Protein AF-A0A3D2W8W1-F1 (afdb_monomer_lite)

Secondary structure (DSSP, 8-state):
-PEEEEEEEE-TTTSSEEEEETTS-EEEEEEEETTTTEEEEEETTS-EEEEEEE-TTTSSEEEEETTS-EEEEEEEETTTTEEEEEETTS-EEEEEEEETTTTEEEEEESSSSS-SS-------PPPPPPP----------HHHHHHHTTS----HHHHHHHHHHHHHHHHHTTPPP-EEEEEEEEEEEEEEESGGG-EEEEEEEEEEEEEEEEEEEEEEEEEE---TTSS--EEEEEEEEEETTS-EEEEEEEEEE-TTS-EEEEEEEEEEE-GGGTHHHHHHHHHHTT----HHHHHHTTT-TTTSPPHHHHHHHHHHHHHHHHHHHHTTTT---HHHHHHHHHHHHHHHHHHHHHHHHHH-TTS-HHHHHHHHHHHHHHHHHHHTT--HHHHHHTTSS--HHHHHHHHHHHHHHHHHHHTT-SS-TT-HHHHHHHHHHHHHHHHHHHHHH---

Structure (mmCIF, N/CA/C/O backbone):
data_AF-A0A3D2W8W1-F1
#
_entry.id   AF-A0A3D2W8W1-F1
#
loop_
_atom_site.group_PDB
_atom_site.id
_atom_site.type_symbol
_atom_site.label_atom_id
_atom_site.label_alt_id
_atom_site.label_comp_id
_atom_site.label_asym_id
_atom_site.label_entity_id
_atom_site.label_seq_id
_atom_site.pdbx_PDB_ins_code
_atom_site.Cartn_x
_atom_site.Cartn_y
_atom_site.Cartn_z
_atom_site.occupancy
_atom_site.B_iso_or_equiv
_atom_site.auth_seq_id
_atom_site.auth_comp_id
_atom_site.auth_asym_id
_atom_site.auth_atom_id
_atom_site.pdbx_PDB_model_num
ATOM 1 N N . MET A 1 1 ? -14.575 -9.372 9.179 1.00 48.56 1 MET A N 1
ATOM 2 C CA . MET A 1 1 ? -13.227 -9.970 9.280 1.00 48.56 1 MET A CA 1
ATOM 3 C C . MET A 1 1 ? -13.031 -10.758 8.002 1.00 48.56 1 MET A C 1
ATOM 5 O O . MET A 1 1 ? -13.764 -11.718 7.806 1.00 48.56 1 MET A O 1
ATOM 9 N N . HIS A 1 2 ? -12.161 -10.299 7.105 1.00 66.88 2 HIS A N 1
ATOM 10 C CA . HIS A 1 2 ? -11.908 -10.991 5.842 1.00 66.88 2 HIS A CA 1
ATOM 11 C C . HIS A 1 2 ? -11.066 -12.233 6.135 1.00 66.88 2 HIS A C 1
ATOM 13 O O . HIS A 1 2 ? -9.956 -12.117 6.658 1.00 66.88 2 HIS A O 1
ATOM 19 N N . MET A 1 3 ? -11.606 -13.421 5.879 1.00 79.88 3 MET A N 1
ATOM 20 C CA . MET A 1 3 ? -10.871 -14.669 6.093 1.00 79.88 3 MET A CA 1
ATOM 21 C C . MET A 1 3 ? -10.070 -14.990 4.836 1.00 79.88 3 MET A C 1
ATOM 23 O O . MET A 1 3 ? -10.618 -14.944 3.735 1.00 79.88 3 MET A O 1
ATOM 27 N N . LYS A 1 4 ? -8.774 -15.291 4.997 1.00 85.06 4 LYS A N 1
ATOM 28 C CA . LYS A 1 4 ? -7.948 -15.799 3.899 1.00 85.06 4 LYS A CA 1
ATOM 29 C C . LYS A 1 4 ? -8.461 -17.183 3.532 1.00 85.06 4 LYS A C 1
ATOM 31 O O . LYS A 1 4 ? -8.467 -18.071 4.369 1.00 85.06 4 LYS A O 1
ATOM 36 N N . GLN A 1 5 ? -8.861 -17.352 2.286 1.00 87.44 5 GLN A N 1
ATOM 37 C CA . GLN A 1 5 ? -9.480 -18.581 1.797 1.00 87.44 5 GLN A CA 1
ATOM 38 C C . GLN A 1 5 ? -8.512 -19.452 0.994 1.00 87.44 5 GLN A C 1
ATOM 40 O O . GLN A 1 5 ? -8.755 -20.640 0.791 1.00 87.44 5 GLN A O 1
ATOM 45 N N . GLY A 1 6 ? -7.430 -18.858 0.491 1.00 91.44 6 GLY A N 1
ATOM 46 C CA . GLY A 1 6 ? -6.483 -19.572 -0.346 1.00 91.44 6 GLY A CA 1
ATOM 47 C C . GLY A 1 6 ? -5.378 -18.695 -0.908 1.00 91.44 6 GLY A C 1
ATOM 48 O O . GLY A 1 6 ? -5.295 -17.489 -0.650 1.00 91.44 6 GLY A O 1
ATOM 49 N N . THR A 1 7 ? -4.527 -19.340 -1.690 1.00 91.19 7 THR A N 1
ATOM 50 C CA . THR A 1 7 ? -3.344 -18.770 -2.333 1.00 91.19 7 THR A CA 1
ATOM 51 C C . THR A 1 7 ? -3.227 -19.265 -3.756 1.00 91.19 7 THR A C 1
ATOM 53 O O . THR A 1 7 ? -3.627 -20.379 -4.074 1.00 91.19 7 THR A O 1
ATOM 56 N N . SER A 1 8 ? -2.609 -18.470 -4.618 1.00 92.81 8 SER A N 1
ATOM 57 C CA . SER A 1 8 ? -2.207 -18.941 -5.939 1.00 92.81 8 SER A CA 1
ATOM 58 C C . SER A 1 8 ? -0.772 -18.581 -6.266 1.00 92.81 8 SER A C 1
ATOM 60 O O . SER A 1 8 ? -0.272 -17.532 -5.852 1.00 92.81 8 SER A O 1
ATOM 62 N N . TYR A 1 9 ? -0.122 -19.461 -7.019 1.00 92.00 9 TYR A N 1
ATOM 63 C CA . TYR A 1 9 ? 1.268 -19.323 -7.427 1.00 92.00 9 TYR A CA 1
ATOM 64 C C . TYR A 1 9 ? 1.402 -19.600 -8.913 1.00 92.00 9 TYR A C 1
ATOM 66 O O . TYR A 1 9 ? 0.832 -20.556 -9.439 1.00 92.00 9 TYR A O 1
ATOM 74 N N . LYS A 1 10 ? 2.203 -18.783 -9.596 1.00 90.50 10 LYS A N 1
ATOM 75 C CA . LYS A 1 10 ? 2.570 -19.068 -10.979 1.00 90.50 10 LYS A CA 1
ATOM 76 C C . LYS A 1 10 ? 3.461 -20.306 -11.006 1.00 90.50 10 LYS A C 1
ATOM 78 O O . LYS A 1 10 ? 4.507 -20.327 -10.360 1.00 90.50 10 LYS A O 1
ATOM 83 N N . ASN A 1 11 ? 3.060 -21.316 -11.764 1.00 87.00 11 ASN A N 1
ATOM 84 C CA . ASN A 1 11 ? 3.802 -22.550 -11.928 1.00 87.00 11 ASN A CA 1
ATOM 85 C C . ASN A 1 11 ? 4.842 -22.377 -13.054 1.00 87.00 11 ASN A C 1
ATOM 87 O O . ASN A 1 11 ? 4.471 -22.258 -14.225 1.00 87.00 11 ASN A O 1
ATOM 91 N N . PRO A 1 12 ? 6.151 -22.362 -12.745 1.00 79.19 12 PRO A N 1
ATOM 92 C CA . PRO A 1 12 ? 7.189 -22.135 -13.749 1.00 79.19 12 PRO A CA 1
ATOM 93 C C . PRO A 1 12 ? 7.366 -23.311 -14.718 1.00 79.19 12 PRO A C 1
ATOM 95 O O . PRO A 1 12 ? 7.922 -23.119 -15.796 1.00 79.19 12 PRO A O 1
ATOM 98 N N . LEU A 1 13 ? 6.905 -24.516 -14.361 1.00 80.56 13 LEU A N 1
ATOM 99 C CA . LEU A 1 13 ? 7.044 -25.711 -15.196 1.00 80.56 13 LEU A CA 1
ATOM 100 C C . LEU A 1 13 ? 5.975 -25.770 -16.285 1.00 80.56 13 LEU A C 1
ATOM 102 O O . LEU A 1 13 ? 6.259 -26.167 -17.412 1.00 80.56 13 LEU A O 1
ATOM 106 N N . THR A 1 14 ? 4.746 -25.380 -15.949 1.00 83.88 14 THR A N 1
ATOM 107 C CA . THR A 1 14 ? 3.598 -25.465 -16.864 1.00 83.88 14 THR A CA 1
ATOM 108 C C . THR A 1 14 ? 3.222 -24.112 -17.468 1.00 83.88 14 THR A C 1
ATOM 110 O O . THR A 1 14 ? 2.479 -24.059 -18.445 1.00 83.88 14 THR A O 1
ATOM 113 N N . GLY A 1 15 ? 3.727 -23.010 -16.901 1.00 82.38 15 GLY A N 1
ATOM 114 C CA . GLY A 1 15 ? 3.375 -21.643 -17.284 1.00 82.38 15 GLY A CA 1
ATOM 115 C C . GLY A 1 15 ? 1.982 -21.198 -16.823 1.00 82.38 15 GLY A C 1
ATOM 116 O O . GLY A 1 15 ? 1.622 -20.046 -17.062 1.00 82.38 15 GLY A O 1
ATOM 117 N N . GLY A 1 16 ? 1.220 -22.086 -16.174 1.00 90.62 16 GLY A N 1
ATOM 118 C CA . GLY A 1 16 ? -0.084 -21.794 -15.583 1.00 90.62 16 GLY A CA 1
ATOM 119 C C . GLY A 1 16 ? 0.016 -21.210 -14.175 1.00 90.62 16 GLY A C 1
ATOM 120 O O . GLY A 1 16 ? 1.103 -20.911 -13.678 1.00 90.62 16 GLY A O 1
ATOM 121 N N . THR A 1 17 ? -1.130 -21.070 -13.523 1.00 94.38 17 THR A N 1
ATOM 122 C CA . THR A 1 17 ? -1.243 -20.650 -12.122 1.00 94.38 17 THR A CA 1
ATOM 123 C C . THR A 1 17 ? -1.963 -21.733 -11.331 1.00 94.38 17 THR A C 1
ATOM 125 O O . THR A 1 17 ? -3.085 -22.098 -11.686 1.00 94.38 17 THR A O 1
ATOM 128 N N . ASP A 1 18 ? -1.323 -22.215 -10.269 1.00 94.56 18 ASP A N 1
ATOM 129 C CA . ASP A 1 18 ? -1.846 -23.225 -9.351 1.00 94.56 18 ASP A CA 1
ATOM 130 C C . ASP A 1 18 ? -2.564 -22.540 -8.187 1.00 94.56 18 ASP A C 1
ATOM 132 O O . ASP A 1 18 ? -2.053 -21.563 -7.634 1.00 94.56 18 ASP A O 1
ATOM 136 N N . HIS A 1 19 ? -3.725 -23.065 -7.798 1.00 92.31 19 HIS A N 1
ATOM 137 C CA . HIS A 1 19 ? -4.577 -22.527 -6.738 1.00 92.31 19 HIS A CA 1
ATOM 138 C C . HIS A 1 19 ? -4.648 -23.502 -5.568 1.00 92.31 19 HIS A C 1
ATOM 140 O O . HIS A 1 19 ? -4.883 -24.694 -5.758 1.00 92.31 19 HIS A O 1
ATOM 146 N N . TYR A 1 20 ? -4.473 -22.990 -4.358 1.00 92.12 20 TYR A N 1
ATOM 147 C CA . TYR A 1 20 ? -4.436 -23.743 -3.112 1.00 92.12 20 TYR A CA 1
ATOM 148 C C . TYR A 1 20 ? -5.495 -23.200 -2.151 1.00 92.12 20 TYR A C 1
ATOM 150 O O . TYR A 1 20 ? -5.718 -21.990 -2.094 1.00 92.12 20 TYR A O 1
ATOM 158 N N . ASP A 1 21 ? -6.156 -24.084 -1.405 1.00 91.62 21 ASP A N 1
ATOM 159 C CA . ASP A 1 21 ? -7.039 -23.679 -0.305 1.00 91.62 21 ASP A CA 1
ATOM 160 C C . ASP A 1 21 ? -6.243 -23.194 0.922 1.00 91.62 21 ASP A C 1
ATOM 162 O O . ASP A 1 21 ? -5.011 -23.226 0.952 1.00 91.62 21 ASP A O 1
ATOM 166 N N . GLU A 1 22 ? -6.951 -22.735 1.954 1.00 87.00 22 GLU A N 1
ATOM 167 C CA . GLU A 1 22 ? -6.372 -22.288 3.228 1.00 87.00 22 GLU A CA 1
ATOM 168 C C . GLU A 1 22 ? -5.493 -23.344 3.922 1.00 87.00 22 GLU A C 1
ATOM 170 O O . GLU A 1 22 ? -4.573 -22.990 4.659 1.00 87.00 22 GLU A O 1
ATOM 175 N N . SER A 1 23 ? -5.738 -24.634 3.658 1.00 88.50 23 SER A N 1
ATOM 176 C CA . SER A 1 23 ? -4.951 -25.752 4.189 1.00 88.50 23 SER A CA 1
ATOM 177 C C . SER A 1 23 ? -3.714 -26.074 3.340 1.00 88.50 23 SER A C 1
ATOM 179 O O . SER A 1 23 ? -2.928 -26.952 3.695 1.00 88.50 23 SER A O 1
ATOM 181 N N . GLY A 1 24 ? -3.520 -25.357 2.228 1.00 87.06 24 GLY A N 1
ATOM 182 C CA . GLY A 1 24 ? -2.414 -25.556 1.297 1.00 87.06 24 GLY A CA 1
ATOM 183 C C . GLY A 1 24 ? -2.622 -26.725 0.333 1.00 87.06 24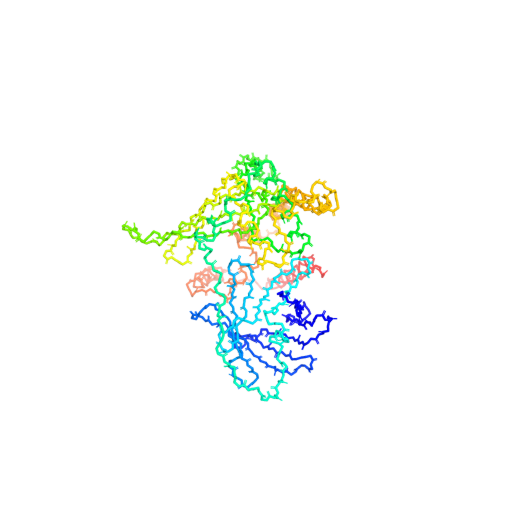 GLY A C 1
ATOM 184 O O . GLY A 1 24 ? -1.658 -27.187 -0.278 1.00 87.06 24 GLY A O 1
ATOM 185 N N . ARG A 1 25 ? -3.850 -27.229 0.173 1.00 91.00 25 ARG A N 1
ATOM 186 C CA . ARG A 1 25 ? -4.155 -28.296 -0.785 1.00 91.00 25 ARG A CA 1
ATOM 187 C C . ARG A 1 25 ? -4.501 -27.698 -2.145 1.00 91.00 25 ARG A C 1
ATOM 189 O O . ARG A 1 25 ? -5.288 -26.761 -2.229 1.00 91.00 25 ARG A O 1
ATOM 196 N N . LEU A 1 26 ? -3.939 -28.268 -3.213 1.00 91.06 26 LEU A N 1
ATOM 197 C CA . LEU A 1 26 ? -4.233 -27.862 -4.589 1.00 91.06 26 LEU A CA 1
ATOM 198 C C . LEU A 1 26 ? -5.727 -28.064 -4.892 1.00 91.06 26 LEU A C 1
ATOM 200 O O . LEU A 1 26 ? -6.238 -29.185 -4.832 1.00 91.06 26 LEU A O 1
ATOM 204 N N . THR A 1 27 ? -6.418 -26.984 -5.238 1.00 92.88 27 THR A N 1
ATOM 205 C CA . THR A 1 27 ? -7.843 -26.980 -5.594 1.00 92.88 27 THR A CA 1
ATOM 206 C C . THR A 1 27 ? -8.071 -26.886 -7.095 1.00 92.88 27 THR A C 1
ATOM 208 O O . THR A 1 27 ? -9.113 -27.330 -7.578 1.00 92.88 27 THR A O 1
ATOM 211 N N . GLY A 1 28 ? -7.097 -26.368 -7.841 1.00 94.19 28 GLY A N 1
ATOM 212 C CA . GLY A 1 28 ? -7.196 -26.248 -9.285 1.00 94.19 28 GLY A CA 1
ATOM 213 C C . GLY A 1 28 ? -6.001 -25.556 -9.919 1.00 94.19 28 GLY A C 1
ATOM 214 O O . GLY A 1 28 ? -5.071 -25.122 -9.242 1.00 94.19 28 GLY A O 1
ATOM 215 N N . THR A 1 29 ? -6.046 -25.445 -11.240 1.00 93.94 29 THR A N 1
ATOM 216 C CA . THR A 1 29 ? -5.024 -24.776 -12.051 1.00 93.94 29 THR A CA 1
ATOM 217 C C . THR A 1 29 ? -5.681 -23.909 -13.114 1.00 93.94 29 THR A C 1
ATOM 219 O O . THR A 1 29 ? -6.848 -24.092 -13.458 1.00 93.94 29 THR A O 1
ATOM 222 N N . SER A 1 30 ? -4.951 -22.928 -13.629 1.00 95.25 30 SER A N 1
ATOM 223 C CA . SER A 1 30 ? -5.454 -22.040 -14.674 1.00 95.25 30 SER A CA 1
ATOM 224 C C . SER A 1 30 ? -4.396 -21.742 -15.723 1.00 95.25 30 SER A C 1
ATOM 226 O O . SER A 1 30 ? -3.213 -21.606 -15.405 1.00 95.25 30 SER A O 1
ATOM 228 N N . TYR A 1 31 ? -4.829 -21.650 -16.978 1.00 93.81 31 TYR A N 1
ATOM 229 C CA . TYR A 1 31 ? -3.950 -21.505 -18.134 1.00 93.81 31 TYR A CA 1
ATOM 230 C C . TYR A 1 31 ? -4.479 -20.448 -19.092 1.00 93.81 31 TYR A C 1
ATOM 232 O O . TYR A 1 31 ? -5.668 -20.421 -19.406 1.00 93.81 31 TYR A O 1
ATOM 240 N N . GLU A 1 32 ? -3.588 -19.606 -19.610 1.00 91.38 32 GLU A N 1
ATOM 241 C CA . GLU A 1 32 ? -3.934 -18.709 -20.711 1.00 91.38 32 GLU A CA 1
ATOM 242 C C . GLU A 1 32 ? -4.304 -19.519 -21.958 1.00 91.38 32 GLU A C 1
ATOM 244 O O . GLU A 1 32 ? -3.503 -20.281 -22.508 1.00 91.38 32 GLU A O 1
ATOM 249 N N . ASN A 1 33 ? -5.528 -19.324 -22.436 1.00 86.56 33 ASN A N 1
ATOM 250 C CA . ASN A 1 33 ? -6.004 -19.881 -23.684 1.00 86.56 33 ASN A CA 1
ATOM 251 C C . ASN A 1 33 ? -5.619 -18.942 -24.833 1.00 86.56 33 ASN A C 1
ATOM 253 O O . ASN A 1 33 ? -6.290 -17.947 -25.111 1.00 86.56 33 ASN A O 1
ATOM 257 N N . LYS A 1 34 ? -4.533 -19.285 -25.530 1.00 82.62 34 LYS A N 1
ATOM 258 C CA . LYS A 1 34 ? -3.995 -18.488 -26.645 1.00 82.62 34 LYS A CA 1
ATOM 259 C C . LYS A 1 34 ? -4.932 -18.387 -27.851 1.00 82.62 34 LYS A C 1
ATOM 261 O O . LYS A 1 34 ? -4.761 -17.477 -28.652 1.00 82.62 34 LYS A O 1
ATOM 266 N N . LEU A 1 35 ? -5.892 -19.303 -27.996 1.00 77.25 35 LEU A N 1
ATOM 267 C CA . LEU A 1 35 ? -6.839 -19.289 -29.113 1.00 77.25 35 LEU A CA 1
ATOM 268 C C . LEU A 1 35 ? -7.965 -18.283 -28.881 1.00 77.25 35 LEU A C 1
ATOM 270 O O . LEU A 1 35 ? -8.403 -17.629 -29.821 1.00 77.25 35 LEU A O 1
ATOM 274 N N . THR A 1 36 ? -8.423 -18.148 -27.636 1.00 80.88 36 THR A N 1
ATOM 275 C CA . THR A 1 36 ? -9.551 -17.271 -27.291 1.00 80.88 36 THR A CA 1
ATOM 276 C C . THR A 1 36 ? -9.130 -15.990 -26.571 1.00 80.88 36 THR A C 1
ATOM 278 O O . THR A 1 36 ? -9.984 -15.159 -26.278 1.00 80.88 36 THR A O 1
ATOM 281 N N . GLY A 1 37 ? -7.843 -15.836 -26.234 1.00 81.00 37 GLY A N 1
ATOM 282 C CA . GLY A 1 37 ? -7.325 -14.703 -25.456 1.00 81.00 37 GLY A CA 1
ATOM 283 C C . GLY A 1 37 ? -7.851 -14.645 -24.014 1.00 81.00 37 GLY A C 1
ATOM 284 O O . GLY A 1 37 ? -7.806 -13.587 -23.389 1.00 81.00 37 GLY A O 1
ATOM 285 N N . GLY A 1 38 ? -8.388 -15.760 -23.509 1.00 90.25 38 GLY A N 1
ATOM 286 C CA . GLY A 1 38 ? -8.954 -15.888 -22.164 1.00 90.25 38 GLY A CA 1
ATOM 287 C C . GLY A 1 38 ? -8.070 -16.724 -21.241 1.00 90.25 38 GLY A C 1
ATOM 288 O O . GLY A 1 38 ? -6.968 -17.117 -21.611 1.00 90.25 38 GLY A O 1
ATOM 289 N N . VAL A 1 39 ? -8.567 -17.031 -20.046 1.00 94.69 39 VAL A N 1
ATOM 290 C CA . VAL A 1 39 ? -7.923 -17.953 -19.097 1.00 94.69 39 VAL A CA 1
ATOM 291 C C . VAL A 1 39 ? -8.884 -19.092 -18.791 1.00 94.69 39 VAL A C 1
ATOM 293 O O . VAL A 1 39 ? -9.993 -18.842 -18.330 1.00 94.69 39 VAL A O 1
ATOM 296 N N . ASP A 1 40 ? -8.464 -20.327 -19.036 1.00 95.00 40 ASP A N 1
ATOM 297 C CA . ASP A 1 40 ? -9.226 -21.530 -18.711 1.00 95.00 40 ASP A CA 1
ATOM 298 C C . ASP A 1 40 ? -8.886 -21.999 -17.293 1.00 95.00 40 ASP A C 1
ATOM 300 O O . ASP A 1 40 ? -7.711 -22.051 -16.929 1.00 95.00 40 ASP A O 1
ATOM 304 N N . HIS A 1 41 ? -9.905 -22.373 -16.517 1.00 93.69 41 HIS A N 1
ATOM 305 C CA . HIS A 1 41 ? -9.762 -22.892 -15.154 1.00 93.69 41 HIS A CA 1
ATOM 306 C C . HIS A 1 41 ? -10.083 -24.378 -15.113 1.00 93.69 41 HIS A C 1
ATOM 308 O O . HIS A 1 41 ? -11.049 -24.823 -15.735 1.00 93.69 41 HIS A O 1
ATOM 314 N N . TYR A 1 42 ? -9.289 -25.123 -14.353 1.00 94.44 42 TYR A N 1
ATOM 315 C CA . TYR A 1 42 ? -9.402 -26.562 -14.174 1.00 94.44 42 TYR A CA 1
ATOM 316 C C . TYR A 1 42 ? -9.441 -26.897 -12.683 1.00 94.44 42 TYR A C 1
ATOM 318 O O . TYR A 1 42 ? -8.756 -26.254 -11.886 1.00 94.44 42 TYR A O 1
ATOM 326 N N . ASP A 1 43 ? -10.234 -27.893 -12.298 1.00 93.44 43 ASP A N 1
ATOM 327 C CA . ASP A 1 43 ? -10.207 -28.438 -10.938 1.00 93.44 43 ASP A CA 1
ATOM 328 C C . ASP A 1 43 ? -8.925 -29.253 -10.675 1.00 93.44 43 ASP A C 1
ATOM 330 O O . ASP A 1 43 ? -8.082 -29.453 -11.554 1.00 93.44 43 ASP A O 1
ATOM 334 N N . SER A 1 44 ? -8.761 -29.739 -9.444 1.00 89.75 44 SER A N 1
ATOM 335 C CA . SER A 1 44 ? -7.626 -30.582 -9.052 1.00 89.75 44 SER A CA 1
ATOM 336 C C . SER A 1 44 ? -7.586 -31.954 -9.741 1.00 89.75 44 SER A C 1
ATOM 338 O O . SER A 1 44 ? -6.564 -32.634 -9.670 1.00 89.75 44 SER A O 1
ATOM 340 N N . GLN A 1 45 ? -8.667 -32.364 -10.413 1.00 90.94 45 GLN A N 1
ATOM 341 C CA . GLN A 1 45 ? -8.732 -33.575 -11.237 1.00 90.94 45 GLN A CA 1
ATOM 342 C C . GLN A 1 45 ? -8.420 -33.292 -12.717 1.00 90.94 45 GLN A C 1
ATOM 344 O O . GLN A 1 45 ? -8.320 -34.229 -13.507 1.00 90.94 45 GLN A O 1
ATOM 349 N N . GLY A 1 46 ? -8.234 -32.023 -13.095 1.00 89.56 46 GLY A N 1
ATOM 350 C CA . GLY A 1 46 ? -7.952 -31.598 -14.461 1.00 89.56 46 GLY A CA 1
ATOM 351 C C . GLY A 1 46 ? -9.193 -31.400 -15.335 1.00 89.56 46 GLY A C 1
ATOM 352 O O . GLY A 1 46 ? -9.052 -31.261 -16.549 1.00 89.56 46 GLY A O 1
ATOM 353 N N . ASN A 1 47 ? -10.403 -31.361 -14.771 1.00 92.06 47 ASN A N 1
ATOM 354 C CA . ASN A 1 47 ? -11.607 -31.036 -15.536 1.00 92.06 47 ASN A CA 1
ATOM 355 C C . ASN A 1 47 ? -11.762 -29.523 -15.659 1.00 92.06 47 ASN A C 1
ATOM 357 O O . ASN A 1 47 ? -11.614 -28.798 -14.676 1.00 92.06 47 ASN A O 1
ATOM 361 N N . LYS A 1 48 ? -12.115 -29.037 -16.852 1.00 92.88 48 LYS A N 1
ATOM 362 C CA . LYS A 1 48 ? -12.373 -27.611 -17.079 1.00 92.88 48 LYS A CA 1
ATOM 363 C C . LYS A 1 48 ? -13.630 -27.174 -16.325 1.00 92.88 48 LYS A C 1
ATOM 365 O O . LYS A 1 48 ? -14.719 -27.678 -16.586 1.00 92.88 48 LYS A O 1
ATOM 370 N N . THR A 1 49 ? -13.486 -26.206 -15.431 1.00 93.31 49 THR A N 1
ATOM 371 C CA . THR A 1 49 ? -14.567 -25.704 -14.574 1.00 93.31 49 THR A CA 1
ATOM 372 C C . THR A 1 49 ? -15.096 -24.339 -14.994 1.00 93.31 49 THR A C 1
ATOM 374 O O . THR A 1 49 ? -16.223 -23.981 -14.640 1.00 93.31 49 THR A O 1
ATOM 377 N N . GLY A 1 50 ? -14.328 -23.592 -15.786 1.00 94.12 50 GLY A N 1
ATOM 378 C CA . GLY A 1 50 ? -14.740 -22.281 -16.263 1.00 94.12 50 GLY A CA 1
ATOM 379 C C . GLY A 1 50 ? -13.705 -21.582 -17.129 1.00 94.12 50 GLY A C 1
ATOM 380 O O . GLY A 1 50 ? -12.648 -22.130 -17.449 1.00 94.12 50 GLY A O 1
ATOM 381 N N . THR A 1 51 ? -14.031 -20.349 -17.505 1.00 93.25 51 THR A N 1
ATOM 382 C CA . THR A 1 51 ? -13.192 -19.469 -18.324 1.00 93.25 51 THR A CA 1
ATOM 383 C C . THR A 1 51 ? -13.332 -18.017 -17.900 1.00 93.25 51 THR A C 1
ATOM 385 O O . THR A 1 51 ? -14.432 -17.569 -17.584 1.00 93.25 51 THR A O 1
ATOM 388 N N . SER A 1 52 ? -12.245 -17.258 -17.971 1.00 94.38 52 SER A N 1
ATOM 389 C CA . SER A 1 52 ? -12.239 -15.812 -17.767 1.00 94.38 52 SER A CA 1
ATOM 390 C C . SER A 1 52 ? -11.891 -15.066 -19.047 1.00 94.38 52 SER A C 1
ATOM 392 O O . SER A 1 52 ? -10.966 -15.464 -19.758 1.00 94.38 52 SER A O 1
ATOM 394 N N . TYR A 1 53 ? -12.549 -13.934 -19.283 1.00 92.75 53 TYR A N 1
ATOM 395 C CA . TYR A 1 53 ? -12.253 -13.041 -20.404 1.00 92.75 53 TYR A CA 1
ATOM 396 C C . TYR A 1 53 ? -12.106 -11.605 -19.931 1.00 92.75 53 TYR A C 1
ATOM 398 O O . TYR A 1 53 ? -12.875 -11.136 -19.094 1.00 92.75 53 TYR A O 1
ATOM 406 N N . ARG A 1 54 ? -11.138 -10.881 -20.495 1.00 89.94 54 ARG A N 1
ATOM 407 C CA . ARG A 1 54 ? -11.021 -9.447 -20.241 1.00 89.94 54 ARG A CA 1
ATOM 408 C C . ARG A 1 54 ? -12.207 -8.724 -20.873 1.00 89.94 54 ARG A C 1
ATOM 410 O O . ARG A 1 54 ? -12.460 -8.861 -22.067 1.00 89.94 54 ARG A O 1
ATOM 417 N N . ASN A 1 55 ? -12.918 -7.939 -20.077 1.00 84.56 55 ASN A N 1
ATOM 418 C CA . ASN A 1 55 ? -14.008 -7.112 -20.556 1.00 84.56 55 ASN A CA 1
ATOM 419 C C . ASN A 1 55 ? -13.450 -5.749 -20.986 1.00 84.56 55 ASN A C 1
ATOM 421 O O . ASN A 1 55 ? -13.087 -4.914 -20.161 1.00 84.56 55 ASN A O 1
ATOM 425 N N . HIS A 1 56 ? -13.382 -5.522 -22.296 1.00 77.81 56 HIS A N 1
ATOM 426 C CA . HIS A 1 56 ? -12.835 -4.286 -22.859 1.00 77.81 56 HIS A CA 1
ATOM 427 C C . HIS A 1 56 ? -13.706 -3.047 -22.617 1.00 77.81 56 HIS A C 1
ATOM 429 O O . HIS A 1 56 ? -13.189 -1.939 -22.700 1.00 77.81 56 HIS A O 1
ATOM 435 N N . MET A 1 57 ? -14.996 -3.213 -22.307 1.00 73.06 57 MET A N 1
ATOM 436 C CA . MET A 1 57 ? -15.897 -2.086 -22.041 1.00 73.06 57 MET A CA 1
ATOM 437 C C . MET A 1 57 ? -15.774 -1.575 -20.607 1.00 73.06 57 MET A C 1
ATOM 439 O O . MET A 1 57 ? -15.876 -0.377 -20.377 1.00 73.06 57 MET A O 1
ATOM 443 N N . THR A 1 58 ? -15.558 -2.474 -19.644 1.00 77.25 58 THR A N 1
ATOM 444 C CA . THR A 1 58 ? -15.509 -2.119 -18.213 1.00 77.25 58 THR A CA 1
ATOM 445 C C . THR A 1 58 ? -14.100 -2.165 -17.623 1.00 77.25 58 THR A C 1
ATOM 447 O O . THR A 1 58 ? -13.913 -1.843 -16.456 1.00 77.25 58 THR A O 1
ATOM 450 N N . GLY A 1 59 ? -13.098 -2.598 -18.396 1.00 79.62 59 GLY A N 1
ATOM 451 C CA . GLY A 1 59 ? -11.705 -2.723 -17.954 1.00 79.62 59 GLY A CA 1
ATOM 452 C C . GLY A 1 59 ? -11.431 -3.899 -17.005 1.00 79.62 59 GLY A C 1
ATOM 453 O O . GLY A 1 59 ? -10.265 -4.180 -16.721 1.00 79.62 59 GLY A O 1
ATOM 454 N N . GLY A 1 60 ? -12.476 -4.601 -16.552 1.00 89.56 60 GLY A N 1
ATOM 455 C CA . GLY A 1 60 ? -12.398 -5.763 -15.667 1.00 89.56 60 GLY A CA 1
ATOM 456 C C . GLY A 1 60 ? -12.228 -7.098 -16.392 1.00 89.56 60 GLY A C 1
ATOM 457 O O . GLY A 1 60 ? -11.903 -7.170 -17.579 1.00 89.56 60 GLY A O 1
ATOM 458 N N . VAL A 1 61 ? -12.464 -8.181 -15.660 1.00 93.62 61 VAL A N 1
ATOM 459 C CA . VAL A 1 61 ? -12.444 -9.561 -16.160 1.00 93.62 61 VAL A CA 1
ATOM 460 C C . VAL A 1 61 ? -13.767 -10.224 -15.806 1.00 93.62 61 VAL A C 1
ATOM 462 O O . VAL A 1 61 ? -14.164 -10.210 -14.650 1.00 93.62 61 VAL A O 1
ATOM 465 N N . ASP A 1 62 ? -14.442 -10.814 -16.785 1.00 93.88 62 ASP A N 1
ATOM 466 C CA . ASP A 1 62 ? -15.671 -11.577 -16.581 1.00 93.88 62 ASP A CA 1
ATOM 467 C C . ASP A 1 62 ? -15.355 -13.066 -16.422 1.00 93.88 62 ASP A C 1
ATOM 469 O O . ASP A 1 62 ? -14.536 -13.612 -17.163 1.00 93.88 62 ASP A O 1
ATOM 473 N N . HIS A 1 63 ? -16.031 -13.724 -15.479 1.00 93.12 63 HIS A N 1
ATOM 474 C CA . HIS A 1 63 ? -15.851 -15.139 -15.156 1.00 93.12 63 HIS A CA 1
ATOM 475 C C . HIS A 1 63 ? -17.082 -15.947 -15.559 1.00 93.12 63 HIS A C 1
ATOM 477 O O . HIS A 1 63 ? -18.206 -15.623 -15.167 1.00 93.12 63 HIS A O 1
ATOM 483 N N . TYR A 1 64 ? -16.864 -17.029 -16.299 1.00 93.50 64 TYR A N 1
ATOM 484 C CA . TYR A 1 64 ? -17.897 -17.924 -16.807 1.00 93.50 64 TYR A CA 1
ATOM 485 C C . TYR A 1 64 ? -17.667 -19.343 -16.288 1.00 93.50 64 TYR A C 1
ATOM 487 O O . TYR A 1 64 ? -16.529 -19.803 -16.215 1.00 93.50 64 TYR A O 1
ATOM 495 N N . GLY A 1 65 ? -18.745 -20.040 -15.930 1.00 92.00 65 GLY A N 1
ATOM 496 C CA . GLY A 1 65 ? -18.692 -21.460 -15.578 1.00 92.00 65 GLY A CA 1
ATOM 497 C C . GLY A 1 65 ? -18.501 -22.354 -16.805 1.00 92.00 65 GLY A C 1
ATOM 498 O O . GLY A 1 65 ? -18.569 -21.893 -17.943 1.00 92.00 65 GLY A O 1
ATOM 499 N N . ALA A 1 66 ? -18.306 -23.655 -16.581 1.00 89.44 66 ALA A N 1
ATOM 500 C CA . ALA A 1 66 ? -18.212 -24.655 -17.651 1.00 89.44 66 ALA A CA 1
ATOM 501 C C . ALA A 1 66 ? -19.469 -24.718 -18.545 1.00 89.44 66 ALA A C 1
ATOM 503 O O . ALA A 1 66 ? -19.381 -25.103 -19.706 1.00 89.44 66 ALA A O 1
ATOM 504 N N . ASP A 1 67 ? -20.624 -24.304 -18.015 1.00 90.06 67 ASP A N 1
ATOM 505 C CA . ASP A 1 67 ? -21.894 -24.163 -18.737 1.00 90.06 67 ASP A CA 1
ATOM 506 C C . ASP A 1 67 ? -21.970 -22.895 -19.616 1.00 90.06 67 ASP A C 1
ATOM 508 O O . ASP A 1 67 ? -22.973 -22.673 -20.292 1.00 90.06 67 ASP A O 1
ATOM 512 N N . GLY A 1 68 ? -20.936 -22.046 -19.601 1.00 88.81 68 GLY A N 1
ATOM 513 C CA . GLY A 1 68 ? -20.888 -20.780 -20.334 1.00 88.81 68 GLY A CA 1
ATOM 514 C C . GLY A 1 68 ? -21.687 -19.645 -19.688 1.00 88.81 68 GLY A C 1
ATOM 515 O O . GLY A 1 68 ? -21.783 -18.563 -20.264 1.00 88.81 68 GLY A O 1
ATOM 516 N N . THR A 1 69 ? -22.257 -19.843 -18.497 1.00 91.56 69 THR A N 1
ATOM 517 C CA . THR A 1 69 ? -22.993 -18.788 -17.786 1.00 91.56 69 THR A CA 1
ATOM 518 C C . THR A 1 69 ? -22.041 -17.899 -16.990 1.00 91.56 69 THR A C 1
ATOM 520 O O . THR A 1 69 ? -21.112 -18.387 -16.341 1.00 91.56 69 THR A O 1
ATOM 523 N N . LYS A 1 70 ? -22.271 -16.579 -17.015 1.00 91.00 70 LYS A N 1
ATOM 524 C CA . LYS A 1 70 ? -21.479 -15.616 -16.237 1.00 91.00 70 LYS A CA 1
ATOM 525 C C . LYS A 1 70 ? -21.735 -15.832 -14.745 1.00 91.00 70 LYS A C 1
ATOM 527 O O . LYS A 1 70 ? -22.861 -15.673 -14.280 1.00 91.00 70 LYS A O 1
ATOM 532 N N . LYS A 1 71 ? -20.690 -16.177 -13.995 1.00 92.25 71 LYS A N 1
ATOM 533 C CA . LYS A 1 71 ? -20.741 -16.373 -12.537 1.00 92.25 71 LYS A CA 1
ATOM 534 C C . LYS A 1 71 ? -20.316 -15.129 -11.761 1.00 92.25 71 LYS A C 1
ATOM 536 O O . LYS A 1 71 ? -20.672 -14.998 -10.596 1.00 92.25 71 LYS A O 1
ATOM 541 N N . GLY A 1 72 ? -19.589 -14.215 -12.400 1.00 93.31 72 GLY A N 1
ATOM 542 C CA . GLY A 1 72 ? -19.134 -12.990 -11.758 1.00 93.31 72 GLY A CA 1
ATOM 543 C C . GLY A 1 72 ? -18.174 -12.178 -12.614 1.00 93.31 72 GLY A C 1
ATOM 544 O O . GLY A 1 72 ? -18.015 -12.427 -13.813 1.00 93.31 72 GLY A O 1
ATOM 545 N N . SER A 1 73 ? -17.532 -11.208 -11.979 1.00 92.12 73 SER A N 1
ATOM 546 C CA . SER A 1 73 ? -16.520 -10.344 -12.583 1.00 92.12 73 SER A CA 1
ATOM 547 C C . SER A 1 73 ? -15.514 -9.872 -11.542 1.00 92.12 73 SER A C 1
ATOM 549 O O . SER A 1 73 ? -15.846 -9.781 -10.363 1.00 92.12 73 SER A O 1
ATOM 551 N N . SER A 1 74 ? -14.306 -9.527 -11.967 1.00 93.06 74 SER A N 1
ATOM 552 C CA . SER A 1 74 ? -13.275 -8.959 -11.106 1.00 93.06 74 SER A CA 1
ATOM 553 C C . SER A 1 74 ? -12.721 -7.656 -11.661 1.00 93.06 74 SER A C 1
ATOM 555 O O . SER A 1 74 ? -12.553 -7.524 -12.878 1.00 93.06 74 SER A O 1
ATOM 557 N N . TYR A 1 75 ? -12.386 -6.730 -10.770 1.00 92.25 75 TYR A N 1
ATOM 558 C CA . TYR A 1 75 ? -11.864 -5.410 -11.113 1.00 92.25 75 TYR A CA 1
ATOM 559 C C . TYR A 1 75 ? -10.629 -5.098 -10.283 1.00 92.25 75 TYR A C 1
ATOM 561 O O . TYR A 1 75 ? -10.590 -5.380 -9.086 1.00 92.25 75 TYR A O 1
ATOM 569 N N . HIS A 1 76 ? -9.622 -4.500 -10.914 1.00 89.50 76 HIS A N 1
ATOM 570 C CA . HIS A 1 76 ? -8.473 -4.003 -10.173 1.00 89.50 76 HIS A CA 1
ATOM 571 C C . HIS A 1 76 ? -8.922 -2.854 -9.267 1.00 89.50 76 HIS A C 1
ATOM 573 O O . HIS A 1 76 ? -9.537 -1.893 -9.729 1.00 89.50 76 HIS A O 1
ATOM 579 N N . ASN A 1 77 ? -8.639 -2.973 -7.975 1.00 82.81 77 ASN A N 1
ATOM 580 C CA . ASN A 1 77 ? -8.953 -1.949 -6.999 1.00 82.81 77 ASN A CA 1
ATOM 581 C C . ASN A 1 77 ? -7.736 -1.032 -6.851 1.00 82.81 77 ASN A C 1
ATOM 583 O O . ASN A 1 77 ? -6.755 -1.374 -6.192 1.00 82.81 77 ASN A O 1
ATOM 587 N N . HIS A 1 78 ? -7.823 0.147 -7.462 1.00 74.25 78 HIS A N 1
ATOM 588 C CA . HIS A 1 78 ? -6.749 1.139 -7.459 1.00 74.25 78 HIS A CA 1
ATOM 589 C C . HIS A 1 78 ? -6.465 1.741 -6.077 1.00 74.25 78 HIS A C 1
ATOM 591 O O . HIS A 1 78 ? -5.356 2.215 -5.853 1.00 74.25 78 HIS A O 1
ATOM 597 N N . MET A 1 79 ? -7.424 1.694 -5.146 1.00 70.06 79 MET A N 1
ATOM 598 C CA . MET A 1 79 ? -7.241 2.220 -3.790 1.00 70.06 79 MET A CA 1
ATOM 599 C C . MET A 1 79 ? -6.425 1.271 -2.914 1.00 70.06 79 MET A C 1
ATOM 601 O O . MET A 1 79 ? -5.605 1.717 -2.125 1.00 70.06 79 MET A O 1
ATOM 605 N N . THR A 1 80 ? -6.632 -0.040 -3.059 1.00 74.12 80 THR A N 1
ATOM 606 C CA . THR A 1 80 ? -5.965 -1.051 -2.217 1.00 74.12 80 THR A CA 1
ATOM 607 C C . THR A 1 80 ? -4.836 -1.794 -2.937 1.00 74.12 80 THR A C 1
ATOM 609 O O . THR A 1 80 ? -4.180 -2.651 -2.348 1.00 74.12 80 THR A O 1
ATOM 612 N N . GLY A 1 81 ? -4.627 -1.522 -4.231 1.00 77.12 81 GLY A N 1
ATOM 613 C CA . GLY A 1 81 ? -3.671 -2.237 -5.085 1.00 77.12 81 GLY A CA 1
ATOM 614 C C . GLY A 1 81 ? -4.035 -3.707 -5.348 1.00 77.12 81 GLY A C 1
ATOM 615 O O . GLY A 1 81 ? -3.238 -4.441 -5.933 1.00 77.12 81 GLY A O 1
ATOM 616 N N . GLY A 1 82 ? -5.220 -4.148 -4.911 1.00 88.50 82 GLY A N 1
ATOM 617 C CA . GLY A 1 82 ? -5.719 -5.516 -5.037 1.00 88.50 82 GLY A CA 1
ATOM 618 C C . GLY A 1 82 ? -6.643 -5.729 -6.236 1.00 88.50 82 GLY A C 1
ATOM 619 O O . GLY A 1 82 ? -6.748 -4.907 -7.144 1.00 88.50 82 GLY A O 1
ATOM 620 N N . THR A 1 83 ? -7.332 -6.864 -6.253 1.00 92.31 83 THR A N 1
ATOM 621 C CA . THR A 1 83 ? -8.410 -7.169 -7.204 1.00 92.31 83 THR A CA 1
ATOM 622 C C . THR A 1 83 ? -9.663 -7.529 -6.425 1.00 92.31 83 THR A C 1
ATOM 624 O O . THR A 1 83 ? -9.620 -8.439 -5.609 1.00 92.31 83 THR A O 1
ATOM 627 N N . ASP A 1 84 ? -10.771 -6.841 -6.678 1.00 92.94 84 ASP A N 1
ATOM 628 C CA . ASP A 1 84 ? -12.065 -7.130 -6.059 1.00 92.94 84 ASP A CA 1
ATOM 629 C C . ASP A 1 84 ? -12.887 -8.070 -6.943 1.00 92.94 84 ASP A C 1
ATOM 631 O O . ASP A 1 84 ? -12.924 -7.902 -8.164 1.00 92.94 84 ASP A O 1
ATOM 635 N N . TYR A 1 85 ? -13.576 -9.032 -6.326 1.00 91.25 85 TYR A N 1
ATOM 636 C CA . TYR A 1 85 ? -14.441 -10.004 -6.996 1.00 91.25 85 TYR A CA 1
ATOM 637 C C . TYR A 1 85 ? -15.904 -9.720 -6.703 1.00 91.25 85 TYR A C 1
ATOM 639 O O . TYR A 1 85 ? -16.287 -9.501 -5.556 1.00 91.25 85 TYR A O 1
ATOM 647 N N . TYR A 1 86 ? -16.729 -9.811 -7.736 1.00 92.06 86 TYR A N 1
ATOM 648 C CA . TYR A 1 86 ? -18.163 -9.581 -7.690 1.00 92.06 86 TYR A CA 1
ATOM 649 C C . TYR A 1 86 ? -18.897 -10.809 -8.221 1.00 92.06 86 TYR A C 1
ATOM 651 O O . TYR A 1 86 ? -18.481 -11.406 -9.218 1.00 92.06 86 TYR A O 1
ATOM 659 N N . GLY A 1 87 ? -19.987 -11.188 -7.559 1.00 90.94 87 GLY A N 1
ATOM 660 C CA . GLY A 1 87 ? -20.872 -12.256 -8.012 1.00 90.94 87 GLY A CA 1
ATOM 661 C C . GLY A 1 87 ? -21.695 -11.848 -9.235 1.00 90.94 87 GLY A C 1
ATOM 662 O O . GLY A 1 87 ? -21.676 -10.701 -9.682 1.00 90.94 87 GLY A O 1
ATOM 663 N N . SER A 1 88 ? -22.465 -12.789 -9.782 1.00 88.12 88 SER A N 1
ATOM 664 C CA . SER A 1 88 ? -23.420 -12.517 -10.867 1.00 88.12 88 SER A CA 1
ATOM 665 C C . SER A 1 88 ? -24.543 -11.554 -10.460 1.00 88.12 88 SER A C 1
ATOM 667 O O . SER A 1 88 ? -25.190 -10.968 -11.320 1.00 88.12 88 SER A O 1
ATOM 669 N N . ASP A 1 89 ? -24.776 -11.407 -9.154 1.00 87.06 89 ASP A N 1
ATOM 670 C CA . ASP A 1 89 ? -25.677 -10.431 -8.535 1.00 87.06 89 ASP A CA 1
ATOM 671 C C . ASP A 1 89 ? -25.082 -9.009 -8.475 1.00 87.06 89 ASP A C 1
ATOM 673 O O . ASP A 1 89 ? -25.773 -8.072 -8.077 1.00 87.06 89 ASP A O 1
ATOM 677 N N . GLY A 1 90 ? -23.812 -8.838 -8.862 1.00 85.25 90 GLY A N 1
ATOM 678 C CA . GLY A 1 90 ? -23.085 -7.573 -8.791 1.00 85.25 90 GLY A CA 1
ATOM 679 C C . GLY A 1 90 ? -22.599 -7.210 -7.387 1.00 85.25 90 GLY A C 1
ATOM 680 O O . GLY A 1 90 ? -22.040 -6.131 -7.207 1.00 85.25 90 GLY A O 1
ATOM 681 N N . GLN A 1 91 ? -22.780 -8.079 -6.389 1.00 88.25 91 GLN A N 1
ATOM 682 C CA . GLN A 1 91 ? -22.286 -7.832 -5.036 1.00 88.25 91 GLN A CA 1
ATOM 683 C C . GLN A 1 91 ? -20.836 -8.280 -4.898 1.00 88.25 91 GLN A C 1
ATOM 685 O O . GLN A 1 91 ? -20.457 -9.336 -5.410 1.00 88.25 91 GLN A O 1
ATOM 690 N N . LYS A 1 92 ? -20.030 -7.499 -4.172 1.00 89.12 92 LYS A N 1
ATOM 691 C CA . LYS A 1 92 ? -18.655 -7.876 -3.838 1.00 89.12 92 LYS A CA 1
ATOM 692 C C . LYS A 1 92 ? -18.669 -9.138 -2.970 1.00 89.12 92 LYS A C 1
ATOM 694 O O . LYS A 1 92 ? -19.403 -9.203 -1.991 1.00 89.12 92 LYS A O 1
ATOM 699 N N . LYS A 1 93 ? -17.881 -10.141 -3.354 1.00 89.69 93 LYS A N 1
ATOM 700 C CA . LYS A 1 93 ? -17.737 -11.427 -2.646 1.00 89.69 93 LYS A CA 1
ATOM 701 C C . LYS A 1 93 ? -16.375 -11.580 -1.975 1.00 89.69 93 LYS A C 1
ATOM 703 O O . LYS A 1 93 ? -16.207 -12.429 -1.102 1.00 89.69 93 LYS A O 1
ATOM 708 N N . GLY A 1 94 ? -15.399 -10.771 -2.371 1.00 91.25 94 GLY A N 1
ATOM 709 C CA . GLY A 1 94 ? -14.064 -10.829 -1.801 1.00 91.25 94 GLY A CA 1
ATOM 710 C C . GLY A 1 94 ? -13.056 -9.964 -2.535 1.00 91.25 94 GLY A C 1
ATOM 711 O O . GLY A 1 94 ? -13.397 -9.217 -3.459 1.00 91.25 94 GLY A O 1
ATOM 712 N N . SER A 1 95 ? -11.798 -10.118 -2.148 1.00 91.12 95 SER A N 1
ATOM 713 C CA . SER A 1 95 ? -10.658 -9.441 -2.755 1.00 91.12 95 SER A CA 1
ATOM 714 C C . SER A 1 95 ? -9.418 -10.334 -2.781 1.00 91.12 95 SER A C 1
ATOM 716 O O . SER A 1 95 ? -9.322 -11.334 -2.070 1.00 91.12 95 SER A O 1
ATOM 718 N N . ALA A 1 96 ? -8.465 -9.997 -3.641 1.00 91.19 96 ALA A N 1
ATOM 719 C CA . ALA A 1 96 ? -7.172 -10.650 -3.725 1.00 91.19 96 ALA A CA 1
ATOM 720 C C . ALA A 1 96 ? -6.039 -9.638 -3.724 1.00 91.19 96 ALA A C 1
ATOM 722 O O . ALA A 1 96 ? -6.134 -8.574 -4.341 1.00 91.19 96 ALA A O 1
ATOM 723 N N . TYR A 1 97 ? -4.938 -10.023 -3.089 1.00 91.06 97 TYR A N 1
ATOM 724 C CA . TYR A 1 97 ? -3.754 -9.190 -2.949 1.00 91.06 97 TYR A CA 1
ATOM 725 C C . TYR A 1 97 ? -2.507 -9.976 -3.308 1.00 91.06 97 TYR A C 1
ATOM 727 O O . TYR A 1 97 ? -2.346 -11.138 -2.932 1.00 91.06 97 TYR A O 1
ATOM 735 N N . HIS A 1 98 ? -1.597 -9.325 -4.025 1.00 88.00 98 HIS A N 1
ATOM 736 C CA . HIS A 1 98 ? -0.286 -9.900 -4.258 1.00 88.00 98 HIS A CA 1
ATOM 737 C C . HIS A 1 98 ? 0.493 -9.951 -2.940 1.00 88.00 98 HIS A C 1
ATOM 739 O O . HIS A 1 98 ? 0.696 -8.933 -2.279 1.00 88.00 98 HIS A O 1
ATOM 745 N N . ASN A 1 99 ? 0.950 -11.141 -2.567 1.00 82.81 99 ASN A N 1
ATOM 746 C CA . ASN A 1 99 ? 1.761 -11.353 -1.385 1.00 82.81 99 ASN A CA 1
ATOM 747 C C . ASN A 1 99 ? 3.241 -11.265 -1.774 1.00 82.81 99 ASN A C 1
ATOM 749 O O . ASN A 1 99 ? 3.823 -12.223 -2.283 1.00 82.81 99 ASN A O 1
ATOM 753 N N . SER A 1 100 ? 3.863 -10.119 -1.501 1.00 76.12 100 SER A N 1
ATOM 754 C CA . SER A 1 100 ? 5.267 -9.855 -1.840 1.00 76.12 100 SER A CA 1
ATOM 755 C C . SER A 1 100 ? 6.271 -10.746 -1.098 1.00 76.12 100 SER A C 1
ATOM 757 O O . SER A 1 100 ? 7.399 -10.900 -1.562 1.00 76.12 100 SER A O 1
ATOM 759 N N . ILE A 1 101 ? 5.878 -11.358 0.026 1.00 71.44 101 ILE A N 1
ATOM 760 C CA . ILE A 1 101 ? 6.736 -12.259 0.810 1.00 71.44 101 ILE A CA 1
ATOM 761 C C . ILE A 1 101 ? 6.812 -13.634 0.146 1.00 71.44 101 ILE A C 1
ATOM 763 O O . ILE A 1 101 ? 7.890 -14.216 0.051 1.00 71.44 101 ILE A O 1
ATOM 767 N N . THR A 1 102 ? 5.674 -14.164 -0.308 1.00 77.31 102 THR A N 1
ATOM 768 C CA . THR A 1 102 ? 5.609 -15.509 -0.907 1.00 77.31 102 THR A CA 1
ATOM 769 C C . THR A 1 102 ? 5.651 -15.494 -2.436 1.00 77.31 102 THR A C 1
ATOM 771 O O . THR A 1 102 ? 5.792 -16.547 -3.051 1.00 77.31 102 THR A O 1
ATOM 774 N N . GLY A 1 103 ? 5.521 -14.319 -3.061 1.00 78.75 103 GLY A N 1
ATOM 775 C CA . GLY A 1 103 ? 5.396 -14.159 -4.512 1.00 78.75 103 GLY A CA 1
ATOM 776 C C . GLY A 1 103 ? 4.060 -14.658 -5.080 1.00 78.75 103 GLY A C 1
ATOM 777 O O . GLY A 1 103 ? 3.896 -14.693 -6.300 1.00 78.75 103 GLY A O 1
ATOM 778 N N . GLY A 1 104 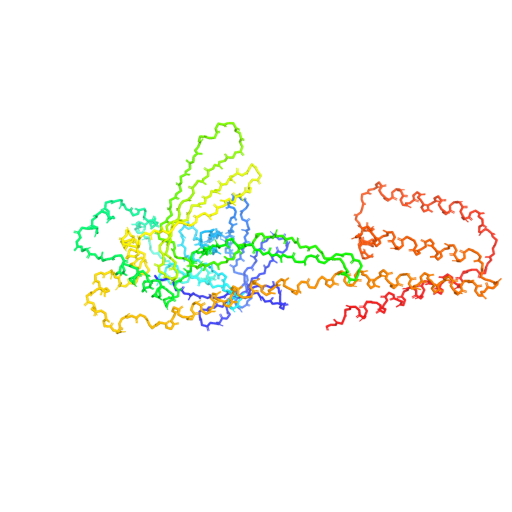? 3.123 -15.060 -4.216 1.00 87.12 104 GLY A N 1
ATOM 779 C CA . GLY A 1 104 ? 1.797 -15.552 -4.585 1.00 87.12 104 GLY A CA 1
ATOM 780 C C . GLY A 1 104 ? 0.727 -14.464 -4.595 1.00 87.12 104 GLY A C 1
ATOM 781 O O . GLY A 1 104 ? 1.000 -13.282 -4.392 1.00 87.12 104 GLY A O 1
ATOM 782 N N . THR A 1 105 ? -0.515 -14.869 -4.825 1.00 90.88 105 THR A N 1
ATOM 783 C CA . THR A 1 105 ? -1.702 -14.019 -4.651 1.00 90.88 105 THR A CA 1
ATOM 784 C C . THR A 1 105 ? -2.604 -14.645 -3.597 1.00 90.88 105 THR A C 1
ATOM 786 O O . THR A 1 105 ? -2.989 -15.803 -3.749 1.00 90.88 105 THR A O 1
ATOM 789 N N . ASP A 1 106 ? -2.910 -13.892 -2.544 1.00 91.56 106 ASP A N 1
ATOM 790 C CA . ASP A 1 106 ? -3.762 -14.300 -1.426 1.00 91.56 106 ASP A CA 1
ATOM 791 C C . ASP A 1 106 ? -5.207 -13.867 -1.694 1.00 91.56 106 ASP A C 1
ATOM 793 O O . ASP A 1 106 ? -5.434 -12.720 -2.075 1.00 91.56 106 ASP A O 1
ATOM 797 N N . TYR A 1 107 ? -6.173 -14.762 -1.470 1.00 90.56 107 TYR A N 1
ATOM 798 C CA . TYR A 1 107 ? -7.603 -14.502 -1.676 1.00 90.56 107 TYR A CA 1
ATOM 799 C C . TYR A 1 107 ? -8.340 -14.417 -0.344 1.00 90.56 107 TYR A C 1
ATOM 801 O O . TYR A 1 107 ? -8.133 -15.248 0.543 1.00 90.56 107 TYR A O 1
ATOM 809 N N . TYR A 1 108 ? -9.249 -13.456 -0.241 1.00 90.19 108 TYR A N 1
ATOM 810 C CA . TYR A 1 108 ? -10.027 -13.156 0.950 1.00 90.19 108 TYR A CA 1
ATOM 811 C C . TYR A 1 108 ? -11.516 -13.094 0.606 1.00 90.19 108 TYR A C 1
ATOM 813 O O . TYR A 1 108 ? -11.880 -12.504 -0.411 1.00 90.19 108 TYR A O 1
ATOM 821 N N . SER A 1 109 ? -12.377 -13.694 1.435 1.00 85.19 109 SER A N 1
ATOM 822 C CA . SER A 1 109 ? -13.836 -13.559 1.293 1.00 85.19 109 SER A CA 1
ATOM 823 C C . SER A 1 109 ? -14.385 -12.437 2.171 1.00 85.19 109 SER A C 1
ATOM 825 O O . SER A 1 109 ? -13.916 -12.224 3.294 1.00 85.19 109 SER A O 1
ATOM 827 N N . ASP A 1 110 ? -15.416 -11.761 1.666 1.00 74.50 110 ASP A N 1
ATOM 828 C CA . ASP A 1 110 ? -16.191 -10.769 2.424 1.00 74.50 110 ASP A CA 1
ATOM 829 C C . ASP A 1 110 ? -17.352 -11.433 3.183 1.00 74.50 110 ASP A C 1
ATOM 831 O O . ASP A 1 110 ? -17.788 -10.932 4.220 1.00 74.50 110 ASP A O 1
ATOM 835 N N . ASP A 1 111 ? -17.788 -12.612 2.727 1.00 62.50 111 ASP A N 1
ATOM 836 C CA . ASP A 1 111 ? -18.819 -13.409 3.384 1.00 62.50 111 ASP A CA 1
ATOM 837 C C . ASP A 1 111 ? -18.227 -14.285 4.506 1.00 62.50 111 ASP A C 1
ATOM 839 O O . ASP A 1 111 ? -17.242 -15.008 4.323 1.00 62.50 111 ASP A O 1
ATOM 843 N N . SER A 1 112 ? -18.872 -14.250 5.680 1.00 41.56 112 SER A N 1
ATOM 844 C CA . SER A 1 112 ? -18.618 -15.135 6.833 1.00 41.56 112 SER A CA 1
ATOM 845 C C . SER A 1 112 ? -19.151 -16.563 6.635 1.00 41.56 112 SER A C 1
ATOM 847 O O . SER A 1 112 ? -19.002 -17.408 7.517 1.00 41.56 112 SER A O 1
ATOM 849 N N . TYR A 1 113 ? -19.734 -16.840 5.467 1.00 35.03 113 TYR A N 1
ATOM 850 C CA . TYR A 1 113 ? -20.170 -18.153 5.012 1.00 35.03 113 TYR A CA 1
ATOM 851 C C . TYR A 1 113 ? -19.487 -18.477 3.681 1.00 35.03 113 TYR A C 1
ATOM 853 O O . TYR A 1 113 ? -19.899 -17.980 2.645 1.00 35.03 113 TYR A O 1
ATOM 861 N N . GLY A 1 114 ? -18.465 -19.333 3.735 1.00 34.22 114 GLY A N 1
ATOM 862 C CA . GLY A 1 114 ? -18.068 -20.247 2.660 1.00 34.22 114 GLY A CA 1
ATOM 863 C C . GLY A 1 114 ? -17.772 -19.674 1.266 1.00 34.22 114 GLY A C 1
ATOM 864 O O . GLY A 1 114 ? -18.676 -19.483 0.463 1.00 34.22 114 GLY A O 1
ATOM 865 N N . ALA A 1 115 ? -16.474 -19.671 0.953 1.00 33.16 115 ALA A N 1
ATOM 866 C CA . ALA A 1 115 ? -15.864 -19.774 -0.371 1.00 33.16 115 ALA A CA 1
ATOM 867 C C . ALA A 1 115 ? -15.752 -18.494 -1.232 1.00 33.16 115 ALA A C 1
ATOM 869 O O . ALA A 1 115 ? -16.717 -17.867 -1.659 1.00 33.16 115 ALA A O 1
ATOM 870 N N . VAL A 1 116 ? -14.494 -18.219 -1.606 1.00 44.66 116 VAL A N 1
ATOM 871 C CA . VAL A 1 116 ? -14.064 -17.662 -2.911 1.00 44.66 116 VAL A CA 1
ATOM 872 C C . VAL A 1 116 ? -14.871 -18.340 -4.023 1.00 44.66 116 VAL A C 1
ATOM 874 O O . VAL A 1 116 ? -15.395 -19.427 -3.789 1.00 44.66 116 VAL A O 1
ATOM 877 N N . PRO A 1 117 ? -14.921 -17.825 -5.260 1.00 43.28 117 PRO A N 1
ATOM 878 C CA . PRO A 1 117 ? -15.311 -18.638 -6.407 1.00 43.28 117 PRO A CA 1
ATOM 879 C C . PRO A 1 117 ? -14.335 -19.819 -6.618 1.00 43.28 117 PRO A C 1
ATOM 881 O O . PRO A 1 117 ? -13.601 -19.880 -7.598 1.00 43.28 117 PRO A O 1
ATOM 884 N N . SER A 1 118 ? -14.299 -20.786 -5.698 1.00 40.31 118 SER A N 1
ATOM 885 C CA . SER A 1 118 ? -13.987 -22.152 -6.039 1.00 40.31 118 SER A CA 1
ATOM 886 C C . SER A 1 118 ? -15.142 -22.570 -6.938 1.00 40.31 118 SER A C 1
ATOM 888 O O . SER A 1 118 ? -16.320 -22.397 -6.613 1.00 40.31 118 SER A O 1
ATOM 890 N N . TYR A 1 119 ? -14.821 -23.070 -8.123 1.00 45.25 119 TYR A N 1
ATOM 891 C CA . TYR A 1 119 ? -15.804 -23.670 -9.013 1.00 45.25 119 TYR A CA 1
ATOM 892 C C . TYR A 1 119 ? -16.274 -25.021 -8.439 1.00 45.25 119 TYR A C 1
ATOM 894 O O . TYR A 1 119 ? -16.281 -26.039 -9.129 1.00 45.25 119 TYR A O 1
ATOM 902 N N . GLN A 1 120 ? -16.620 -25.069 -7.150 1.00 34.44 120 GLN A N 1
ATOM 903 C CA . GLN A 1 120 ? -17.250 -26.224 -6.550 1.00 34.44 120 GLN A CA 1
ATOM 904 C C . GLN A 1 120 ? -18.737 -26.181 -6.873 1.00 34.44 120 GLN A C 1
ATOM 906 O O . GLN A 1 120 ? -19.510 -25.349 -6.406 1.00 34.44 120 GLN A O 1
ATOM 911 N N . ASN A 1 121 ? -19.093 -27.124 -7.731 1.00 35.03 121 ASN A N 1
ATOM 912 C CA . ASN A 1 121 ? -20.432 -27.543 -8.083 1.00 35.03 121 ASN A CA 1
ATOM 913 C C . ASN A 1 121 ? -21.324 -27.646 -6.823 1.00 35.03 121 ASN A C 1
ATOM 915 O O . ASN A 1 121 ? -21.202 -28.598 -6.055 1.00 35.03 121 ASN A O 1
ATOM 919 N N . SER A 1 122 ? -22.208 -26.668 -6.594 1.00 31.78 122 SER A N 1
ATOM 920 C CA . SER A 1 122 ? -23.220 -26.720 -5.530 1.00 31.78 122 SER A CA 1
ATOM 921 C C . SER A 1 122 ? -24.605 -26.823 -6.152 1.00 31.78 122 SER A C 1
ATOM 923 O O . SER A 1 122 ? -25.252 -25.834 -6.498 1.00 31.78 122 SER A O 1
ATOM 925 N N . GLY A 1 123 ? -25.067 -28.060 -6.305 1.00 33.34 123 GLY A N 1
ATOM 926 C CA . GLY A 1 123 ? -26.481 -28.350 -6.449 1.00 33.34 123 GLY A CA 1
ATOM 927 C C . GLY A 1 123 ? -27.115 -28.429 -5.069 1.00 33.34 123 GLY A C 1
ATOM 928 O O . GLY A 1 123 ? -27.196 -29.516 -4.524 1.00 33.34 123 GLY A O 1
ATOM 929 N N . THR A 1 124 ? -27.597 -27.317 -4.515 1.00 27.59 124 THR A N 1
ATOM 930 C CA . THR A 1 124 ? -28.756 -27.326 -3.604 1.00 27.59 124 THR A CA 1
ATOM 931 C C . THR A 1 124 ? -29.456 -25.968 -3.630 1.00 27.59 124 THR A C 1
ATOM 933 O O . THR A 1 124 ? -28.832 -24.913 -3.584 1.00 27.59 124 THR A O 1
ATOM 936 N N . LYS A 1 125 ? -30.785 -26.013 -3.762 1.00 35.41 125 LYS A N 1
ATOM 937 C CA . LYS A 1 125 ? -31.683 -24.855 -3.828 1.00 35.41 125 LYS A CA 1
ATOM 938 C C . LYS A 1 125 ? -31.587 -24.031 -2.540 1.00 35.41 125 LYS A C 1
ATOM 940 O O . LYS A 1 125 ? -31.883 -24.563 -1.473 1.00 35.41 125 LYS A O 1
ATOM 945 N N . GLN A 1 126 ? -31.271 -22.740 -2.653 1.00 26.89 126 GLN A N 1
ATOM 946 C CA . GLN A 1 126 ? -31.408 -21.784 -1.552 1.00 26.89 126 GLN A CA 1
ATOM 947 C C . GLN A 1 126 ? -32.689 -20.935 -1.684 1.00 26.89 126 GLN A C 1
ATOM 949 O O . GLN A 1 126 ? -33.091 -20.611 -2.806 1.00 26.89 126 GLN A O 1
ATOM 954 N N . PRO A 1 127 ? -33.349 -20.582 -0.561 1.00 28.83 127 PRO A N 1
ATOM 955 C CA . PRO A 1 127 ? -34.556 -19.760 -0.540 1.00 28.83 127 PRO A CA 1
ATOM 956 C C . PRO A 1 127 ? -34.228 -18.270 -0.712 1.00 28.83 127 PRO A C 1
ATOM 958 O O . PRO A 1 127 ? -33.139 -17.818 -0.369 1.00 28.83 127 PRO A O 1
ATOM 961 N N . GLN A 1 128 ? -35.201 -17.507 -1.217 1.00 30.33 128 GLN A N 1
ATOM 962 C CA . GLN A 1 128 ? -35.075 -16.075 -1.508 1.00 30.33 128 GLN A CA 1
ATOM 963 C C . GLN A 1 128 ? -34.631 -15.227 -0.299 1.00 30.33 128 GLN A C 1
ATOM 965 O O . GLN A 1 128 ? -35.231 -15.358 0.774 1.00 30.33 128 GLN A O 1
ATOM 970 N N . PRO A 1 129 ? -33.670 -14.293 -0.464 1.00 29.45 129 PRO A N 1
ATOM 971 C CA . PRO A 1 129 ? -33.318 -13.349 0.582 1.00 29.45 129 PRO A CA 1
ATOM 972 C C . PRO A 1 129 ? -34.139 -12.053 0.491 1.00 29.45 129 PRO A C 1
ATOM 974 O O . PRO A 1 129 ? -34.378 -11.491 -0.578 1.00 29.45 129 PRO A O 1
ATOM 977 N N . LYS A 1 130 ? -34.552 -11.582 1.671 1.00 28.03 130 LYS A N 1
ATOM 978 C CA . LYS A 1 130 ? -35.059 -10.228 1.934 1.00 28.03 130 LYS A CA 1
ATOM 979 C C . LYS A 1 130 ? -33.945 -9.191 1.692 1.00 28.03 130 LYS A C 1
ATOM 981 O O . LYS A 1 130 ? -32.776 -9.532 1.869 1.00 28.03 130 LYS A O 1
ATOM 986 N N . PRO A 1 131 ? -34.273 -7.934 1.343 1.00 25.45 131 PRO A N 1
ATOM 987 C CA . PRO A 1 131 ? -33.265 -6.925 1.035 1.00 25.45 131 PRO A CA 1
ATOM 988 C C . PRO A 1 131 ? -32.531 -6.492 2.309 1.00 25.45 131 PRO A C 1
ATOM 990 O O . PRO A 1 131 ? -33.176 -6.177 3.310 1.00 25.45 131 PRO A O 1
ATOM 993 N N . TYR A 1 132 ? -31.198 -6.446 2.268 1.00 26.73 132 TYR A N 1
ATOM 994 C CA . TYR A 1 132 ? -30.401 -5.756 3.281 1.00 26.73 132 TYR A CA 1
ATOM 995 C C . TYR A 1 132 ? -29.197 -5.034 2.662 1.00 26.73 132 TYR A C 1
ATOM 997 O O . TYR A 1 132 ? -28.651 -5.452 1.645 1.00 26.73 132 TYR A O 1
ATOM 1005 N N . TYR A 1 133 ? -28.887 -3.893 3.274 1.00 26.16 133 TYR A N 1
ATOM 1006 C CA . TYR A 1 133 ? -28.202 -2.715 2.743 1.00 26.16 133 TYR A CA 1
ATOM 1007 C C . TYR A 1 133 ? -26.708 -2.891 2.409 1.00 26.16 133 TYR A C 1
ATOM 1009 O O . TYR A 1 133 ? -25.961 -3.537 3.137 1.00 26.16 133 TYR A O 1
ATOM 1017 N N . THR A 1 134 ? -26.273 -2.218 1.340 1.00 26.77 134 THR A N 1
ATOM 1018 C CA . THR A 1 134 ? -24.877 -1.989 0.930 1.00 26.77 134 THR A CA 1
ATOM 1019 C C . THR A 1 134 ? -24.115 -1.100 1.919 1.00 26.77 134 THR A C 1
ATOM 1021 O O . THR A 1 134 ? -24.567 0.002 2.234 1.00 26.77 134 THR A O 1
ATOM 1024 N N . HIS A 1 135 ? -22.920 -1.530 2.339 1.00 29.56 135 HIS A N 1
ATOM 1025 C CA . HIS A 1 135 ? -21.944 -0.672 3.014 1.00 29.56 135 HIS A CA 1
ATOM 1026 C C . HIS A 1 135 ? -21.253 0.241 1.992 1.00 29.56 135 HIS A C 1
ATOM 1028 O O . HIS A 1 135 ? -20.278 -0.141 1.352 1.00 29.56 135 HIS A O 1
ATOM 1034 N N . ASN A 1 136 ? -21.753 1.471 1.873 1.00 30.89 136 ASN A N 1
ATOM 1035 C CA . ASN A 1 136 ? -20.899 2.605 1.537 1.00 30.89 136 ASN A CA 1
ATOM 1036 C C . ASN A 1 136 ? -19.847 2.734 2.646 1.00 30.89 136 ASN A C 1
ATOM 1038 O O . ASN A 1 136 ? -20.181 2.606 3.827 1.00 30.89 136 ASN A O 1
ATOM 1042 N N . SER A 1 137 ? -18.599 3.037 2.289 1.00 39.50 137 SER A N 1
ATOM 1043 C CA . SER A 1 137 ? -17.679 3.727 3.191 1.00 39.50 137 SER A CA 1
ATOM 1044 C C . SER A 1 137 ? -18.341 5.053 3.548 1.00 39.50 137 SER A C 1
ATOM 1046 O O . SER A 1 137 ? -18.258 6.028 2.803 1.00 39.50 137 SER A O 1
ATOM 1048 N N . SER A 1 138 ? -19.137 5.024 4.615 1.00 37.44 138 SER A N 1
ATOM 1049 C CA . SER A 1 138 ? -19.955 6.138 5.060 1.00 37.44 138 SER A CA 1
ATOM 1050 C C . SER A 1 138 ? -19.034 7.334 5.222 1.00 37.44 138 SER A C 1
ATOM 1052 O O . SER A 1 138 ? -18.126 7.306 6.052 1.00 37.44 138 SER A O 1
ATOM 1054 N N . SER A 1 139 ? -19.264 8.371 4.420 1.00 44.88 139 SER A N 1
ATOM 1055 C CA . SER A 1 139 ? -18.848 9.724 4.746 1.00 44.88 139 SER A CA 1
ATOM 1056 C C . SER A 1 139 ? -19.244 9.962 6.201 1.00 44.88 139 SER A C 1
ATOM 1058 O O . SER A 1 139 ? -20.436 10.041 6.508 1.00 44.88 139 SER A O 1
ATOM 1060 N N . VAL A 1 140 ? -18.264 9.965 7.101 1.00 51.50 140 VAL A N 1
ATOM 1061 C CA . VAL A 1 140 ? -18.489 10.230 8.521 1.00 51.50 140 VAL A CA 1
ATOM 1062 C C . VAL A 1 140 ? -19.151 11.588 8.582 1.00 51.50 140 VAL A C 1
ATOM 1064 O O . VAL A 1 140 ? -18.578 12.575 8.113 1.00 51.50 140 VAL A O 1
ATOM 1067 N N . SER A 1 141 ? -20.390 11.642 9.062 1.00 56.72 141 SER A N 1
ATOM 1068 C CA . SER A 1 141 ? -21.115 12.904 9.026 1.00 56.72 141 SER A CA 1
ATOM 1069 C C . SER A 1 141 ? -20.410 13.892 9.956 1.00 56.72 141 SER A C 1
ATOM 1071 O O . SER A 1 141 ? -19.959 13.529 11.045 1.00 56.72 141 SER A O 1
ATOM 1073 N N . GLN A 1 142 ? -20.331 15.165 9.562 1.00 56.09 142 GLN A N 1
ATOM 1074 C CA . GLN A 1 142 ? -19.735 16.217 10.396 1.00 56.09 142 GLN A CA 1
ATOM 1075 C C . GLN A 1 142 ? -20.350 16.250 11.815 1.00 56.09 142 GLN A C 1
ATOM 1077 O O . GLN A 1 142 ? -19.701 16.640 12.783 1.00 56.09 142 GLN A O 1
ATOM 1082 N N . ASN A 1 143 ? -21.591 15.776 11.952 1.00 51.59 143 ASN A N 1
ATOM 1083 C CA . ASN A 1 143 ? -22.311 15.659 13.215 1.00 51.59 143 ASN A CA 1
ATOM 1084 C C . ASN A 1 143 ? -21.753 14.561 14.137 1.00 51.59 143 ASN A C 1
ATOM 1086 O O . ASN A 1 143 ? -21.669 14.782 15.344 1.00 51.59 143 ASN A O 1
ATOM 1090 N N . GLU A 1 144 ? -21.318 13.418 13.599 1.00 55.84 144 GLU A N 1
ATOM 1091 C CA . GLU A 1 144 ? -20.654 12.360 14.380 1.00 55.84 144 GLU A CA 1
ATOM 1092 C C . GLU A 1 144 ? -19.271 12.810 14.868 1.00 55.84 144 GLU A C 1
ATOM 1094 O O . GLU A 1 144 ? -18.904 12.558 16.016 1.00 55.84 144 GLU A O 1
ATOM 1099 N N . LEU A 1 145 ? -18.543 13.566 14.038 1.00 58.12 145 LEU A N 1
ATOM 1100 C CA . LEU A 1 145 ? -17.277 14.200 14.423 1.00 58.12 145 LEU A CA 1
ATOM 1101 C C . LEU A 1 145 ? -17.462 15.225 15.556 1.00 58.12 145 LEU A C 1
ATOM 1103 O O . LEU A 1 145 ? -16.653 15.277 16.484 1.00 58.12 145 LEU A O 1
ATOM 1107 N N . ASN A 1 146 ? -18.541 16.012 15.512 1.00 61.75 146 ASN A N 1
ATOM 1108 C CA . ASN A 1 146 ? -18.839 17.036 16.516 1.00 61.75 146 ASN A CA 1
ATOM 1109 C C . ASN A 1 146 ? -19.304 16.453 17.863 1.00 61.75 146 ASN A C 1
ATOM 1111 O O . ASN A 1 146 ? -19.010 17.037 18.905 1.00 61.75 146 ASN A O 1
ATOM 1115 N N . ALA A 1 147 ? -19.992 15.307 17.872 1.00 55.31 147 ALA A N 1
ATOM 1116 C CA . ALA A 1 147 ? -20.489 14.682 19.102 1.00 55.31 147 ALA A CA 1
ATOM 1117 C C . ALA A 1 147 ? -19.366 14.116 19.995 1.00 55.31 147 ALA A C 1
ATOM 1119 O O . ALA A 1 147 ? -19.487 14.126 21.219 1.00 55.31 147 ALA A O 1
ATOM 1120 N N . VAL A 1 148 ? -18.256 13.661 19.403 1.00 55.53 148 VAL A N 1
ATOM 1121 C CA . VAL A 1 148 ? -17.118 13.076 20.142 1.00 55.53 148 VAL A CA 1
ATOM 1122 C C . VAL A 1 148 ? -16.191 14.150 20.729 1.00 55.53 148 VAL A C 1
ATOM 1124 O O . VAL A 1 148 ? -15.529 13.920 21.738 1.00 55.53 148 VAL A O 1
ATOM 1127 N N . ARG A 1 149 ? -16.174 15.358 20.152 1.00 57.06 149 ARG A N 1
ATOM 1128 C CA . ARG A 1 149 ? -15.226 16.434 20.498 1.00 57.06 149 ARG A CA 1
ATOM 1129 C C . ARG A 1 149 ? -15.385 17.005 21.920 1.00 57.06 149 ARG A C 1
ATOM 1131 O O . ARG A 1 149 ? -14.495 17.707 22.387 1.00 57.06 149 ARG A O 1
ATOM 1138 N N . ASN A 1 150 ? -16.494 16.731 22.608 1.00 53.62 150 ASN A N 1
ATOM 1139 C CA . ASN A 1 150 ? -16.947 17.562 23.728 1.00 53.62 150 ASN A CA 1
ATOM 1140 C C . ASN A 1 150 ? -16.640 17.059 25.148 1.00 53.62 150 ASN A C 1
ATOM 1142 O O . ASN A 1 150 ? -17.102 17.716 26.075 1.00 53.62 150 ASN A O 1
ATOM 1146 N N . ASN A 1 151 ? -15.904 15.960 25.378 1.00 52.03 151 ASN A N 1
ATOM 1147 C CA . ASN A 1 151 ? -15.889 15.383 26.737 1.00 52.03 151 ASN A CA 1
ATOM 1148 C C . ASN A 1 151 ? -14.555 15.050 27.409 1.00 52.03 151 ASN A C 1
ATOM 1150 O O . ASN A 1 151 ? -14.577 14.550 28.530 1.00 52.03 151 ASN A O 1
ATOM 1154 N N . THR A 1 152 ? -13.408 15.400 26.830 1.00 58.56 152 THR A N 1
ATOM 1155 C CA . THR A 1 152 ? -12.127 15.244 27.538 1.00 58.56 152 THR A CA 1
ATOM 1156 C C . THR A 1 152 ? -11.036 16.112 26.911 1.00 58.56 152 THR A C 1
ATOM 1158 O O . THR A 1 152 ? -10.767 16.028 25.715 1.00 58.56 152 THR A O 1
ATOM 1161 N N . SER A 1 153 ? -10.388 16.957 27.717 1.00 73.81 153 SER A N 1
ATOM 1162 C CA . SER A 1 153 ? -9.205 17.712 27.296 1.00 73.81 153 SER A CA 1
ATOM 1163 C C . SER A 1 153 ? -7.967 16.827 27.445 1.00 73.81 153 SER A C 1
ATOM 1165 O O . SER A 1 153 ? -7.468 16.644 28.555 1.00 73.81 153 SER A O 1
ATOM 1167 N N . TYR A 1 154 ? -7.479 16.269 26.344 1.00 82.31 154 TYR A N 1
ATOM 1168 C CA . TYR A 1 154 ? -6.180 15.596 26.298 1.00 82.31 154 TYR A CA 1
ATOM 1169 C C . TYR A 1 154 ? -5.112 16.577 25.807 1.00 82.31 154 TYR A C 1
ATOM 1171 O O . TYR A 1 154 ? -5.416 17.480 25.021 1.00 82.31 154 TYR A O 1
ATOM 1179 N N . THR A 1 155 ? -3.868 16.427 26.266 1.00 89.88 155 THR A N 1
ATOM 1180 C CA . THR A 1 155 ? -2.761 17.233 25.736 1.00 89.88 155 THR A CA 1
ATOM 1181 C C . THR A 1 155 ? -2.385 16.784 24.316 1.00 89.88 155 THR A C 1
ATOM 1183 O O . THR A 1 155 ? -2.756 15.703 23.861 1.00 89.88 155 THR A O 1
ATOM 1186 N N . GLU A 1 156 ? -1.642 17.608 23.576 1.00 91.69 156 GLU A N 1
ATOM 1187 C CA . GLU A 1 156 ? -1.126 17.191 22.261 1.00 91.69 156 GLU A CA 1
ATOM 1188 C C . GLU A 1 156 ? -0.157 16.002 22.382 1.00 91.69 156 GLU A C 1
ATOM 1190 O O . GLU A 1 156 ? -0.139 15.127 21.521 1.00 91.69 156 GLU A O 1
ATOM 1195 N N . GLU A 1 157 ? 0.607 15.940 23.474 1.00 89.56 157 GLU A N 1
ATOM 1196 C CA . GLU A 1 157 ? 1.531 14.838 23.755 1.00 89.56 157 GLU A CA 1
ATOM 1197 C C . GLU A 1 157 ? 0.774 13.528 24.005 1.00 89.56 157 GLU A C 1
ATOM 1199 O O . GLU A 1 157 ? 1.090 12.496 23.419 1.00 89.56 157 GLU A O 1
ATOM 1204 N N . ASP A 1 158 ? -0.290 13.593 24.799 1.00 89.50 158 ASP A N 1
ATOM 1205 C CA . ASP A 1 158 ? -1.217 12.488 25.035 1.00 89.50 158 ASP A CA 1
ATOM 1206 C C . ASP A 1 158 ? -1.822 11.949 23.732 1.00 89.50 158 ASP A C 1
ATOM 1208 O O . ASP A 1 158 ? -1.842 10.739 23.490 1.00 89.50 158 ASP A O 1
ATOM 1212 N N . ALA A 1 159 ? -2.283 12.856 22.865 1.00 91.31 159 ALA A N 1
ATOM 1213 C CA . ALA A 1 159 ? -2.838 12.512 21.562 1.00 91.31 159 ALA A CA 1
ATOM 1214 C C . ALA A 1 159 ? -1.791 11.859 20.652 1.00 91.31 159 ALA A C 1
ATOM 1216 O O . ALA A 1 159 ? -2.093 10.887 19.959 1.00 91.31 159 ALA A O 1
ATOM 1217 N N . LYS A 1 160 ? -0.551 12.358 20.678 1.00 91.56 160 LYS A N 1
ATOM 1218 C CA . LYS A 1 160 ? 0.559 11.799 19.904 1.00 91.56 160 LYS A CA 1
ATOM 1219 C C . LYS A 1 160 ? 0.936 10.402 20.391 1.00 91.56 160 LYS A C 1
ATOM 1221 O O . LYS A 1 160 ? 1.093 9.496 19.578 1.00 91.56 160 LYS A O 1
ATOM 1226 N N . GLN A 1 161 ? 1.032 10.193 21.702 1.00 89.81 161 GLN A N 1
ATOM 1227 C CA . GLN A 1 161 ? 1.299 8.869 22.267 1.00 89.81 161 GLN A CA 1
ATOM 1228 C C . GLN A 1 161 ? 0.183 7.879 21.930 1.00 89.81 161 GLN A C 1
ATOM 1230 O O . GLN A 1 161 ? 0.462 6.737 21.562 1.00 89.81 161 GLN A O 1
ATOM 1235 N N . TYR A 1 162 ? -1.070 8.330 21.975 1.00 91.88 162 TYR A N 1
ATOM 1236 C CA . TYR A 1 162 ? -2.205 7.531 21.535 1.00 91.88 162 TYR A CA 1
ATOM 1237 C C . TYR A 1 162 ? -2.149 7.195 20.033 1.00 91.88 162 TYR A C 1
ATOM 1239 O O . TYR A 1 162 ? -2.398 6.057 19.644 1.00 91.88 162 TYR A O 1
ATOM 1247 N N . ALA A 1 163 ? -1.761 8.140 19.177 1.00 93.75 163 ALA A N 1
ATOM 1248 C CA . ALA A 1 163 ? -1.611 7.903 17.742 1.00 93.75 163 ALA A CA 1
ATOM 1249 C C . ALA A 1 163 ? -0.502 6.875 17.433 1.00 93.75 163 ALA A C 1
ATOM 1251 O O . ALA A 1 163 ? -0.715 5.955 16.642 1.00 93.75 163 ALA A O 1
ATOM 1252 N N . VAL A 1 164 ? 0.649 6.968 18.115 1.00 91.19 164 VAL A N 1
ATOM 1253 C CA . VAL A 1 164 ? 1.743 5.973 18.047 1.00 91.19 164 VAL A CA 1
ATOM 1254 C C . VAL A 1 164 ? 1.244 4.590 18.459 1.00 91.19 164 VAL A C 1
ATOM 1256 O O . VAL A 1 164 ? 1.537 3.584 17.806 1.00 91.19 164 VAL A O 1
ATOM 1259 N N . TYR A 1 165 ? 0.491 4.541 19.556 1.00 90.00 165 TYR A N 1
ATOM 1260 C CA . TYR A 1 165 ? -0.104 3.321 20.078 1.00 90.00 165 TYR A CA 1
ATOM 1261 C C . TYR A 1 165 ? -1.045 2.679 19.056 1.00 90.00 165 TYR A C 1
ATOM 1263 O O . TYR A 1 165 ? -0.918 1.493 18.751 1.00 90.00 165 TYR A O 1
ATOM 1271 N N . ALA A 1 166 ? -1.965 3.472 18.506 1.00 92.69 166 ALA A N 1
ATOM 1272 C CA . ALA A 1 166 ? -2.944 3.031 17.526 1.00 92.69 166 ALA A CA 1
ATOM 1273 C C . ALA A 1 166 ? -2.258 2.461 16.280 1.00 92.69 166 ALA A C 1
ATOM 1275 O O . ALA A 1 166 ? -2.565 1.339 15.883 1.00 92.69 166 ALA A O 1
ATOM 1276 N N . ALA A 1 167 ? -1.276 3.176 15.725 1.00 92.50 167 ALA A N 1
ATOM 1277 C CA . ALA A 1 167 ? -0.510 2.713 14.571 1.00 92.50 167 ALA A CA 1
ATOM 1278 C C . ALA A 1 167 ? 0.220 1.388 14.857 1.00 92.50 167 ALA A C 1
ATOM 1280 O O . ALA A 1 167 ? 0.155 0.450 14.064 1.00 92.50 167 ALA A O 1
ATOM 1281 N N . SER A 1 168 ? 0.850 1.267 16.029 1.00 88.19 168 SER A N 1
ATOM 1282 C CA . SER A 1 168 ? 1.540 0.036 16.443 1.00 88.19 168 SER A CA 1
ATOM 1283 C C . SER A 1 168 ? 0.575 -1.146 16.568 1.00 88.19 168 SER A C 1
ATOM 1285 O O . SER A 1 168 ? 0.883 -2.254 16.129 1.00 88.19 168 SER A O 1
ATOM 1287 N N . LEU A 1 169 ? -0.622 -0.909 17.110 1.00 89.06 169 LEU A N 1
ATOM 1288 C CA . LEU A 1 169 ? -1.664 -1.925 17.226 1.00 89.06 169 LEU A CA 1
ATOM 1289 C C . LEU A 1 169 ? -2.203 -2.351 15.851 1.00 89.06 169 LEU A C 1
ATOM 1291 O O . LEU A 1 169 ? -2.448 -3.537 15.639 1.00 89.06 169 LEU A O 1
ATOM 1295 N N . MET A 1 170 ? -2.339 -1.419 14.902 1.00 92.19 170 MET A N 1
ATOM 1296 C CA . MET A 1 170 ? -2.719 -1.731 13.518 1.00 92.19 170 MET A CA 1
ATOM 1297 C C . MET A 1 170 ? -1.672 -2.628 12.842 1.00 92.19 170 MET A C 1
ATOM 1299 O O . MET A 1 170 ? -2.028 -3.654 12.257 1.00 92.19 170 MET A O 1
ATOM 1303 N N . ILE A 1 171 ? -0.383 -2.310 13.007 1.00 88.12 171 ILE A N 1
ATOM 1304 C CA . ILE A 1 171 ? 0.735 -3.125 12.502 1.00 88.12 171 ILE A CA 1
ATOM 1305 C C . ILE A 1 171 ? 0.714 -4.522 13.126 1.00 88.12 171 ILE A C 1
ATOM 1307 O O . ILE A 1 171 ? 0.794 -5.522 12.413 1.00 88.12 171 ILE A O 1
ATOM 1311 N N . GLN A 1 172 ? 0.563 -4.608 14.451 1.00 86.75 172 GLN A N 1
ATOM 1312 C CA . GLN A 1 172 ? 0.495 -5.880 15.174 1.00 86.75 172 GLN A CA 1
ATOM 1313 C C . GLN A 1 172 ? -0.676 -6.751 14.695 1.00 86.75 172 GLN A C 1
ATOM 1315 O O . GLN A 1 172 ? -0.565 -7.975 14.638 1.00 86.75 172 GLN A O 1
ATOM 1320 N N . ARG A 1 173 ? -1.804 -6.127 14.338 1.00 87.25 173 ARG A N 1
ATOM 1321 C CA . ARG A 1 173 ? -2.991 -6.803 13.796 1.00 87.25 173 ARG A CA 1
ATOM 1322 C C . ARG A 1 173 ? -2.874 -7.153 12.312 1.00 87.25 173 ARG A C 1
ATOM 1324 O O . ARG A 1 173 ? -3.800 -7.755 11.778 1.00 87.25 173 ARG A O 1
ATOM 1331 N N . GLY A 1 174 ? -1.757 -6.819 11.665 1.00 88.00 174 GLY A N 1
ATOM 1332 C CA . GLY A 1 174 ? -1.529 -7.101 10.251 1.00 88.00 174 GLY A CA 1
ATOM 1333 C C . GLY A 1 174 ? -2.404 -6.265 9.320 1.00 88.00 174 GLY A C 1
ATOM 1334 O O . GLY A 1 174 ? -2.686 -6.705 8.207 1.00 88.00 174 GLY A O 1
ATOM 1335 N N . ILE A 1 175 ? -2.856 -5.088 9.766 1.00 87.69 175 ILE A N 1
ATOM 1336 C CA . ILE A 1 175 ? -3.566 -4.146 8.898 1.00 87.69 175 ILE A CA 1
ATOM 1337 C C . ILE A 1 175 ? -2.565 -3.621 7.868 1.00 87.69 175 ILE A C 1
ATOM 1339 O O . ILE A 1 175 ? -1.476 -3.161 8.221 1.00 87.69 175 ILE A O 1
ATOM 1343 N N . ALA A 1 176 ? -2.921 -3.744 6.590 1.00 88.31 176 ALA A N 1
ATOM 1344 C CA . ALA A 1 176 ? -2.091 -3.270 5.496 1.00 88.31 176 ALA A CA 1
ATOM 1345 C C . ALA A 1 176 ? -2.023 -1.737 5.498 1.00 88.31 176 ALA A C 1
ATOM 1347 O O . ALA A 1 176 ? -2.990 -1.062 5.838 1.00 88.31 176 ALA A O 1
ATOM 1348 N N . PHE A 1 177 ? -0.874 -1.198 5.101 1.00 89.94 177 PHE A N 1
ATOM 1349 C CA . PHE A 1 177 ? -0.734 0.233 4.857 1.00 89.94 177 PHE A CA 1
ATOM 1350 C C . PHE A 1 177 ? -1.408 0.605 3.536 1.00 89.94 177 PHE A C 1
ATOM 1352 O O . PHE A 1 177 ? -1.269 -0.124 2.553 1.00 89.94 177 PHE A O 1
ATOM 1359 N N . ASP A 1 178 ? -2.063 1.762 3.503 1.00 89.81 178 ASP A N 1
ATOM 1360 C CA . ASP A 1 178 ? -2.735 2.285 2.309 1.00 89.81 178 ASP A CA 1
ATOM 1361 C C . ASP A 1 178 ? -1.745 2.947 1.336 1.00 89.81 178 ASP A C 1
ATOM 1363 O O . ASP A 1 178 ? -1.998 3.052 0.138 1.00 89.81 178 ASP A O 1
ATOM 1367 N N . GLY A 1 179 ? -0.578 3.369 1.831 1.00 87.62 179 GLY A N 1
ATOM 1368 C CA . GLY A 1 179 ? 0.475 3.920 0.987 1.00 87.62 179 GLY A CA 1
ATOM 1369 C C . GLY A 1 179 ? 1.735 4.320 1.746 1.00 87.62 179 GLY A C 1
ATOM 1370 O O . GLY A 1 179 ? 1.922 3.995 2.922 1.00 87.62 179 GLY A O 1
ATOM 1371 N N . SER A 1 180 ? 2.616 5.035 1.046 1.00 87.06 180 SER A N 1
ATOM 1372 C CA . SER A 1 180 ? 3.841 5.607 1.606 1.00 87.06 180 SER A CA 1
ATOM 1373 C C . SER A 1 180 ? 3.913 7.114 1.394 1.00 87.06 180 SER A C 1
ATOM 1375 O O . SER A 1 180 ? 3.668 7.609 0.294 1.00 87.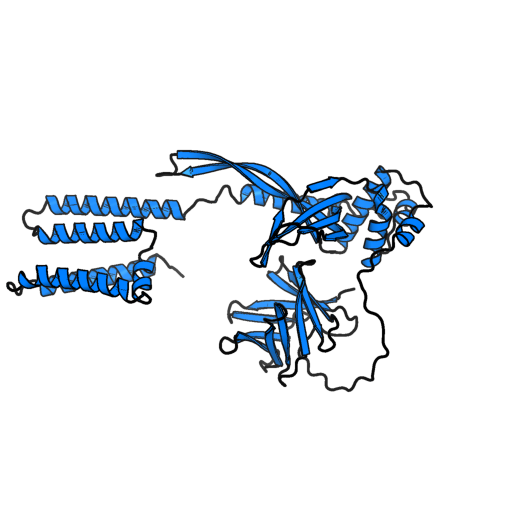06 180 SER A O 1
ATOM 1377 N N . VAL A 1 181 ? 4.301 7.827 2.444 1.00 85.12 181 VAL A N 1
ATOM 1378 C CA . VAL A 1 181 ? 4.815 9.191 2.383 1.00 85.12 181 VAL A CA 1
ATOM 1379 C C . VAL A 1 181 ? 6.191 9.117 1.735 1.00 85.12 181 VAL A C 1
ATOM 1381 O O . VAL A 1 181 ? 7.011 8.277 2.104 1.00 85.12 181 VAL A O 1
ATOM 1384 N N . THR A 1 182 ? 6.447 9.967 0.751 1.00 84.62 182 THR A N 1
ATOM 1385 C CA . THR A 1 182 ? 7.741 10.055 0.075 1.00 84.62 182 THR A CA 1
ATOM 1386 C C . THR A 1 182 ? 8.395 11.389 0.389 1.00 84.62 182 THR A C 1
ATOM 1388 O O . THR A 1 182 ? 7.768 12.441 0.282 1.00 84.62 182 THR A O 1
ATOM 1391 N N . GLU A 1 183 ? 9.673 11.352 0.742 1.00 83.31 183 GLU A N 1
ATOM 1392 C CA . GLU A 1 183 ? 10.529 12.524 0.849 1.00 83.31 183 GLU A CA 1
ATOM 1393 C C . GLU A 1 183 ? 11.388 12.659 -0.403 1.00 83.31 183 GLU A C 1
ATOM 1395 O O . GLU A 1 183 ? 12.011 11.703 -0.871 1.00 83.31 183 GLU A O 1
ATOM 1400 N N . THR A 1 184 ? 11.458 13.876 -0.932 1.00 82.38 184 THR A N 1
ATOM 1401 C CA . THR A 1 184 ? 12.347 14.196 -2.045 1.00 82.38 184 THR A CA 1
ATOM 1402 C C . THR A 1 184 ? 13.748 14.458 -1.510 1.00 82.38 184 THR A C 1
ATOM 1404 O O . THR A 1 184 ? 14.009 15.501 -0.911 1.00 82.38 184 THR A O 1
ATOM 1407 N N . ALA A 1 185 ? 14.676 13.541 -1.764 1.00 82.31 185 ALA A N 1
ATOM 1408 C CA . ALA A 1 185 ? 16.088 13.726 -1.465 1.00 82.31 185 ALA A CA 1
ATOM 1409 C C . ALA A 1 185 ? 16.858 14.154 -2.723 1.00 82.31 185 ALA A C 1
ATOM 1411 O O . ALA A 1 185 ? 16.687 13.589 -3.806 1.00 82.31 185 ALA A O 1
ATOM 1412 N N . GLU A 1 186 ? 17.754 15.135 -2.587 1.00 84.25 186 GLU A N 1
ATOM 1413 C CA . GLU A 1 186 ? 18.762 15.397 -3.615 1.00 84.25 186 GLU A CA 1
ATOM 1414 C C . GLU A 1 186 ? 19.910 14.404 -3.462 1.00 84.25 186 GLU A C 1
ATOM 1416 O O . GLU A 1 186 ? 20.568 14.339 -2.423 1.00 84.25 186 GLU A O 1
ATOM 1421 N N . ARG A 1 187 ? 20.213 13.671 -4.531 1.00 80.44 187 ARG A N 1
ATOM 1422 C CA . ARG A 1 187 ? 21.441 12.886 -4.627 1.00 80.44 187 ARG A CA 1
ATOM 1423 C C . ARG A 1 187 ? 22.340 13.439 -5.716 1.00 80.44 187 ARG A C 1
ATOM 1425 O O . ARG A 1 187 ? 21.878 13.919 -6.746 1.00 80.44 187 ARG A O 1
ATOM 1432 N N . THR A 1 188 ? 23.647 13.321 -5.518 1.00 82.56 188 THR A N 1
ATOM 1433 C CA . THR A 1 188 ? 24.617 13.579 -6.585 1.00 82.56 188 THR A CA 1
ATOM 1434 C C . THR A 1 188 ? 24.960 12.254 -7.252 1.00 82.56 188 THR A C 1
ATOM 1436 O O . THR A 1 188 ? 25.748 11.476 -6.719 1.00 82.56 188 THR A O 1
ATOM 1439 N N . ALA A 1 189 ? 24.358 11.987 -8.406 1.00 80.69 189 ALA A N 1
ATOM 1440 C CA . ALA A 1 189 ? 24.714 10.849 -9.237 1.00 80.69 189 ALA A CA 1
ATOM 1441 C C . ALA A 1 189 ? 26.016 11.157 -9.986 1.00 80.69 189 ALA A C 1
ATOM 1443 O O . ALA A 1 189 ? 26.147 12.196 -10.640 1.00 80.69 189 ALA A O 1
ATOM 1444 N N . VAL A 1 190 ? 26.999 10.265 -9.871 1.00 81.06 190 VAL A N 1
ATOM 1445 C CA . VAL A 1 190 ? 28.230 10.338 -10.662 1.00 81.06 190 VAL A CA 1
ATOM 1446 C C . VAL A 1 190 ? 28.021 9.495 -11.909 1.00 81.06 190 VAL A C 1
ATOM 1448 O O . VAL A 1 190 ? 28.121 8.273 -11.866 1.00 81.06 190 VAL A O 1
ATOM 1451 N N . HIS A 1 191 ? 27.740 10.158 -13.020 1.00 79.00 191 HIS A N 1
ATOM 1452 C CA . HIS A 1 191 ? 27.630 9.531 -14.326 1.00 79.00 191 HIS A CA 1
ATOM 1453 C C . HIS A 1 191 ? 29.025 9.424 -14.922 1.00 79.00 191 HIS A C 1
ATOM 1455 O O . HIS A 1 191 ? 29.650 10.436 -15.239 1.00 79.00 191 HIS A O 1
ATOM 1461 N N . ARG A 1 192 ? 29.550 8.205 -15.042 1.00 77.25 192 ARG A N 1
ATOM 1462 C CA . ARG A 1 192 ? 30.806 7.977 -15.761 1.00 77.25 192 ARG A CA 1
ATOM 1463 C C . ARG A 1 192 ? 30.489 7.744 -17.232 1.00 77.25 192 ARG A C 1
ATOM 1465 O O . ARG A 1 192 ? 29.615 6.952 -17.554 1.00 77.25 192 ARG A O 1
ATOM 1472 N N . HIS A 1 193 ? 31.170 8.458 -18.116 1.00 75.50 193 HIS A N 1
ATOM 1473 C CA . HIS A 1 193 ? 30.960 8.392 -19.557 1.00 75.50 193 HIS A CA 1
ATOM 1474 C C . HIS A 1 193 ? 32.292 8.406 -20.316 1.00 75.50 193 HIS A C 1
ATOM 1476 O O . HIS A 1 193 ? 33.327 8.835 -19.806 1.00 75.50 193 HIS A O 1
ATOM 1482 N N . GLY A 1 194 ? 32.256 7.957 -21.570 1.00 65.69 194 GLY A N 1
ATOM 1483 C CA . GLY A 1 194 ? 33.427 7.867 -22.443 1.00 65.69 194 GLY A CA 1
ATOM 1484 C C . GLY A 1 194 ? 34.218 6.558 -22.300 1.00 65.69 194 GLY A C 1
ATOM 1485 O O . GLY A 1 194 ? 33.797 5.645 -21.583 1.00 65.69 194 GLY A O 1
ATOM 1486 N N . PRO A 1 195 ? 35.340 6.422 -23.031 1.00 58.34 195 PRO A N 1
ATOM 1487 C CA . PRO A 1 195 ? 36.150 5.210 -23.006 1.00 58.34 195 PRO A CA 1
ATOM 1488 C C . PRO A 1 195 ? 36.675 4.943 -21.598 1.00 58.34 195 PRO A C 1
ATOM 1490 O O . PRO A 1 195 ? 37.160 5.852 -20.925 1.00 58.34 195 PRO A O 1
ATOM 1493 N N . LEU A 1 196 ? 36.558 3.686 -21.159 1.00 66.94 196 LEU A N 1
ATOM 1494 C CA . LEU A 1 196 ? 37.070 3.208 -19.869 1.00 66.94 196 LEU A CA 1
ATOM 1495 C C . LEU A 1 196 ? 36.522 3.964 -18.642 1.00 66.94 196 LEU A C 1
ATOM 1497 O O . LEU A 1 196 ? 37.152 3.940 -17.587 1.00 66.94 196 LEU A O 1
ATOM 1501 N N . ASN A 1 197 ? 35.363 4.631 -18.752 1.00 69.50 197 ASN A N 1
ATOM 1502 C CA . ASN A 1 197 ? 34.792 5.443 -17.670 1.00 69.50 197 ASN A CA 1
ATOM 1503 C C . ASN A 1 197 ? 35.737 6.559 -17.169 1.00 69.50 197 ASN A C 1
ATOM 1505 O O . ASN A 1 197 ? 35.665 6.951 -16.003 1.00 69.50 197 ASN A O 1
ATOM 1509 N N . LEU A 1 198 ? 36.626 7.061 -18.040 1.00 73.12 198 LEU A N 1
ATOM 1510 C CA . LEU A 1 198 ? 37.644 8.064 -17.696 1.00 73.12 198 LEU A CA 1
ATOM 1511 C C . LEU A 1 198 ? 37.069 9.452 -17.411 1.00 73.12 198 LEU A C 1
ATOM 1513 O O . LEU A 1 198 ? 37.695 10.240 -16.705 1.00 73.12 198 LEU A O 1
ATOM 1517 N N . PHE A 1 199 ? 35.886 9.762 -17.938 1.00 73.44 199 PHE A N 1
ATOM 1518 C CA . PHE A 1 199 ? 35.219 11.025 -17.663 1.00 73.44 199 PHE A CA 1
ATOM 1519 C C . PHE A 1 199 ? 34.043 10.783 -16.726 1.00 73.44 199 PHE A C 1
ATOM 1521 O O . PHE A 1 199 ? 33.274 9.843 -16.902 1.00 73.44 199 PHE A O 1
ATOM 1528 N N . SER A 1 200 ? 33.885 11.651 -15.733 1.00 81.94 200 SER A N 1
ATOM 1529 C CA . SER A 1 200 ? 32.743 11.620 -14.826 1.00 81.94 200 SER A CA 1
ATOM 1530 C C . SER A 1 200 ? 32.061 12.976 -14.805 1.00 81.94 200 SER A C 1
ATOM 1532 O O . SER A 1 200 ? 32.723 13.985 -14.559 1.00 81.94 200 SER A O 1
ATOM 1534 N N . SER A 1 201 ? 30.749 13.000 -14.988 1.00 84.62 201 SER A N 1
ATOM 1535 C CA . SER A 1 201 ? 29.913 14.149 -14.663 1.00 84.62 201 SER A CA 1
ATOM 1536 C C . SER A 1 201 ? 29.153 13.881 -13.368 1.00 84.62 201 SER A C 1
ATOM 1538 O O . SER A 1 201 ? 28.723 12.767 -13.080 1.00 84.62 201 SER A O 1
ATOM 1540 N N . LYS A 1 202 ? 29.015 14.917 -12.542 1.00 86.69 202 LYS A N 1
ATOM 1541 C CA . LYS A 1 202 ? 28.168 14.886 -11.350 1.00 86.69 202 LYS A CA 1
ATOM 1542 C C . LYS A 1 202 ? 26.849 15.548 -11.714 1.00 86.69 202 LYS A C 1
ATOM 1544 O O . LYS A 1 202 ? 26.839 16.731 -12.041 1.00 86.69 202 LYS A O 1
ATOM 1549 N N . LYS A 1 203 ? 25.749 14.806 -11.660 1.00 87.69 203 LYS A N 1
ATOM 1550 C CA . LYS A 1 203 ? 24.403 15.338 -11.870 1.00 87.69 203 LYS A CA 1
ATOM 1551 C C . LYS A 1 203 ? 23.639 15.262 -10.558 1.00 87.69 203 LYS A C 1
ATOM 1553 O O . LYS A 1 203 ? 23.593 14.208 -9.930 1.00 87.69 203 LYS A O 1
ATOM 1558 N N . LYS A 1 204 ? 23.049 16.379 -10.136 1.00 86.38 204 LYS A N 1
ATOM 1559 C CA . LYS A 1 204 ? 22.079 16.363 -9.043 1.00 86.38 204 LYS A CA 1
ATOM 1560 C C . LYS A 1 204 ? 20.768 15.795 -9.568 1.00 86.38 204 LYS A C 1
ATOM 1562 O O . LYS A 1 204 ? 20.231 16.288 -10.557 1.00 86.38 204 LYS A O 1
ATOM 1567 N N . GLU A 1 205 ? 20.283 14.753 -8.921 1.00 83.56 205 GLU A N 1
ATOM 1568 C CA . GLU A 1 205 ? 19.011 14.110 -9.217 1.00 83.56 205 GLU A CA 1
ATOM 1569 C C . GLU A 1 205 ? 18.141 14.184 -7.971 1.00 83.56 205 GLU A C 1
ATOM 1571 O O . GLU A 1 205 ? 18.614 13.919 -6.865 1.00 83.56 205 GLU A O 1
ATOM 1576 N N . LYS A 1 206 ? 16.873 14.543 -8.154 1.00 83.94 206 LYS A N 1
ATOM 1577 C CA . LYS A 1 206 ? 15.861 14.401 -7.112 1.00 83.94 206 LYS A CA 1
ATOM 1578 C C . LYS A 1 206 ? 15.367 12.961 -7.148 1.00 83.94 206 LYS A C 1
ATOM 1580 O O . LYS A 1 206 ? 15.014 12.470 -8.219 1.00 83.94 206 LYS A O 1
ATOM 1585 N N . ILE A 1 207 ? 15.392 12.291 -6.007 1.00 80.62 207 ILE A N 1
ATOM 1586 C CA . ILE A 1 207 ? 14.820 10.959 -5.837 1.00 80.62 207 ILE A CA 1
ATOM 1587 C C . ILE A 1 207 ? 13.760 11.007 -4.749 1.00 80.62 207 ILE A C 1
ATOM 1589 O O . ILE A 1 207 ? 13.946 11.664 -3.730 1.00 80.62 207 ILE A O 1
ATOM 1593 N N . GLU A 1 208 ? 12.664 10.299 -4.968 1.00 81.19 208 GLU A N 1
ATOM 1594 C CA . GLU A 1 208 ? 11.645 10.083 -3.949 1.00 81.19 208 GLU A CA 1
ATOM 1595 C C . GLU A 1 208 ? 12.042 8.855 -3.132 1.00 81.19 208 GLU A C 1
ATOM 1597 O O . GLU A 1 208 ? 12.240 7.765 -3.672 1.00 81.19 208 GLU A O 1
ATOM 1602 N N . ILE A 1 209 ? 12.230 9.047 -1.831 1.00 79.75 209 ILE A N 1
ATOM 1603 C CA . ILE A 1 209 ? 12.544 7.987 -0.878 1.00 79.75 209 ILE A CA 1
ATOM 1604 C C . ILE A 1 209 ? 11.322 7.829 0.025 1.00 79.75 209 ILE A C 1
ATOM 1606 O O . ILE A 1 209 ? 10.853 8.835 0.555 1.00 79.75 209 ILE A O 1
ATOM 1610 N N . PRO A 1 210 ? 10.799 6.612 0.242 1.00 78.38 210 PRO A N 1
ATOM 1611 C CA . PRO A 1 210 ? 9.734 6.408 1.214 1.00 78.38 210 PRO A CA 1
ATOM 1612 C C . PRO A 1 210 ? 10.208 6.859 2.604 1.00 78.38 210 PRO A C 1
ATOM 1614 O O . PRO A 1 210 ? 11.182 6.333 3.160 1.00 78.38 210 PRO A O 1
ATOM 1617 N N . SER A 1 211 ? 9.542 7.875 3.145 1.00 83.19 211 SER A N 1
ATOM 1618 C CA . SER A 1 211 ? 9.807 8.407 4.473 1.00 83.19 211 SER A CA 1
ATOM 1619 C C . SER A 1 211 ? 8.965 7.711 5.526 1.00 83.19 211 SER A C 1
ATOM 1621 O O . SER A 1 211 ? 9.501 7.345 6.559 1.00 83.19 211 SER A O 1
ATOM 1623 N N . ASP A 1 212 ? 7.698 7.424 5.273 1.00 85.81 212 ASP A N 1
ATOM 1624 C CA . ASP A 1 212 ? 6.899 6.612 6.188 1.00 85.81 212 ASP A CA 1
ATOM 1625 C C . ASP A 1 212 ? 5.813 5.865 5.417 1.00 85.81 212 ASP A C 1
ATOM 1627 O O . ASP A 1 212 ? 5.496 6.210 4.281 1.00 85.81 212 ASP A O 1
ATOM 1631 N N . ARG A 1 213 ? 5.231 4.834 6.018 1.00 89.19 213 ARG A N 1
ATOM 1632 C CA . ARG A 1 213 ? 3.992 4.216 5.543 1.00 89.19 213 ARG A CA 1
ATOM 1633 C C . ARG A 1 213 ? 2.834 4.732 6.374 1.00 89.19 213 ARG A C 1
ATOM 1635 O O . ARG A 1 213 ? 3.012 5.112 7.532 1.00 89.19 213 ARG A O 1
ATOM 1642 N N . TYR A 1 214 ? 1.659 4.783 5.765 1.00 93.56 214 TYR A N 1
ATOM 1643 C CA . TYR A 1 214 ? 0.506 5.407 6.390 1.00 93.56 214 TYR A CA 1
ATOM 1644 C C . TYR A 1 214 ? -0.771 4.580 6.268 1.00 93.56 214 TYR A C 1
ATOM 1646 O O . TYR A 1 214 ? -0.934 3.782 5.344 1.00 93.56 214 TYR A O 1
ATOM 1654 N N . PHE A 1 215 ? -1.674 4.820 7.213 1.00 93.81 215 PHE A N 1
ATOM 1655 C CA . PHE A 1 215 ? -3.067 4.390 7.206 1.00 93.81 215 PHE A CA 1
ATOM 1656 C C . PHE A 1 215 ? -3.944 5.575 6.792 1.00 93.81 215 PHE A C 1
ATOM 1658 O O . PHE A 1 215 ? -3.804 6.673 7.338 1.00 93.81 215 PHE A O 1
ATOM 1665 N N . LEU A 1 216 ? -4.831 5.388 5.822 1.00 94.56 216 LEU A N 1
ATOM 1666 C CA . LEU A 1 216 ? -5.719 6.425 5.313 1.00 94.56 216 LEU A CA 1
ATOM 1667 C C . LEU A 1 216 ? -6.898 6.620 6.270 1.00 94.56 216 LEU A C 1
ATOM 1669 O O . LEU A 1 216 ? -7.804 5.796 6.342 1.00 94.56 216 LEU A O 1
ATOM 1673 N N . LEU A 1 217 ? -6.907 7.739 6.996 1.00 92.50 217 LEU A N 1
ATOM 1674 C CA . LEU A 1 217 ? -7.997 8.069 7.917 1.00 92.50 217 LEU A CA 1
ATOM 1675 C C . LEU A 1 217 ? -9.187 8.695 7.187 1.00 92.50 217 LEU A C 1
ATOM 1677 O O . LEU A 1 217 ? -10.338 8.429 7.529 1.00 92.50 217 LEU A O 1
ATOM 1681 N N . LYS A 1 218 ? -8.907 9.565 6.212 1.00 92.81 218 LYS A N 1
ATOM 1682 C CA . LYS A 1 218 ? -9.915 10.283 5.429 1.00 92.81 218 LYS A CA 1
ATOM 1683 C C . LYS A 1 218 ? -9.349 10.647 4.064 1.00 92.81 218 LYS A C 1
ATOM 1685 O O . LYS A 1 218 ? -8.196 11.057 3.973 1.00 92.81 218 LYS A O 1
ATOM 1690 N N . SER A 1 219 ? -10.175 10.551 3.032 1.00 92.75 219 SER A N 1
ATOM 1691 C CA . SER A 1 219 ? -9.890 11.101 1.711 1.00 92.75 219 SER A CA 1
ATOM 1692 C C . SER A 1 219 ? -11.041 12.009 1.308 1.00 92.75 219 SER A C 1
ATOM 1694 O O . SER A 1 219 ? -12.198 11.601 1.390 1.00 92.75 219 SER A O 1
ATOM 1696 N N . ASP A 1 220 ? -10.712 13.225 0.889 1.00 90.56 220 ASP A N 1
ATOM 1697 C CA . ASP A 1 220 ? -11.639 14.134 0.231 1.00 90.56 220 ASP A CA 1
ATOM 1698 C C . ASP A 1 220 ? -11.125 14.397 -1.190 1.00 90.56 220 ASP A C 1
ATOM 1700 O O . ASP A 1 220 ? -9.917 14.498 -1.418 1.00 90.56 220 ASP A O 1
ATOM 1704 N N . THR A 1 221 ? -12.041 14.483 -2.149 1.00 89.75 221 THR A N 1
ATOM 1705 C CA . THR A 1 221 ? -11.737 14.831 -3.542 1.00 89.75 221 THR A CA 1
ATOM 1706 C C . THR A 1 221 ? -12.584 16.032 -3.919 1.00 89.75 221 THR A C 1
ATOM 1708 O O . THR A 1 221 ? -13.806 15.997 -3.776 1.00 89.75 221 THR A O 1
ATOM 1711 N N . GLU A 1 222 ? -11.926 17.094 -4.363 1.00 86.56 222 GLU A N 1
ATOM 1712 C CA . GLU A 1 222 ? -12.560 18.290 -4.892 1.00 86.56 222 GLU A CA 1
ATOM 1713 C C . GLU A 1 222 ? -12.352 18.303 -6.409 1.00 86.56 222 GLU A C 1
ATOM 1715 O O . GLU A 1 222 ? -11.235 18.441 -6.913 1.00 86.56 222 GLU A O 1
ATOM 1720 N N . THR A 1 223 ? -13.442 18.092 -7.144 1.00 83.38 223 THR A N 1
ATOM 1721 C CA . THR A 1 223 ? -13.439 18.145 -8.607 1.00 83.38 223 THR A CA 1
ATOM 1722 C C . THR A 1 223 ? -13.716 19.578 -9.040 1.00 83.38 223 THR A C 1
ATOM 1724 O O . THR A 1 223 ? -14.826 20.086 -8.850 1.00 83.38 223 THR A O 1
ATOM 1727 N N . ASP A 1 224 ? -12.721 20.233 -9.636 1.00 77.31 224 ASP A N 1
ATOM 1728 C CA . ASP A 1 224 ? -12.904 21.555 -10.230 1.00 77.31 224 ASP A CA 1
ATOM 1729 C C . ASP A 1 224 ? -13.309 21.400 -11.700 1.00 77.31 224 ASP A C 1
ATOM 1731 O O . ASP A 1 224 ? -12.487 21.148 -12.585 1.00 77.31 224 ASP A O 1
ATOM 1735 N N . ASN A 1 225 ? -14.609 21.552 -11.960 1.00 72.94 225 ASN A N 1
ATOM 1736 C CA . ASN A 1 225 ? -15.168 21.495 -13.310 1.00 72.94 225 ASN A CA 1
ATOM 1737 C C . ASN A 1 225 ? -14.917 22.784 -14.116 1.00 72.94 225 ASN A C 1
ATOM 1739 O O . ASN A 1 225 ? -15.304 22.855 -15.285 1.00 72.94 225 ASN A O 1
ATOM 1743 N N . HIS A 1 226 ? -14.303 23.818 -13.528 1.00 62.62 226 HIS A N 1
ATOM 1744 C CA . HIS A 1 226 ? -14.176 25.134 -14.145 1.00 62.62 226 HIS A CA 1
ATOM 1745 C C . HIS A 1 226 ? -12.823 25.326 -14.845 1.00 62.62 226 HIS A C 1
ATOM 1747 O O . HIS A 1 226 ? -12.077 26.268 -14.585 1.00 62.62 226 HIS A O 1
ATOM 1753 N N . ILE A 1 227 ? -12.505 24.442 -15.794 1.00 57.00 227 ILE A N 1
ATOM 1754 C CA . ILE A 1 227 ? -11.357 24.639 -16.689 1.00 57.00 227 ILE A CA 1
ATOM 1755 C C . ILE A 1 227 ? -11.850 25.322 -17.960 1.00 57.00 227 ILE A C 1
ATOM 1757 O O . ILE A 1 227 ? -12.177 24.693 -18.970 1.00 57.00 227 ILE A O 1
ATOM 1761 N N . ASP A 1 228 ? -11.904 26.652 -17.891 1.00 56.62 228 ASP A N 1
ATOM 1762 C CA . ASP A 1 228 ? -12.015 27.493 -19.074 1.00 56.62 228 ASP A CA 1
ATOM 1763 C C . ASP A 1 228 ? -10.826 27.197 -20.001 1.00 56.62 228 ASP A C 1
ATOM 1765 O O . ASP A 1 228 ? -9.661 27.399 -19.6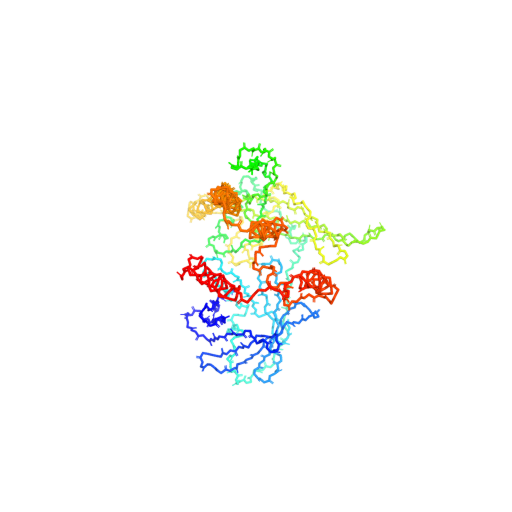57 1.00 56.62 228 ASP A O 1
ATOM 1769 N N . SER A 1 229 ? -11.146 26.734 -21.210 1.00 53.88 229 SER A N 1
ATOM 1770 C CA . SER A 1 229 ? -10.253 26.539 -22.362 1.00 53.88 229 SER A CA 1
ATOM 1771 C C . SER A 1 229 ? -9.333 25.301 -22.379 1.00 53.88 229 SER A C 1
ATOM 1773 O O . SER A 1 229 ? -8.129 25.387 -22.585 1.00 53.88 229 SER A O 1
ATOM 1775 N N . GLY A 1 230 ? -9.945 24.113 -22.360 1.00 60.34 230 GLY A N 1
ATOM 1776 C CA . GLY A 1 230 ? -9.530 23.024 -23.258 1.00 60.34 230 GLY A CA 1
ATOM 1777 C C . GLY A 1 230 ? -8.506 22.009 -22.731 1.00 60.34 230 GLY A C 1
ATOM 1778 O O . GLY A 1 230 ? -7.299 22.226 -22.777 1.00 60.34 230 GLY A O 1
ATOM 1779 N N . ASN A 1 231 ? -9.032 20.811 -22.449 1.00 57.78 231 ASN A N 1
ATOM 1780 C CA . ASN A 1 231 ? -8.372 19.494 -22.465 1.00 57.78 231 ASN A CA 1
ATOM 1781 C C . ASN A 1 231 ? -7.698 18.971 -21.185 1.00 57.78 231 ASN A C 1
ATOM 1783 O O . ASN A 1 231 ? -6.646 18.330 -21.261 1.00 57.78 231 ASN A O 1
ATOM 1787 N N . GLY A 1 232 ? -8.371 19.099 -20.045 1.00 66.75 232 GLY A N 1
ATOM 1788 C CA . GLY A 1 232 ? -8.223 18.130 -18.958 1.00 66.75 232 GLY A CA 1
ATOM 1789 C C . GLY A 1 232 ? -9.206 18.383 -17.825 1.00 66.75 232 GLY A C 1
ATOM 1790 O O . GLY A 1 232 ? -9.497 19.538 -17.543 1.00 66.75 232 GLY A O 1
ATOM 1791 N N . GLU A 1 233 ? -9.722 17.324 -17.206 1.00 76.81 233 GLU A N 1
ATOM 1792 C CA . GLU A 1 233 ? -10.353 17.403 -15.884 1.00 76.81 233 GLU A CA 1
ATOM 1793 C C . GLU A 1 233 ? -9.241 17.477 -14.831 1.00 76.81 233 GLU A C 1
ATOM 1795 O O . GLU A 1 233 ? -8.174 16.866 -14.991 1.00 76.81 233 GLU A O 1
ATOM 1800 N N . ARG A 1 234 ? -9.464 18.271 -13.783 1.00 81.38 234 ARG A N 1
ATOM 1801 C CA . ARG A 1 234 ? -8.541 18.400 -12.657 1.00 81.38 234 ARG A CA 1
ATOM 1802 C C . ARG A 1 234 ? -9.250 17.964 -11.391 1.00 81.38 234 ARG A C 1
ATOM 1804 O O . ARG A 1 234 ? -10.293 18.510 -11.037 1.00 81.38 234 ARG A O 1
ATOM 1811 N N . GLU A 1 235 ? -8.612 17.039 -10.694 1.00 85.94 235 GLU A N 1
ATOM 1812 C CA . GLU A 1 235 ? -9.039 16.596 -9.376 1.00 85.94 235 GLU A CA 1
ATOM 1813 C C . GLU A 1 235 ? -7.957 16.973 -8.365 1.00 85.94 235 GLU A C 1
ATOM 1815 O O . GLU A 1 235 ? -6.775 16.636 -8.518 1.00 85.94 235 GLU A O 1
ATOM 1820 N N . ASP A 1 236 ? -8.359 17.739 -7.354 1.00 87.44 236 ASP A N 1
ATOM 1821 C CA . ASP A 1 236 ? -7.534 18.017 -6.190 1.00 87.44 236 ASP A CA 1
ATOM 1822 C C . ASP A 1 236 ? -7.952 17.034 -5.090 1.00 87.44 236 ASP A C 1
ATOM 1824 O O . ASP A 1 236 ? -9.110 16.984 -4.671 1.00 87.44 236 ASP A O 1
ATOM 1828 N N . HIS A 1 237 ? -7.009 16.226 -4.621 1.00 90.12 237 HIS A N 1
ATOM 1829 C CA . HIS A 1 237 ? -7.256 15.246 -3.575 1.00 90.12 237 HIS A CA 1
ATOM 1830 C C . HIS A 1 237 ? -6.547 15.666 -2.297 1.00 90.12 237 HIS A C 1
ATOM 1832 O O . HIS A 1 237 ? -5.369 16.037 -2.309 1.00 90.12 237 HIS A O 1
ATOM 1838 N N . SER A 1 238 ? -7.246 15.529 -1.176 1.00 91.94 238 SER A N 1
ATOM 1839 C CA . SER A 1 238 ? -6.665 15.671 0.153 1.00 91.94 238 SER A CA 1
ATOM 1840 C C . SER A 1 238 ? -6.819 14.365 0.929 1.00 91.94 238 SER A C 1
ATOM 1842 O O . SER A 1 238 ? -7.885 13.750 0.985 1.00 91.94 238 SER A O 1
ATOM 1844 N N . LEU A 1 239 ? -5.714 13.898 1.496 1.00 92.81 239 LEU A N 1
ATOM 1845 C CA . LEU A 1 239 ? -5.615 12.666 2.263 1.00 92.81 239 LEU A CA 1
ATOM 1846 C C . LEU A 1 239 ? -5.205 13.021 3.683 1.00 92.81 239 LEU A C 1
ATOM 1848 O O . LEU A 1 239 ? -4.111 13.526 3.909 1.00 92.81 239 LEU A O 1
ATOM 1852 N N . THR A 1 240 ? -6.049 12.721 4.659 1.00 94.69 240 THR A N 1
ATOM 1853 C CA . THR A 1 240 ? -5.630 12.712 6.060 1.00 94.69 240 THR A CA 1
ATOM 1854 C C . THR A 1 240 ? -5.173 11.306 6.402 1.00 94.69 240 THR A C 1
ATOM 1856 O O . THR A 1 240 ? -5.950 10.354 6.296 1.00 94.69 240 THR A O 1
ATOM 1859 N N . VAL A 1 241 ? -3.925 11.168 6.831 1.00 95.56 241 VAL A N 1
ATOM 1860 C CA . VAL A 1 241 ? -3.312 9.864 7.086 1.00 95.56 241 VAL A CA 1
ATOM 1861 C C . VAL A 1 241 ? -2.667 9.807 8.467 1.00 95.56 241 VAL A C 1
ATOM 1863 O O . VAL A 1 241 ? -2.234 10.827 9.006 1.00 95.56 241 VAL A O 1
ATOM 1866 N N . LEU A 1 242 ? -2.583 8.601 9.023 1.00 96.06 242 LEU A N 1
ATOM 1867 C CA . LEU A 1 242 ? -1.822 8.282 10.226 1.00 96.06 242 LEU A CA 1
ATOM 1868 C C . LEU A 1 242 ? -0.553 7.535 9.825 1.00 96.06 242 LEU A C 1
ATOM 1870 O O . LEU A 1 242 ? -0.622 6.434 9.284 1.00 96.06 242 LEU A O 1
ATOM 1874 N N . SER A 1 243 ? 0.600 8.127 10.096 1.00 94.56 243 SER A N 1
ATOM 1875 C CA . SER A 1 243 ? 1.898 7.507 9.856 1.00 94.56 243 SER A CA 1
ATOM 1876 C C . SER A 1 243 ? 2.184 6.417 10.898 1.00 94.56 243 SER A C 1
ATOM 1878 O O . SER A 1 243 ? 1.649 6.449 12.011 1.00 94.56 243 SER A O 1
ATOM 1880 N N . ALA A 1 244 ? 3.040 5.448 10.569 1.00 87.88 244 ALA A N 1
ATOM 1881 C CA . ALA A 1 244 ? 3.434 4.395 11.508 1.00 87.88 244 ALA A CA 1
ATOM 1882 C C . ALA A 1 244 ? 4.149 4.944 12.758 1.00 87.88 244 ALA A C 1
ATOM 1884 O O . ALA A 1 244 ? 4.083 4.358 13.839 1.00 87.88 244 ALA A O 1
ATOM 1885 N N . GLU A 1 245 ? 4.799 6.101 12.627 1.00 88.38 245 GLU A N 1
ATOM 1886 C CA . GLU A 1 245 ? 5.387 6.850 13.739 1.00 88.38 245 GLU A CA 1
ATOM 1887 C C . GLU A 1 245 ? 4.359 7.610 14.596 1.00 88.38 245 GLU A C 1
ATOM 1889 O O . GLU A 1 245 ? 4.744 8.273 15.559 1.00 88.38 245 GLU A O 1
ATOM 1894 N N . GLY A 1 246 ? 3.065 7.526 14.276 1.00 90.81 246 GLY A N 1
ATOM 1895 C CA . GLY A 1 246 ? 1.995 8.218 14.991 1.00 90.81 246 GLY A CA 1
ATOM 1896 C C . GLY A 1 246 ? 1.840 9.691 14.611 1.00 90.81 246 GLY A C 1
ATOM 1897 O O . GLY A 1 246 ? 1.172 10.436 15.328 1.00 90.81 246 GLY A O 1
ATOM 1898 N N . ASN A 1 247 ? 2.449 10.135 13.507 1.00 94.94 247 ASN A N 1
ATOM 1899 C CA . ASN A 1 247 ? 2.239 11.486 12.997 1.00 94.94 247 ASN A CA 1
ATOM 1900 C C . ASN A 1 247 ? 0.953 11.521 12.166 1.00 94.94 247 ASN A C 1
ATOM 1902 O O . ASN A 1 247 ? 0.733 10.657 11.319 1.00 94.94 247 ASN A O 1
ATOM 1906 N N . VAL A 1 248 ? 0.116 12.535 12.371 1.00 95.69 248 VAL A N 1
ATOM 1907 C CA . VAL A 1 248 ? -1.027 12.784 11.488 1.00 95.69 248 VAL A CA 1
ATOM 1908 C C . VAL A 1 248 ? -0.581 13.754 10.406 1.00 95.69 248 VAL A C 1
ATOM 1910 O O . VAL A 1 248 ? -0.037 14.815 10.714 1.00 95.69 248 VAL A O 1
ATOM 1913 N N . LEU A 1 249 ? -0.783 13.389 9.144 1.00 95.38 249 LEU A N 1
ATOM 1914 C CA . LEU A 1 249 ? -0.332 14.172 7.997 1.00 95.38 249 LEU A CA 1
ATOM 1915 C C . LEU A 1 249 ? -1.508 14.461 7.063 1.00 95.38 249 LEU A C 1
ATOM 1917 O O . LEU A 1 249 ? -2.374 13.609 6.864 1.00 95.38 249 LEU A O 1
ATOM 1921 N N . LEU A 1 250 ? -1.513 15.656 6.478 1.00 94.94 250 LEU A N 1
ATOM 1922 C CA . LEU A 1 250 ? -2.375 16.028 5.363 1.00 94.94 250 LEU A CA 1
ATOM 1923 C C . LEU A 1 250 ? -1.556 15.954 4.077 1.00 94.94 250 LEU A C 1
ATOM 1925 O O . LEU A 1 250 ? -0.636 16.747 3.892 1.00 94.94 250 LEU A O 1
ATOM 1929 N N . GLY A 1 251 ? -1.861 14.981 3.229 1.00 92.75 251 GLY A N 1
ATOM 1930 C CA . GLY A 1 251 ? -1.303 14.847 1.894 1.00 92.75 251 GLY A CA 1
ATOM 1931 C C . GLY A 1 251 ? -2.224 15.495 0.882 1.00 92.75 251 GLY A C 1
ATOM 1932 O O . GLY A 1 251 ? -3.338 15.022 0.689 1.00 92.75 251 GLY A O 1
ATOM 1933 N N . GLU A 1 252 ? -1.764 16.539 0.215 1.00 91.50 252 GLU A N 1
ATOM 1934 C CA . GLU A 1 252 ? -2.476 17.126 -0.918 1.00 91.50 252 GLU A CA 1
ATOM 1935 C C . GLU A 1 252 ? -1.766 16.694 -2.195 1.00 91.50 252 GLU A C 1
ATOM 1937 O O . GLU A 1 252 ? -0.542 16.810 -2.298 1.00 91.50 252 GLU A O 1
ATOM 1942 N N . TYR A 1 253 ? -2.514 16.145 -3.148 1.00 87.62 253 TYR A N 1
ATOM 1943 C CA . TYR A 1 253 ? -1.990 15.832 -4.470 1.00 87.62 253 TYR A CA 1
ATOM 1944 C C . TYR A 1 253 ? -3.008 16.179 -5.540 1.00 87.62 253 TYR A C 1
ATOM 1946 O O . TYR A 1 253 ? -4.215 16.182 -5.307 1.00 87.62 253 TYR A O 1
ATOM 1954 N N . ARG A 1 254 ? -2.492 16.467 -6.731 1.00 85.88 254 ARG A N 1
ATOM 1955 C CA . ARG A 1 254 ? -3.311 16.864 -7.866 1.00 85.88 254 ARG A CA 1
ATOM 1956 C C . ARG A 1 254 ? -3.165 15.871 -8.995 1.00 85.88 254 ARG A C 1
ATOM 1958 O O . ARG A 1 254 ? -2.041 15.556 -9.406 1.00 85.88 254 ARG A O 1
ATOM 1965 N N . GLU A 1 255 ? -4.297 15.436 -9.523 1.00 84.88 255 GLU A N 1
ATOM 1966 C CA . GLU A 1 255 ? -4.351 14.611 -10.718 1.00 84.88 255 GLU A CA 1
ATOM 1967 C C . GLU A 1 255 ? -4.867 15.429 -11.896 1.00 84.88 255 GLU A C 1
ATOM 1969 O O . GLU A 1 255 ? -5.873 16.136 -11.821 1.00 84.88 255 GLU A O 1
ATOM 1974 N N . TYR A 1 256 ? -4.124 15.356 -13.000 1.00 79.50 256 TYR A N 1
ATOM 1975 C CA . TYR A 1 256 ? -4.536 15.936 -14.269 1.00 79.50 256 TYR A CA 1
ATOM 1976 C C . TYR A 1 256 ? -4.940 14.821 -15.218 1.00 79.50 256 TYR A C 1
ATOM 1978 O O . TYR A 1 256 ? -4.120 13.958 -15.561 1.00 79.50 256 TYR A O 1
ATOM 1986 N N . TYR A 1 257 ? -6.179 14.885 -15.696 1.00 78.94 257 TYR A N 1
ATOM 1987 C CA . TYR A 1 257 ? -6.653 13.997 -16.738 1.00 78.94 257 TYR A CA 1
ATOM 1988 C C . TYR A 1 257 ? -6.192 14.516 -18.097 1.00 78.94 257 TYR A C 1
ATOM 1990 O O . TYR A 1 257 ? -6.713 15.499 -18.625 1.00 78.94 257 TYR A O 1
ATOM 1998 N N . ARG A 1 258 ? -5.179 13.876 -18.687 1.00 74.81 258 ARG A N 1
ATOM 1999 C CA . ARG A 1 258 ? -4.765 14.211 -20.053 1.00 74.81 258 ARG A CA 1
ATOM 2000 C C . ARG A 1 258 ? -5.714 13.553 -21.054 1.00 74.81 258 ARG A C 1
ATOM 2002 O O . ARG A 1 258 ? -6.121 12.408 -20.882 1.00 74.81 258 ARG A O 1
ATOM 2009 N N . SER A 1 259 ? -5.960 14.226 -22.178 1.00 70.75 259 SER A N 1
ATOM 2010 C CA . SER A 1 259 ? -6.807 13.732 -23.281 1.00 70.75 259 SER A CA 1
ATOM 2011 C C . SER A 1 259 ? -6.389 12.378 -23.879 1.00 70.75 259 SER A C 1
ATOM 2013 O O . SER A 1 259 ? -7.156 11.764 -24.613 1.00 70.75 259 SER A O 1
ATOM 2015 N N . ASN A 1 260 ? -5.185 11.886 -23.570 1.00 75.56 260 ASN A N 1
ATOM 2016 C CA . ASN A 1 260 ? -4.706 10.558 -23.958 1.00 75.56 260 ASN A CA 1
ATOM 2017 C C . ASN A 1 260 ? -5.046 9.448 -22.939 1.00 75.56 260 ASN A C 1
ATOM 2019 O O . ASN A 1 260 ? -4.499 8.349 -23.049 1.00 75.56 260 ASN A O 1
ATOM 2023 N N . GLY A 1 261 ? -5.889 9.735 -21.941 1.00 72.88 261 GLY A N 1
ATOM 2024 C CA . GLY A 1 261 ? -6.319 8.787 -20.910 1.00 72.88 261 GLY A CA 1
ATOM 2025 C C . GLY A 1 261 ? -5.245 8.452 -19.872 1.00 72.88 261 GLY A C 1
ATOM 2026 O O . GLY A 1 261 ? -5.364 7.444 -19.178 1.00 72.88 261 GLY A O 1
ATOM 2027 N N . ARG A 1 262 ? -4.165 9.243 -19.780 1.00 67.38 262 ARG A N 1
ATOM 2028 C CA . ARG A 1 262 ? -3.145 9.084 -18.733 1.00 67.38 262 ARG A CA 1
ATOM 2029 C C . ARG A 1 262 ? -3.337 10.112 -17.628 1.00 67.38 262 ARG A C 1
ATOM 2031 O O . ARG A 1 262 ? -3.360 11.312 -17.897 1.00 67.38 262 ARG A O 1
ATOM 2038 N N . TYR A 1 263 ? -3.359 9.617 -16.398 1.00 69.12 263 TYR A N 1
ATOM 2039 C CA . TYR A 1 263 ? -3.261 10.422 -15.191 1.00 69.12 263 TYR A CA 1
ATOM 2040 C C . TYR A 1 263 ? -1.807 10.833 -14.976 1.00 69.12 263 TYR A C 1
ATOM 2042 O O . TYR A 1 263 ? -0.893 10.003 -15.013 1.00 69.12 263 TYR A O 1
ATOM 2050 N N . GLU A 1 264 ? -1.583 12.124 -14.774 1.00 76.19 264 GLU A N 1
ATOM 2051 C CA . GLU A 1 264 ? -0.310 12.638 -14.284 1.00 76.19 264 GLU A CA 1
ATOM 2052 C C . GLU A 1 264 ? -0.530 13.152 -12.865 1.00 76.19 264 GLU A C 1
ATOM 2054 O O . GLU A 1 264 ? -1.099 14.227 -12.667 1.00 76.19 264 GLU A O 1
ATOM 2059 N N . LYS A 1 265 ? -0.082 12.368 -11.881 1.00 74.31 265 LYS A N 1
ATOM 2060 C CA . LYS A 1 265 ? -0.015 12.805 -10.489 1.00 74.31 265 LYS A CA 1
ATOM 2061 C C . LYS A 1 265 ? 1.125 13.811 -10.362 1.00 74.31 265 LYS A C 1
ATOM 2063 O O . LYS A 1 265 ? 2.279 13.461 -10.615 1.00 74.31 265 LYS A O 1
ATOM 2068 N N . ARG A 1 266 ? 0.813 15.053 -9.994 1.00 70.12 266 ARG A N 1
ATOM 2069 C CA . ARG A 1 266 ? 1.831 16.055 -9.651 1.00 70.12 266 ARG A CA 1
ATOM 2070 C C . ARG A 1 266 ? 1.870 16.278 -8.154 1.00 70.12 266 ARG A C 1
ATOM 2072 O O . ARG A 1 266 ? 0.820 16.416 -7.538 1.00 70.12 266 ARG A O 1
ATOM 2079 N N . ASP A 1 267 ? 3.104 16.334 -7.653 1.00 69.19 267 ASP A N 1
ATOM 2080 C CA . ASP A 1 267 ? 3.536 16.888 -6.371 1.00 69.19 267 ASP A CA 1
ATOM 2081 C C . ASP A 1 267 ? 2.615 16.550 -5.195 1.00 69.19 267 ASP A C 1
ATOM 2083 O O . ASP A 1 267 ? 1.601 17.195 -4.963 1.00 69.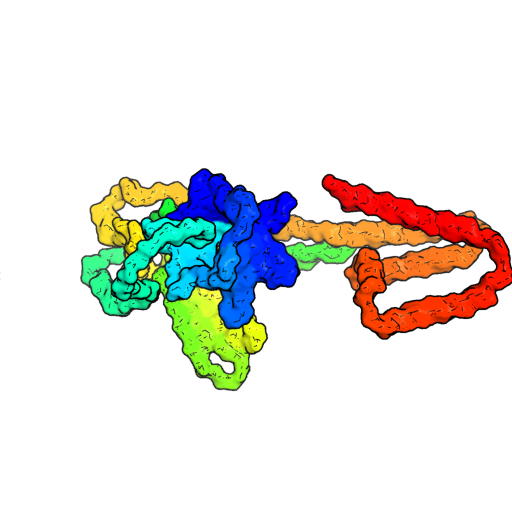19 267 ASP A O 1
ATOM 2087 N N . THR A 1 268 ? 2.992 15.534 -4.417 1.00 80.56 268 THR A N 1
ATOM 2088 C CA . THR A 1 268 ? 2.335 15.288 -3.129 1.00 80.56 268 THR A CA 1
ATOM 2089 C C . THR A 1 268 ? 3.034 16.107 -2.054 1.00 80.56 268 THR A C 1
ATOM 2091 O O . THR A 1 268 ? 4.201 15.859 -1.746 1.00 80.56 268 THR A O 1
ATOM 2094 N N . THR A 1 269 ? 2.334 17.079 -1.479 1.00 87.62 269 THR A N 1
ATOM 2095 C CA . THR A 1 269 ? 2.823 17.833 -0.321 1.00 87.62 269 THR A CA 1
ATOM 2096 C C . THR A 1 269 ? 2.218 17.265 0.947 1.00 87.62 269 THR A C 1
ATOM 2098 O O . THR A 1 269 ? 0.999 17.163 1.059 1.00 87.62 269 THR A O 1
ATOM 2101 N N . TRP A 1 270 ? 3.070 16.911 1.907 1.00 91.19 270 TRP A N 1
ATOM 2102 C CA . TRP A 1 270 ? 2.653 16.394 3.205 1.00 91.19 270 TRP A CA 1
ATOM 2103 C C . TRP A 1 270 ? 2.840 17.461 4.281 1.00 91.19 270 TRP A C 1
ATOM 2105 O O . TRP A 1 270 ? 3.961 17.901 4.536 1.00 91.19 270 TRP A O 1
ATOM 2115 N N . THR A 1 271 ? 1.746 17.853 4.927 1.00 94.12 271 THR A N 1
ATOM 2116 C CA . THR A 1 271 ? 1.736 18.855 5.997 1.00 94.12 271 THR A CA 1
ATOM 2117 C C . THR A 1 271 ? 1.435 18.179 7.333 1.00 94.12 271 THR A C 1
ATOM 2119 O O . THR A 1 271 ? 0.413 17.498 7.443 1.00 94.12 271 THR A O 1
ATOM 2122 N N . PRO A 1 272 ? 2.275 18.346 8.369 1.00 94.81 272 PRO A N 1
ATOM 2123 C CA . PRO A 1 272 ? 1.995 17.782 9.681 1.00 94.81 272 PRO A CA 1
ATOM 2124 C C . PRO A 1 272 ? 0.787 18.461 10.329 1.00 94.81 272 PRO A C 1
ATOM 2126 O O . PRO A 1 272 ? 0.656 19.686 10.330 1.00 94.81 272 PRO A O 1
ATOM 2129 N N . LEU A 1 273 ? -0.081 17.646 10.917 1.00 95.25 273 LEU A N 1
ATOM 2130 C CA . LEU A 1 273 ? -1.279 18.062 11.629 1.00 95.25 273 LEU A CA 1
ATOM 2131 C C . LEU A 1 273 ? -1.147 17.751 13.124 1.00 95.25 273 LEU A C 1
ATOM 2133 O O . LEU A 1 273 ? -0.437 16.832 13.527 1.00 95.25 273 LEU A O 1
ATOM 2137 N N . LYS A 1 274 ? -1.869 18.509 13.956 1.00 94.56 274 LYS A N 1
ATOM 2138 C CA . LYS A 1 274 ? -1.966 18.233 15.396 1.00 94.56 274 LYS A CA 1
ATOM 2139 C C . LYS A 1 274 ? -2.798 16.977 15.633 1.00 94.56 274 LYS A C 1
ATOM 2141 O O . LYS A 1 274 ? -3.975 16.964 15.274 1.00 94.56 274 LYS A O 1
ATOM 2146 N N . ALA A 1 275 ? -2.224 15.960 16.269 1.00 92.44 275 ALA A N 1
ATOM 2147 C CA . ALA A 1 275 ? -2.871 14.673 16.513 1.00 92.44 275 ALA A CA 1
ATOM 2148 C C . ALA A 1 275 ? -4.164 14.827 17.327 1.00 92.44 275 ALA A C 1
ATOM 2150 O O . ALA A 1 275 ? -5.150 14.142 17.051 1.00 92.44 275 ALA A O 1
ATOM 2151 N N . SER A 1 276 ? -4.203 15.785 18.265 1.00 91.50 276 SER A N 1
ATOM 2152 C CA . SER A 1 276 ? -5.393 16.071 19.082 1.00 91.50 276 SER A CA 1
ATOM 2153 C C . SER A 1 276 ? -6.646 16.389 18.258 1.00 91.50 276 SER A C 1
ATOM 2155 O O . SER A 1 276 ? -7.755 16.053 18.667 1.00 91.50 276 SER A O 1
ATOM 2157 N N . GLY A 1 277 ? -6.491 16.978 17.068 1.00 92.19 277 GLY A N 1
ATOM 2158 C CA . GLY A 1 277 ? -7.606 17.293 16.174 1.00 92.19 277 GLY A CA 1
ATOM 2159 C C . GLY A 1 277 ? -8.230 16.078 15.480 1.00 92.19 277 GLY A C 1
ATOM 2160 O O . GLY A 1 277 ? -9.332 16.198 14.947 1.00 92.19 277 GLY A O 1
ATOM 2161 N N . TYR A 1 278 ? -7.547 14.929 15.496 1.00 94.44 278 TYR A N 1
ATOM 2162 C CA . TYR A 1 278 ? -7.857 13.765 14.659 1.00 94.44 278 TYR A CA 1
ATOM 2163 C C . TYR A 1 278 ? -8.068 12.468 15.447 1.00 94.44 278 TYR A C 1
ATOM 2165 O O . TYR A 1 278 ? -8.310 11.425 14.843 1.00 94.44 278 TYR A O 1
ATOM 2173 N N . ILE A 1 279 ? -8.060 12.524 16.783 1.00 93.88 279 ILE A N 1
ATOM 2174 C CA . ILE A 1 279 ? -8.312 11.362 17.652 1.00 93.88 279 ILE A CA 1
ATOM 2175 C C . ILE A 1 279 ? -9.611 10.641 17.270 1.00 93.88 279 ILE A C 1
ATOM 2177 O O . ILE A 1 279 ? -9.612 9.423 17.134 1.00 93.88 279 ILE A O 1
ATOM 2181 N N . THR A 1 280 ? -10.699 11.377 17.022 1.00 91.81 280 THR A N 1
ATOM 2182 C CA . THR A 1 280 ? -11.990 10.784 16.636 1.00 91.81 280 THR A CA 1
ATOM 2183 C C . THR A 1 280 ? -11.895 9.952 15.356 1.00 91.81 280 THR A C 1
ATOM 2185 O O . THR A 1 280 ? -12.535 8.907 15.259 1.00 91.81 280 THR A O 1
ATOM 2188 N N . LEU A 1 281 ? -11.097 10.389 14.374 1.00 92.62 281 LEU A N 1
ATOM 2189 C CA . LEU A 1 281 ? -10.890 9.619 13.145 1.00 92.62 281 LEU A CA 1
ATOM 2190 C C . LEU A 1 281 ? -10.063 8.361 13.411 1.00 92.62 281 LEU A C 1
ATOM 2192 O O . LEU A 1 281 ? -10.382 7.311 12.863 1.00 92.62 281 LEU A O 1
ATOM 2196 N N . ILE A 1 282 ? -9.045 8.447 14.271 1.00 94.81 282 ILE A N 1
ATOM 2197 C CA . ILE A 1 282 ? -8.239 7.289 14.681 1.00 94.81 282 ILE A CA 1
ATOM 2198 C C . ILE A 1 282 ? -9.123 6.260 15.400 1.00 94.81 282 ILE A C 1
ATOM 2200 O O . ILE A 1 282 ? -9.114 5.085 15.036 1.00 94.81 282 ILE A O 1
ATOM 2204 N N . ASP A 1 283 ? -9.939 6.697 16.363 1.00 94.00 283 ASP A N 1
ATOM 2205 C CA . ASP A 1 283 ? -10.887 5.846 17.096 1.00 94.00 283 ASP A CA 1
ATOM 2206 C C . ASP A 1 283 ? -11.873 5.158 16.147 1.00 94.00 283 ASP A C 1
ATOM 2208 O O . ASP A 1 283 ? -12.126 3.954 16.251 1.00 94.00 283 ASP A O 1
ATOM 2212 N N . LEU A 1 284 ? -12.420 5.912 15.192 1.00 91.56 284 LEU A N 1
ATOM 2213 C CA . LEU A 1 284 ? -13.342 5.370 14.205 1.00 91.56 284 LEU A CA 1
ATOM 2214 C C . LEU A 1 284 ? -12.657 4.360 13.279 1.00 91.56 284 LEU A C 1
ATOM 2216 O O . LEU A 1 284 ? -13.231 3.309 12.993 1.00 91.56 284 LEU A O 1
ATOM 2220 N N . TYR A 1 285 ? -11.430 4.644 12.845 1.00 93.19 285 TYR A N 1
ATOM 2221 C CA . TYR A 1 285 ? -10.653 3.735 12.009 1.00 93.19 285 TYR A CA 1
ATOM 2222 C C . TYR A 1 285 ? -10.363 2.417 12.741 1.00 93.19 285 TYR A C 1
ATOM 2224 O O . TYR A 1 285 ? -10.592 1.341 12.184 1.00 93.19 285 TYR A O 1
ATOM 2232 N N . LEU A 1 286 ? -9.934 2.480 14.008 1.00 92.25 286 LEU A N 1
ATOM 2233 C CA . LEU A 1 286 ? -9.725 1.301 14.858 1.00 92.25 286 LEU A CA 1
ATOM 2234 C C . LEU A 1 286 ? -11.017 0.490 15.020 1.00 92.25 286 LEU A C 1
ATOM 2236 O O . LEU A 1 286 ? -11.014 -0.730 14.836 1.00 92.25 286 LEU A O 1
ATOM 2240 N N . LYS A 1 287 ? -12.136 1.170 15.294 1.00 91.75 287 LYS A N 1
ATOM 2241 C CA . LYS A 1 287 ? -13.457 0.544 15.419 1.00 91.75 287 LYS A CA 1
ATOM 2242 C C . LYS A 1 287 ? -13.880 -0.169 14.133 1.00 91.75 287 LYS A C 1
ATOM 2244 O O . LYS A 1 287 ? -14.353 -1.302 14.209 1.00 91.75 287 LYS A O 1
ATOM 2249 N N . ASN A 1 288 ? -13.679 0.449 12.968 1.00 89.69 288 ASN A N 1
ATOM 2250 C CA . ASN A 1 288 ? -14.000 -0.147 11.664 1.00 89.69 288 ASN A CA 1
ATOM 2251 C C . ASN A 1 288 ? -13.177 -1.414 11.383 1.00 89.69 288 ASN A C 1
ATOM 2253 O O . ASN A 1 288 ? -13.664 -2.332 10.728 1.00 89.69 288 ASN A O 1
ATOM 2257 N N . HIS A 1 289 ? -11.974 -1.505 11.950 1.00 89.31 289 HIS A N 1
ATOM 2258 C CA . HIS A 1 289 ? -11.123 -2.694 11.883 1.00 89.31 289 HIS A CA 1
ATOM 2259 C C . HIS A 1 289 ? -11.360 -3.689 13.032 1.00 89.31 289 HIS A C 1
ATOM 2261 O O . HIS A 1 289 ? -10.603 -4.647 13.194 1.00 89.31 289 HIS A O 1
ATOM 2267 N N . GLY A 1 290 ? -12.413 -3.498 13.835 1.00 89.44 290 GLY A N 1
ATOM 2268 C CA . GLY A 1 290 ? -12.766 -4.399 14.933 1.00 89.44 290 GLY A CA 1
ATOM 2269 C C . GLY A 1 290 ? -11.771 -4.381 16.095 1.00 89.44 290 GLY A C 1
ATOM 2270 O O . GLY A 1 290 ? -11.697 -5.350 16.850 1.00 89.44 290 GLY A O 1
ATOM 2271 N N . ILE A 1 291 ? -10.995 -3.306 16.243 1.00 89.12 291 ILE A N 1
ATOM 2272 C CA . ILE A 1 291 ? -10.077 -3.115 17.362 1.00 89.12 291 ILE A CA 1
ATOM 2273 C C . ILE A 1 291 ? -10.842 -2.370 18.468 1.00 89.12 291 ILE A C 1
ATOM 2275 O O . ILE A 1 291 ? -11.186 -1.203 18.277 1.00 89.12 291 ILE A O 1
ATOM 2279 N N . PRO A 1 292 ? -11.133 -3.006 19.622 1.00 86.50 292 PRO A N 1
ATOM 2280 C CA . PRO A 1 292 ? -11.906 -2.394 20.701 1.00 86.50 292 PRO A CA 1
ATOM 2281 C C . PRO A 1 292 ? -11.026 -1.442 21.527 1.00 86.50 292 PRO A C 1
ATOM 2283 O O . PRO A 1 292 ? -10.771 -1.677 22.705 1.00 86.50 292 PRO A O 1
ATOM 2286 N N . MET A 1 293 ? -10.522 -0.386 20.890 1.00 86.88 293 MET A N 1
ATOM 2287 C CA . MET A 1 293 ? -9.672 0.633 21.498 1.00 86.88 293 MET A CA 1
ATOM 2288 C C . MET A 1 293 ? -10.174 2.030 21.122 1.00 86.88 293 MET A C 1
ATOM 2290 O O . MET A 1 293 ? -10.605 2.260 19.995 1.00 86.88 293 MET A O 1
ATOM 2294 N N . ASN A 1 294 ? -10.123 2.948 22.084 1.00 91.19 294 ASN A N 1
ATOM 2295 C CA . ASN A 1 294 ? -10.341 4.382 21.899 1.00 91.19 294 ASN A CA 1
ATOM 2296 C C . ASN A 1 294 ? -9.449 5.160 22.878 1.00 91.19 294 ASN A C 1
ATOM 2298 O O . ASN A 1 294 ? -8.906 4.567 23.821 1.00 91.19 294 ASN A O 1
ATOM 2302 N N . ILE A 1 295 ? -9.328 6.479 22.711 1.00 88.50 295 ILE A N 1
ATOM 2303 C CA . ILE A 1 295 ? -8.458 7.278 23.587 1.00 88.50 295 ILE A CA 1
ATOM 2304 C C . ILE A 1 295 ? -8.869 7.212 25.067 1.00 88.50 295 ILE A C 1
ATOM 2306 O O . ILE A 1 295 ? -8.015 7.193 25.949 1.00 88.50 295 ILE A O 1
ATOM 2310 N N . GLY A 1 296 ? -10.168 7.124 25.364 1.00 86.00 296 GLY A N 1
ATOM 2311 C CA . GLY A 1 296 ? -10.662 7.024 26.739 1.00 86.00 296 GLY A CA 1
ATOM 2312 C C . GLY A 1 296 ? -10.186 5.743 27.422 1.00 86.00 296 GLY A C 1
ATOM 2313 O O . GLY A 1 296 ? -9.731 5.778 28.563 1.00 86.00 296 GLY A O 1
ATOM 2314 N N . THR A 1 297 ? -10.213 4.634 26.684 1.00 84.75 297 THR A N 1
ATOM 2315 C CA . THR A 1 297 ? -9.707 3.329 27.117 1.00 84.75 297 THR A CA 1
ATOM 2316 C C . THR A 1 297 ? -8.193 3.374 27.267 1.00 84.75 297 THR A C 1
ATOM 2318 O O . THR A 1 297 ? -7.668 2.899 28.265 1.00 84.75 297 THR A O 1
ATOM 2321 N N . TYR A 1 298 ? -7.472 3.997 26.333 1.00 83.94 298 TYR A N 1
ATOM 2322 C CA . TYR A 1 298 ? -6.025 4.188 26.460 1.00 83.94 298 TYR A CA 1
ATOM 2323 C C . TYR A 1 298 ? -5.661 4.946 27.751 1.00 83.94 298 TYR A C 1
ATOM 2325 O O . TYR A 1 298 ? -4.809 4.500 28.521 1.00 83.94 298 TYR A O 1
ATOM 2333 N N . MET A 1 299 ? -6.372 6.037 28.042 1.00 82.19 299 MET A N 1
ATOM 2334 C CA . MET A 1 299 ? -6.115 6.874 29.217 1.00 82.19 299 MET A CA 1
ATOM 2335 C C . MET A 1 299 ? -6.533 6.230 30.536 1.00 82.19 299 MET A C 1
ATOM 2337 O O . MET A 1 299 ? -5.832 6.380 31.537 1.00 82.19 299 MET A O 1
ATOM 2341 N N . SER A 1 300 ? -7.640 5.480 30.563 1.00 80.88 300 SER A N 1
ATOM 2342 C CA . SER A 1 300 ? -8.118 4.823 31.787 1.00 80.88 300 SER A CA 1
ATOM 2343 C C . SER A 1 300 ? -7.141 3.773 32.320 1.00 80.88 300 SER A C 1
ATOM 2345 O O . SER A 1 300 ? -7.171 3.451 33.504 1.00 80.88 300 SER A O 1
ATOM 2347 N N . HIS A 1 301 ? -6.259 3.251 31.465 1.00 70.94 301 HIS A N 1
ATOM 2348 C CA . HIS A 1 301 ? -5.218 2.299 31.854 1.00 70.94 301 HIS A CA 1
ATOM 2349 C C . HIS A 1 301 ? -3.953 2.978 32.419 1.00 70.94 301 HIS A C 1
ATOM 2351 O O . HIS A 1 301 ? -2.989 2.290 32.756 1.00 70.94 301 HIS A O 1
ATOM 2357 N N . GLY A 1 302 ? -3.959 4.309 32.584 1.00 56.91 302 GLY A N 1
ATOM 2358 C CA . GLY A 1 302 ? -3.075 5.030 33.507 1.00 56.91 302 GLY A CA 1
ATOM 2359 C C . GLY A 1 302 ? -1.576 4.842 33.271 1.00 56.91 302 GLY A C 1
ATOM 2360 O O . GLY A 1 302 ? -0.811 4.779 34.229 1.00 56.91 302 GLY A O 1
ATOM 2361 N N . GLY A 1 303 ? -1.139 4.682 32.019 1.00 50.88 303 GLY A N 1
ATOM 2362 C CA . GLY A 1 303 ? 0.277 4.465 31.705 1.00 50.88 303 GLY A CA 1
ATOM 2363 C C . GLY A 1 303 ? 0.847 3.126 32.194 1.00 50.88 303 GLY A C 1
ATOM 2364 O O . GLY A 1 303 ? 2.054 2.915 32.071 1.00 50.88 303 GLY A O 1
ATOM 2365 N N . SER A 1 304 ? 0.005 2.216 32.702 1.00 52.06 304 SER A N 1
ATOM 2366 C CA . SER A 1 304 ? 0.393 0.843 33.019 1.00 52.06 304 SER A CA 1
ATOM 2367 C C . SER A 1 304 ? 0.964 0.179 31.763 1.00 52.06 304 SER A C 1
ATOM 2369 O O . SER A 1 304 ? 0.305 0.112 30.722 1.00 52.06 304 SER A O 1
ATOM 2371 N N . SER A 1 305 ? 2.206 -0.303 31.855 1.00 51.72 305 SER A N 1
ATOM 2372 C CA . SER A 1 305 ? 2.956 -0.939 30.758 1.00 51.72 305 SER A CA 1
ATOM 2373 C C . SER A 1 305 ? 2.262 -2.161 30.149 1.00 51.72 305 SER A C 1
ATOM 2375 O O . SER A 1 305 ? 2.688 -2.637 29.107 1.00 51.72 305 SER A O 1
ATOM 2377 N N . VAL A 1 306 ? 1.188 -2.651 30.774 1.00 48.28 306 VAL A N 1
ATOM 2378 C CA . VAL A 1 306 ? 0.426 -3.834 30.357 1.00 48.28 306 VAL A CA 1
ATOM 2379 C C . VAL A 1 306 ? -0.263 -3.651 29.004 1.00 48.28 306 VAL A C 1
ATOM 2381 O O . VAL A 1 306 ? -0.453 -4.637 28.299 1.00 48.28 306 VAL A O 1
ATOM 2384 N N . TYR A 1 307 ? -0.621 -2.419 28.622 1.00 51.44 307 TYR A N 1
ATOM 2385 C CA . TYR A 1 307 ? -1.295 -2.183 27.341 1.00 51.44 307 TYR A CA 1
ATOM 2386 C C . TYR A 1 307 ? -0.457 -1.483 26.294 1.00 51.44 307 TYR A C 1
ATOM 2388 O O . TYR A 1 307 ? -0.832 -1.605 25.132 1.00 51.44 307 TYR A O 1
ATOM 2396 N N . LYS A 1 308 ? 0.643 -0.799 26.648 1.00 58.66 308 LYS A N 1
ATOM 2397 C CA . LYS A 1 308 ? 1.564 -0.242 25.646 1.00 58.66 308 LYS A CA 1
ATOM 2398 C C . LYS A 1 308 ? 2.032 -1.417 24.776 1.00 58.66 308 LYS A C 1
ATOM 2400 O O . LYS A 1 308 ? 2.610 -2.339 25.352 1.00 58.66 308 LYS A O 1
ATOM 2405 N N . PRO A 1 309 ? 1.730 -1.454 23.458 1.00 54.34 309 PRO A N 1
ATOM 2406 C CA . PRO A 1 309 ? 2.275 -2.482 22.591 1.00 54.34 309 PRO A CA 1
ATOM 2407 C C . PRO A 1 309 ? 3.772 -2.490 22.837 1.00 54.34 309 PRO A C 1
ATOM 2409 O O . PRO A 1 309 ? 4.366 -1.428 23.048 1.00 54.34 309 PRO A O 1
ATOM 2412 N N . ASP A 1 310 ? 4.343 -3.687 22.917 1.00 61.34 310 ASP A N 1
ATOM 2413 C CA . ASP A 1 310 ? 5.779 -3.794 23.059 1.00 61.34 310 ASP A CA 1
ATOM 2414 C C . ASP A 1 310 ? 6.425 -2.887 22.001 1.00 61.34 310 ASP A C 1
ATOM 2416 O O . ASP A 1 310 ? 6.039 -2.865 20.828 1.00 61.34 310 ASP A O 1
ATOM 2420 N N . ASP A 1 311 ? 7.405 -2.082 22.413 1.00 67.50 311 ASP A N 1
ATOM 2421 C CA . ASP A 1 311 ? 8.135 -1.231 21.468 1.00 67.50 311 ASP A CA 1
ATOM 2422 C C . ASP A 1 311 ? 8.755 -2.075 20.337 1.00 67.50 311 ASP A C 1
ATOM 2424 O O . ASP A 1 311 ? 9.163 -1.542 19.313 1.00 67.50 311 ASP A O 1
ATOM 2428 N N . PHE A 1 312 ? 8.769 -3.404 20.489 1.00 75.94 312 PHE A N 1
ATOM 2429 C CA . PHE A 1 312 ? 9.137 -4.396 19.498 1.00 75.94 312 PHE A CA 1
ATOM 2430 C C . PHE A 1 312 ? 8.448 -4.225 18.138 1.00 75.94 312 PHE A C 1
ATOM 2432 O O . PHE A 1 312 ? 9.167 -4.170 17.144 1.00 75.94 312 PHE A O 1
ATOM 2439 N N . TRP A 1 313 ? 7.112 -4.137 18.024 1.00 72.81 313 TRP A N 1
ATOM 2440 C CA . TRP A 1 313 ? 6.480 -4.048 16.687 1.00 72.81 313 TRP A CA 1
ATOM 2441 C C . TRP A 1 313 ? 6.798 -2.736 15.982 1.00 72.81 313 TRP A C 1
ATOM 2443 O O . TRP A 1 313 ? 7.085 -2.729 14.782 1.00 72.81 313 TRP A O 1
ATOM 2453 N N . LYS A 1 314 ? 6.812 -1.639 16.742 1.00 74.81 314 LYS A N 1
ATOM 2454 C CA . LYS A 1 314 ? 7.237 -0.330 16.251 1.00 74.81 314 LYS A CA 1
ATOM 2455 C C . LYS A 1 314 ? 8.704 -0.361 15.824 1.00 74.81 314 LYS A C 1
ATOM 2457 O O . LYS A 1 314 ? 9.029 0.062 14.720 1.00 74.81 314 LYS A O 1
ATOM 2462 N N . GLN A 1 315 ? 9.586 -0.898 16.662 1.00 79.00 315 GLN A N 1
ATOM 2463 C CA . GLN A 1 315 ? 11.018 -0.967 16.387 1.00 79.00 315 GLN A CA 1
ATOM 2464 C C . GLN A 1 315 ? 11.313 -1.859 15.183 1.00 79.00 315 GLN A C 1
ATOM 2466 O O . GLN A 1 315 ? 12.055 -1.458 14.296 1.00 79.00 315 GLN A O 1
ATOM 2471 N N . LYS A 1 316 ? 10.671 -3.026 15.096 1.00 82.94 316 LYS A N 1
ATOM 2472 C CA . LYS A 1 316 ? 10.776 -3.929 13.948 1.00 82.94 316 LYS A CA 1
ATOM 2473 C C . LYS A 1 316 ? 10.353 -3.233 12.655 1.00 82.94 316 LYS A C 1
ATOM 2475 O O . LYS A 1 316 ? 11.054 -3.332 11.653 1.00 82.94 316 LYS A O 1
ATOM 2480 N N . TYR A 1 317 ? 9.240 -2.497 12.686 1.00 81.00 317 TYR A N 1
ATOM 2481 C CA . TYR A 1 317 ? 8.799 -1.689 11.552 1.00 81.00 317 TYR A CA 1
ATOM 2482 C C . TYR A 1 317 ? 9.847 -0.635 11.156 1.00 81.00 317 TYR A C 1
ATOM 2484 O O . TYR A 1 317 ? 10.183 -0.523 9.977 1.00 81.00 317 TYR A O 1
ATOM 2492 N N . LEU A 1 318 ? 10.385 0.109 12.129 1.00 81.12 318 LEU A N 1
ATOM 2493 C CA . LEU A 1 318 ? 11.403 1.135 11.888 1.00 81.12 318 LEU A CA 1
ATOM 2494 C C . LEU A 1 318 ? 12.699 0.534 11.331 1.00 81.12 318 LEU A C 1
ATOM 2496 O O . LEU A 1 318 ? 13.314 1.113 10.436 1.00 81.12 318 LEU A O 1
ATOM 2500 N N . ASP A 1 319 ? 13.102 -0.639 11.811 1.00 85.44 319 ASP A N 1
ATOM 2501 C CA . ASP A 1 319 ? 14.278 -1.360 11.326 1.00 85.44 319 ASP A CA 1
ATOM 2502 C C . ASP A 1 319 ? 14.089 -1.835 9.878 1.00 85.44 319 ASP A C 1
ATOM 2504 O O . ASP A 1 319 ? 15.008 -1.715 9.060 1.00 85.44 319 ASP A O 1
ATOM 2508 N N . ASP A 1 320 ? 12.900 -2.338 9.536 1.00 81.19 320 ASP A N 1
ATOM 2509 C CA . ASP A 1 320 ? 12.555 -2.749 8.173 1.00 81.19 320 ASP A CA 1
ATOM 2510 C C . ASP A 1 320 ? 12.519 -1.543 7.216 1.00 81.19 320 ASP A C 1
ATOM 2512 O O . ASP A 1 320 ? 13.116 -1.597 6.137 1.00 81.19 320 ASP A O 1
ATOM 2516 N N . LEU A 1 321 ? 11.923 -0.421 7.637 1.00 79.31 321 LEU A N 1
ATOM 2517 C CA . LEU A 1 321 ? 11.890 0.828 6.869 1.00 79.31 321 LEU A CA 1
ATOM 2518 C C . LEU A 1 321 ? 13.300 1.401 6.654 1.00 79.31 321 LEU A C 1
ATOM 2520 O O . LEU A 1 321 ? 13.671 1.788 5.544 1.00 79.31 321 LEU A O 1
ATOM 2524 N N . ASN A 1 322 ? 14.136 1.409 7.694 1.00 84.19 322 ASN A N 1
ATOM 2525 C CA . ASN A 1 322 ? 15.524 1.856 7.591 1.00 84.19 322 ASN A CA 1
ATOM 2526 C C . ASN A 1 322 ? 16.349 0.951 6.670 1.00 84.19 322 ASN A C 1
ATOM 2528 O O . ASN A 1 322 ? 17.181 1.442 5.901 1.00 84.19 322 ASN A O 1
ATOM 2532 N N . ARG A 1 323 ? 16.105 -0.362 6.694 1.00 84.12 323 ARG A N 1
ATOM 2533 C CA . ARG A 1 323 ? 16.736 -1.312 5.772 1.00 84.12 323 ARG A CA 1
ATOM 2534 C C . ARG A 1 323 ? 16.324 -1.048 4.327 1.00 84.12 323 ARG A C 1
ATOM 2536 O O . ARG A 1 323 ? 17.182 -1.065 3.446 1.00 84.12 323 ARG A O 1
ATOM 2543 N N . GLU A 1 324 ? 15.049 -0.765 4.079 1.00 79.88 324 GLU A N 1
ATOM 2544 C CA . GLU A 1 324 ? 14.543 -0.398 2.755 1.00 79.88 324 GLU A CA 1
ATOM 2545 C C . GLU A 1 324 ? 15.178 0.902 2.245 1.00 79.88 324 GLU A C 1
ATOM 2547 O O . GLU A 1 324 ? 15.723 0.924 1.139 1.00 79.88 324 GLU A O 1
ATOM 2552 N N . ARG A 1 325 ? 15.230 1.946 3.082 1.00 81.38 325 ARG A N 1
ATOM 2553 C CA . ARG A 1 325 ? 15.918 3.211 2.770 1.00 81.38 325 ARG A CA 1
ATOM 2554 C C . ARG A 1 325 ? 17.388 2.984 2.413 1.00 81.38 325 ARG A C 1
ATOM 2556 O O . ARG A 1 325 ? 17.862 3.479 1.389 1.00 81.38 325 ARG A O 1
ATOM 2563 N N . GLN A 1 326 ? 18.108 2.190 3.208 1.00 83.69 326 GLN A N 1
ATOM 2564 C CA . GLN A 1 326 ? 19.502 1.844 2.920 1.00 83.69 326 GLN A CA 1
ATOM 2565 C C . GLN A 1 326 ? 19.643 1.055 1.615 1.00 83.69 326 GLN A C 1
ATOM 2567 O O . GLN A 1 326 ? 20.582 1.291 0.854 1.00 83.69 326 GLN A O 1
ATOM 2572 N N . ASN A 1 327 ? 18.726 0.130 1.335 1.00 80.62 327 ASN A N 1
ATOM 2573 C CA . ASN A 1 327 ? 18.735 -0.640 0.098 1.00 80.62 327 ASN A CA 1
ATOM 2574 C C . ASN A 1 327 ? 18.481 0.254 -1.119 1.00 80.62 327 ASN A C 1
ATOM 2576 O O . ASN A 1 327 ? 19.201 0.122 -2.103 1.00 80.62 327 ASN A O 1
ATOM 2580 N N . LEU A 1 328 ? 17.541 1.199 -1.055 1.00 76.62 328 LEU A N 1
ATOM 2581 C CA . LEU A 1 328 ? 17.288 2.164 -2.133 1.00 76.62 328 LEU A CA 1
ATOM 2582 C C . LEU A 1 328 ? 18.491 3.084 -2.378 1.00 76.62 328 LEU A C 1
ATOM 2584 O O . LEU A 1 328 ? 18.838 3.358 -3.528 1.00 76.62 328 LEU A O 1
ATOM 2588 N N . GLN A 1 329 ? 19.188 3.488 -1.314 1.00 75.88 329 GLN A N 1
ATOM 2589 C CA . GLN A 1 329 ? 20.435 4.246 -1.429 1.00 75.88 329 GLN A CA 1
ATOM 2590 C C . GLN A 1 329 ? 21.579 3.407 -2.031 1.00 75.88 329 GLN A C 1
ATOM 2592 O O . GLN A 1 329 ? 22.353 3.917 -2.841 1.00 75.88 329 GLN A O 1
ATOM 2597 N N . LYS A 1 330 ? 21.682 2.115 -1.683 1.00 73.75 330 LYS A N 1
ATOM 2598 C CA . LYS A 1 330 ? 22.743 1.210 -2.166 1.00 73.75 330 LYS A CA 1
ATOM 2599 C C . LYS A 1 330 ? 22.510 0.685 -3.587 1.00 73.75 330 LYS A C 1
ATOM 2601 O O . LYS A 1 330 ? 23.470 0.568 -4.348 1.00 73.75 330 LYS A O 1
ATOM 2606 N N . LYS A 1 331 ? 21.262 0.378 -3.962 1.00 60.47 331 LYS A N 1
ATOM 2607 C CA . LYS A 1 331 ? 20.886 -0.373 -5.181 1.00 60.47 331 LYS A CA 1
ATOM 2608 C C . LYS A 1 331 ? 21.295 0.300 -6.500 1.00 60.47 331 LYS A C 1
ATOM 2610 O O . LYS A 1 331 ? 21.292 -0.368 -7.526 1.00 60.47 331 LYS A O 1
ATOM 2615 N N . HIS A 1 332 ? 21.722 1.566 -6.498 1.00 55.34 332 HIS A N 1
ATOM 2616 C CA . HIS A 1 332 ? 22.180 2.246 -7.718 1.00 55.34 332 HIS A CA 1
ATOM 2617 C C . HIS A 1 332 ? 23.651 2.668 -7.753 1.00 55.34 332 HIS A C 1
ATOM 2619 O O . HIS A 1 332 ? 24.082 3.239 -8.751 1.00 55.34 332 HIS A O 1
ATOM 2625 N N . VAL A 1 333 ? 24.458 2.306 -6.750 1.00 52.06 333 VAL A N 1
ATOM 2626 C CA . VAL A 1 333 ? 25.923 2.475 -6.835 1.00 52.06 333 VAL A CA 1
ATOM 2627 C C . VAL A 1 333 ? 26.569 1.380 -7.700 1.00 52.06 333 VAL A C 1
ATOM 2629 O O . VAL A 1 333 ? 27.664 1.563 -8.221 1.00 52.06 333 VAL A O 1
ATOM 2632 N N . THR A 1 334 ? 25.877 0.260 -7.921 1.00 49.59 334 THR A N 1
ATOM 2633 C CA . THR A 1 334 ? 26.375 -0.898 -8.684 1.00 49.59 334 THR A CA 1
ATOM 2634 C C . THR A 1 334 ? 25.586 -1.174 -9.958 1.00 49.59 334 THR A C 1
ATOM 2636 O O . THR A 1 334 ? 25.636 -2.285 -10.488 1.00 49.59 334 THR A O 1
ATOM 2639 N N . GLY A 1 335 ? 24.940 -0.147 -10.516 1.00 49.62 335 GLY A N 1
ATOM 2640 C CA . GLY A 1 335 ? 24.676 -0.101 -11.952 1.00 49.62 335 GLY A CA 1
ATOM 2641 C C . GLY A 1 335 ? 26.000 0.007 -12.708 1.00 49.62 335 GLY A C 1
ATOM 2642 O O . GLY A 1 335 ? 26.253 0.992 -13.387 1.00 49.62 335 GLY A O 1
ATOM 2643 N N . ASN A 1 336 ? 26.888 -0.978 -12.543 1.00 51.75 336 ASN A N 1
ATOM 2644 C CA . ASN A 1 336 ? 27.878 -1.277 -13.549 1.00 51.75 336 ASN A CA 1
ATOM 2645 C C . ASN A 1 336 ? 27.046 -1.600 -14.778 1.00 51.75 336 ASN A C 1
ATOM 2647 O O . ASN A 1 336 ? 26.479 -2.690 -14.871 1.00 51.75 336 ASN A O 1
ATOM 2651 N N . ASP A 1 337 ? 26.945 -0.634 -15.683 1.00 53.78 337 ASP A N 1
ATOM 2652 C CA . ASP A 1 337 ? 26.567 -0.848 -17.066 1.00 53.78 337 ASP A CA 1
ATOM 2653 C C . ASP A 1 337 ? 27.549 -1.875 -17.651 1.00 53.78 337 ASP A C 1
ATOM 2655 O O . ASP A 1 337 ? 28.505 -1.552 -18.356 1.00 53.78 337 ASP A O 1
ATOM 2659 N N . MET A 1 338 ? 27.347 -3.157 -17.330 1.00 51.38 338 MET A N 1
ATOM 2660 C CA . MET A 1 338 ? 28.025 -4.277 -17.976 1.00 51.38 338 MET A CA 1
ATOM 2661 C C . MET A 1 338 ? 27.737 -4.252 -19.480 1.00 51.38 338 MET A C 1
ATOM 2663 O O . MET A 1 338 ? 28.538 -4.751 -20.264 1.00 51.38 338 MET A O 1
ATOM 2667 N N . SER A 1 339 ? 26.652 -3.589 -19.897 1.00 59.72 339 SER A N 1
ATOM 2668 C CA . SER A 1 339 ? 26.396 -3.217 -21.286 1.00 59.72 339 SER A CA 1
ATOM 2669 C C . SER A 1 339 ? 27.519 -2.355 -21.880 1.00 59.72 339 SER A C 1
ATOM 2671 O O . SER A 1 339 ? 27.944 -2.625 -22.999 1.00 59.72 339 SER A O 1
ATOM 2673 N N . TYR A 1 340 ? 28.066 -1.385 -21.141 1.00 58.25 340 TYR A N 1
ATOM 2674 C CA . TYR A 1 340 ? 29.123 -0.489 -21.622 1.00 58.25 340 TYR A CA 1
ATOM 2675 C C . TYR A 1 340 ? 30.493 -1.171 -21.682 1.00 58.25 340 TYR A C 1
ATOM 2677 O O . TYR A 1 340 ? 31.248 -0.975 -22.635 1.00 58.25 340 TYR A O 1
ATOM 2685 N N . LEU A 1 341 ? 30.814 -2.006 -20.690 1.00 59.03 341 LEU A N 1
ATOM 2686 C CA . LEU A 1 341 ? 32.058 -2.785 -20.669 1.00 59.03 341 LEU A CA 1
ATOM 2687 C C . LEU A 1 341 ? 32.081 -3.836 -21.789 1.00 59.03 341 LEU A C 1
ATOM 2689 O O . LEU A 1 341 ? 33.080 -3.951 -22.499 1.00 59.03 341 LEU A O 1
ATOM 2693 N N . ASN A 1 342 ? 30.954 -4.516 -22.028 1.00 68.19 342 ASN A N 1
ATOM 2694 C CA . ASN A 1 342 ? 30.801 -5.424 -23.168 1.00 68.19 342 ASN A CA 1
ATOM 2695 C C . ASN A 1 342 ? 30.835 -4.677 -24.509 1.00 68.19 342 ASN A C 1
ATOM 2697 O O . ASN A 1 342 ? 31.394 -5.183 -25.482 1.00 68.19 342 ASN A O 1
ATOM 2701 N N . TRP A 1 343 ? 30.303 -3.451 -24.561 1.00 71.06 343 TRP A N 1
ATOM 2702 C CA . TRP A 1 343 ? 30.353 -2.628 -25.767 1.00 71.06 343 TRP A CA 1
ATOM 2703 C C . TRP A 1 343 ? 31.793 -2.271 -26.158 1.00 71.06 343 TRP A C 1
ATOM 2705 O O . TRP A 1 343 ? 32.181 -2.461 -27.313 1.00 71.06 343 TRP A O 1
ATOM 2715 N N . TRP A 1 344 ? 32.614 -1.841 -25.194 1.00 71.75 344 TRP A N 1
ATOM 2716 C CA . TRP A 1 344 ? 34.024 -1.522 -25.433 1.00 71.75 344 TRP A CA 1
ATOM 2717 C C . TRP A 1 344 ? 34.889 -2.752 -25.695 1.00 71.75 344 TRP A C 1
ATOM 2719 O O . TRP A 1 344 ? 35.784 -2.673 -26.535 1.00 71.75 344 TRP A O 1
ATOM 2729 N N . ALA A 1 345 ? 34.614 -3.888 -25.047 1.00 76.88 345 ALA A N 1
ATOM 2730 C CA . ALA A 1 345 ? 35.283 -5.147 -25.371 1.00 76.88 345 ALA A CA 1
ATOM 2731 C C . ALA A 1 345 ? 35.078 -5.513 -26.851 1.00 76.88 345 ALA A C 1
ATOM 2733 O O . ALA A 1 345 ? 36.035 -5.891 -27.525 1.00 76.88 345 ALA A O 1
ATOM 2734 N N . GLY A 1 346 ? 33.869 -5.291 -27.384 1.00 77.69 346 GLY A N 1
ATOM 2735 C CA . GLY A 1 346 ? 33.586 -5.417 -28.813 1.00 77.69 346 GLY A CA 1
ATOM 2736 C C . GLY A 1 346 ? 34.434 -4.474 -29.671 1.00 77.69 346 GLY A C 1
ATOM 2737 O O . GLY A 1 346 ? 35.081 -4.920 -30.615 1.00 77.69 346 GLY A O 1
ATOM 2738 N N . VAL A 1 347 ? 34.497 -3.183 -29.330 1.00 79.81 347 VAL A N 1
ATOM 2739 C CA . VAL A 1 347 ? 35.286 -2.191 -30.091 1.00 79.81 347 VAL A CA 1
ATOM 2740 C C . VAL A 1 347 ? 36.787 -2.511 -30.073 1.00 79.81 347 VAL A C 1
ATOM 2742 O O . VAL A 1 347 ? 37.432 -2.470 -31.120 1.00 79.81 347 VAL A O 1
ATOM 2745 N N . ILE A 1 348 ? 37.347 -2.865 -28.911 1.00 83.00 348 ILE A N 1
ATOM 2746 C CA . ILE A 1 348 ? 38.765 -3.233 -28.766 1.00 83.00 348 ILE A CA 1
ATOM 2747 C C . ILE A 1 348 ? 39.070 -4.498 -29.570 1.00 83.00 348 ILE A C 1
ATOM 2749 O O . ILE A 1 348 ? 40.066 -4.533 -30.292 1.00 83.00 348 ILE A O 1
ATOM 2753 N N . TRP A 1 349 ? 38.199 -5.508 -29.500 1.00 84.12 349 TRP A N 1
ATOM 2754 C CA . TRP A 1 349 ? 38.332 -6.730 -30.291 1.00 84.12 349 TRP A CA 1
ATOM 2755 C C . TRP A 1 349 ? 38.328 -6.433 -31.795 1.00 84.12 349 TRP A C 1
ATOM 2757 O O . TRP A 1 349 ? 39.201 -6.904 -32.522 1.00 84.12 349 TRP A O 1
ATOM 2767 N N . TYR A 1 350 ? 37.412 -5.580 -32.263 1.00 77.81 350 TYR A N 1
ATOM 2768 C CA . TYR A 1 350 ? 37.351 -5.167 -33.668 1.00 77.81 350 TYR A CA 1
ATOM 2769 C C . TYR A 1 350 ? 38.611 -4.423 -34.124 1.00 77.81 350 TYR A C 1
ATOM 2771 O O . TYR A 1 350 ? 39.141 -4.722 -35.196 1.00 77.81 350 TYR A O 1
ATOM 2779 N N . LEU A 1 351 ? 39.119 -3.486 -33.318 1.00 82.06 351 LEU A N 1
ATOM 2780 C CA . LEU A 1 351 ? 40.366 -2.778 -33.616 1.00 82.06 351 LEU A CA 1
ATOM 2781 C C . LEU A 1 351 ? 41.562 -3.738 -33.651 1.00 82.06 351 LEU A C 1
ATOM 2783 O O . LEU A 1 351 ? 42.384 -3.650 -34.562 1.00 82.06 351 LEU A O 1
ATOM 2787 N N . ALA A 1 352 ? 41.630 -4.694 -32.721 1.00 83.25 352 ALA A N 1
ATOM 2788 C CA . ALA A 1 352 ? 42.665 -5.723 -32.714 1.00 83.25 352 ALA A CA 1
ATOM 2789 C C . ALA A 1 352 ? 42.608 -6.594 -33.981 1.00 83.25 352 ALA A C 1
ATOM 2791 O O . ALA A 1 352 ? 43.640 -6.812 -34.616 1.00 83.25 352 ALA A O 1
ATOM 2792 N N . CYS A 1 353 ? 41.416 -7.024 -34.412 1.00 82.00 353 CYS A N 1
ATOM 2793 C CA . CYS A 1 353 ? 41.234 -7.768 -35.662 1.00 82.00 353 CYS A CA 1
ATOM 2794 C C . CYS A 1 353 ? 41.647 -6.955 -36.899 1.00 82.00 353 CYS A C 1
ATOM 2796 O O . CYS A 1 353 ? 42.266 -7.504 -37.814 1.00 82.00 353 CYS A O 1
ATOM 2798 N N . ALA A 1 354 ? 41.339 -5.655 -36.932 1.00 79.06 354 ALA A N 1
ATOM 2799 C CA . ALA A 1 354 ? 41.728 -4.774 -38.031 1.00 79.06 354 ALA A CA 1
ATOM 2800 C C . ALA A 1 354 ? 43.256 -4.611 -38.121 1.00 79.06 354 ALA A C 1
ATOM 2802 O O . ALA A 1 354 ? 43.827 -4.762 -39.202 1.00 79.06 354 ALA A O 1
ATOM 2803 N N . VAL A 1 355 ? 43.931 -4.379 -36.988 1.00 81.31 355 VAL A N 1
ATOM 2804 C CA . VAL A 1 355 ? 45.400 -4.278 -36.925 1.00 81.31 355 VAL A CA 1
ATOM 2805 C C . VAL A 1 355 ? 46.056 -5.605 -37.306 1.00 81.31 355 VAL A C 1
ATOM 2807 O O . VAL A 1 355 ? 46.974 -5.615 -38.122 1.00 81.31 355 VAL A O 1
ATOM 2810 N N . LEU A 1 356 ? 45.559 -6.734 -36.790 1.00 81.69 356 LEU A N 1
ATOM 2811 C CA . LEU A 1 356 ? 46.079 -8.061 -37.127 1.00 81.69 356 LEU A CA 1
ATOM 2812 C C . LEU A 1 356 ? 45.957 -8.348 -38.633 1.00 81.69 356 LEU A C 1
ATOM 2814 O O . LEU A 1 356 ? 46.906 -8.823 -39.254 1.00 81.69 356 LEU A O 1
ATOM 2818 N N . SER A 1 357 ? 44.816 -7.996 -39.235 1.00 74.25 357 SER A N 1
ATOM 2819 C CA . SER A 1 357 ? 44.584 -8.145 -40.678 1.00 74.25 357 SER A CA 1
ATOM 2820 C C . SER A 1 357 ? 45.551 -7.294 -41.502 1.00 74.25 357 SER A C 1
ATOM 2822 O O . SER A 1 357 ? 46.056 -7.749 -42.528 1.00 74.25 357 SER A O 1
ATOM 2824 N N . PHE A 1 358 ? 45.857 -6.080 -41.036 1.00 75.12 358 PHE A N 1
ATOM 2825 C CA . PHE A 1 358 ? 46.843 -5.212 -41.674 1.00 75.12 358 PHE A CA 1
ATOM 2826 C C . PHE A 1 358 ? 48.260 -5.798 -41.587 1.00 75.12 358 PHE A C 1
ATOM 2828 O O . PHE A 1 358 ? 48.951 -5.866 -42.601 1.00 75.12 358 PHE A O 1
ATOM 2835 N N . VAL A 1 359 ? 48.674 -6.288 -40.412 1.00 79.19 359 VAL A N 1
ATOM 2836 C CA . VAL A 1 359 ? 50.004 -6.888 -40.192 1.00 79.19 359 VAL A CA 1
ATOM 2837 C C . VAL A 1 359 ? 50.202 -8.149 -41.042 1.00 79.19 359 VAL A C 1
ATOM 2839 O O . VAL A 1 359 ? 51.236 -8.291 -41.694 1.00 79.19 359 VAL A O 1
ATOM 2842 N N . ILE A 1 360 ? 49.204 -9.038 -41.098 1.00 75.69 360 ILE A N 1
ATOM 2843 C CA . ILE A 1 360 ? 49.257 -10.256 -41.926 1.00 75.69 360 ILE A CA 1
ATOM 2844 C C . ILE A 1 360 ? 49.275 -9.897 -43.422 1.00 75.69 360 ILE A C 1
ATOM 2846 O O . ILE A 1 360 ? 50.028 -10.488 -44.200 1.00 75.69 360 ILE A O 1
ATOM 2850 N N . GLY A 1 361 ? 48.488 -8.896 -43.830 1.00 68.69 361 GLY A N 1
ATOM 2851 C CA . GLY A 1 361 ? 48.446 -8.421 -45.213 1.00 68.69 361 GLY A CA 1
ATOM 2852 C C . GLY A 1 361 ? 49.771 -7.819 -45.685 1.00 68.69 361 GLY A C 1
ATOM 2853 O O . GLY A 1 361 ? 50.206 -8.101 -46.798 1.00 68.69 361 GLY A O 1
ATOM 2854 N N . TYR A 1 362 ? 50.455 -7.049 -44.835 1.00 69.75 362 TYR A N 1
ATOM 2855 C CA . TYR A 1 362 ? 51.701 -6.364 -45.202 1.00 69.75 362 TYR A CA 1
ATOM 2856 C C . TYR A 1 362 ? 52.899 -7.315 -45.383 1.00 69.75 362 TYR A C 1
ATOM 2858 O O . TYR A 1 362 ? 53.838 -6.996 -46.111 1.00 69.75 362 TYR A O 1
ATOM 2866 N N . GLY A 1 363 ? 52.876 -8.490 -44.744 1.00 66.12 363 GLY A N 1
ATOM 2867 C CA . GLY A 1 363 ? 53.966 -9.472 -44.804 1.00 66.12 363 GLY A CA 1
ATOM 2868 C C . GLY A 1 363 ? 53.937 -10.411 -46.016 1.00 66.12 363 GLY A C 1
ATOM 2869 O O . GLY A 1 363 ? 54.929 -11.086 -46.287 1.00 66.12 363 GLY A O 1
ATOM 2870 N N . SER A 1 364 ? 52.833 -10.471 -46.765 1.00 57.44 364 SER A N 1
ATOM 2871 C CA . SER A 1 364 ? 52.654 -11.451 -47.842 1.00 57.44 364 SER A CA 1
ATOM 2872 C C . SER A 1 364 ? 52.651 -10.783 -49.221 1.00 57.44 364 SER A C 1
ATOM 2874 O O . SER A 1 364 ? 51.679 -10.174 -49.654 1.00 57.44 364 SER A O 1
ATOM 2876 N N . ARG A 1 365 ? 53.754 -10.933 -49.969 1.00 61.53 365 ARG A N 1
ATOM 2877 C CA . ARG A 1 365 ? 53.906 -10.398 -51.343 1.00 61.53 365 ARG A CA 1
ATOM 2878 C C . ARG A 1 365 ? 52.964 -11.028 -52.385 1.00 61.53 365 ARG A C 1
ATOM 2880 O O . ARG A 1 365 ? 53.032 -10.665 -53.554 1.00 61.53 365 ARG A O 1
ATOM 2887 N N . SER A 1 366 ? 52.114 -11.973 -51.992 1.00 59.78 366 SER A N 1
ATOM 2888 C CA . SER A 1 366 ? 51.319 -12.810 -52.897 1.00 59.78 366 SER A CA 1
ATOM 2889 C C . SER A 1 366 ? 49.823 -12.854 -52.581 1.00 59.78 366 SER A C 1
ATOM 2891 O O . SER A 1 366 ? 49.095 -13.573 -53.264 1.00 59.78 366 SER A O 1
ATOM 2893 N N . VAL A 1 367 ? 49.323 -12.090 -51.602 1.00 58.75 367 VAL A N 1
ATOM 2894 C CA . VAL A 1 367 ? 47.871 -12.005 -51.388 1.00 58.75 367 VAL A CA 1
ATOM 2895 C C . VAL A 1 367 ? 47.268 -11.051 -52.424 1.00 58.75 367 VAL A C 1
ATOM 2897 O O . VAL A 1 367 ? 47.662 -9.883 -52.482 1.00 58.75 367 VAL A O 1
ATOM 2900 N N . PRO A 1 368 ? 46.311 -11.505 -53.257 1.00 62.00 368 PRO A N 1
ATOM 2901 C CA . PRO A 1 368 ? 45.675 -10.648 -54.243 1.00 62.00 368 PRO A CA 1
ATOM 2902 C C . PRO A 1 368 ? 45.019 -9.458 -53.547 1.00 62.00 368 PRO A C 1
ATOM 2904 O O . PRO A 1 368 ? 44.225 -9.636 -52.621 1.00 62.00 368 PRO A O 1
ATOM 2907 N N . LEU A 1 369 ? 45.290 -8.249 -54.045 1.00 61.81 369 LEU A N 1
ATOM 2908 C CA . LEU A 1 369 ? 44.717 -6.978 -53.576 1.00 61.81 369 LEU A CA 1
ATOM 2909 C C . LEU A 1 369 ? 43.183 -7.033 -53.386 1.00 61.81 369 LEU A C 1
ATOM 2911 O O . LEU A 1 369 ? 42.615 -6.273 -52.603 1.00 61.81 369 LEU A O 1
ATOM 2915 N N . MET A 1 370 ? 42.506 -7.939 -54.101 1.00 59.34 370 MET A N 1
ATOM 2916 C CA . MET A 1 370 ? 41.083 -8.234 -53.945 1.00 59.34 370 MET A CA 1
ATOM 2917 C C . MET A 1 370 ? 40.714 -8.761 -52.555 1.00 59.34 370 MET A C 1
ATOM 2919 O O . MET A 1 370 ? 39.740 -8.273 -51.993 1.00 59.34 370 MET A O 1
ATOM 2923 N N . ILE A 1 371 ? 41.448 -9.717 -51.978 1.00 66.19 371 ILE A N 1
ATOM 2924 C CA . ILE A 1 371 ? 41.073 -10.332 -50.689 1.00 66.19 371 ILE A CA 1
ATOM 2925 C C . ILE A 1 371 ? 41.164 -9.293 -49.566 1.00 66.19 371 ILE A C 1
ATOM 2927 O O . ILE A 1 371 ? 40.262 -9.191 -48.736 1.00 66.19 371 ILE A O 1
ATOM 2931 N N . LEU A 1 372 ? 42.194 -8.444 -49.609 1.00 64.81 372 LEU A N 1
ATOM 2932 C CA . LEU A 1 372 ? 42.362 -7.342 -48.664 1.00 64.81 372 LEU A CA 1
ATOM 2933 C C . LEU A 1 372 ? 41.212 -6.322 -48.766 1.00 64.81 372 LEU A C 1
ATOM 2935 O O . LEU A 1 372 ? 40.674 -5.898 -47.747 1.00 64.81 372 LEU A O 1
ATOM 2939 N N . LYS A 1 373 ? 40.772 -5.980 -49.986 1.00 68.06 373 LYS A N 1
ATOM 2940 C CA . LYS A 1 373 ? 39.623 -5.082 -50.203 1.00 68.06 373 LYS A CA 1
ATOM 2941 C C . LYS A 1 373 ? 38.317 -5.662 -49.651 1.00 68.06 373 LYS A C 1
ATOM 2943 O O . LYS A 1 373 ? 37.577 -4.939 -48.992 1.00 68.06 373 LYS A O 1
ATOM 2948 N N . HIS A 1 374 ? 38.053 -6.953 -49.861 1.00 68.81 374 HIS A N 1
ATOM 2949 C CA . HIS A 1 374 ? 36.849 -7.605 -49.332 1.00 68.81 374 HIS A CA 1
ATOM 2950 C C . HIS A 1 374 ? 36.866 -7.678 -47.801 1.00 68.81 374 HIS A C 1
ATOM 2952 O O . HIS A 1 374 ? 35.851 -7.391 -47.172 1.00 68.81 374 HIS A O 1
ATOM 2958 N N . ALA A 1 375 ? 38.018 -7.976 -47.190 1.00 68.12 375 ALA A N 1
ATOM 2959 C CA . ALA A 1 375 ? 38.154 -7.993 -45.734 1.00 68.12 375 ALA A CA 1
ATOM 2960 C C . ALA A 1 375 ? 37.905 -6.603 -45.117 1.00 68.12 375 ALA A C 1
ATOM 2962 O O . ALA A 1 375 ? 37.192 -6.493 -44.120 1.00 68.12 375 ALA A O 1
ATOM 2963 N N . ILE A 1 376 ? 38.421 -5.536 -45.740 1.00 69.81 376 ILE A N 1
ATOM 2964 C CA . ILE A 1 376 ? 38.192 -4.149 -45.302 1.00 69.81 376 ILE A CA 1
ATOM 2965 C C . ILE A 1 376 ? 36.707 -3.774 -45.417 1.00 69.81 376 ILE A C 1
ATOM 2967 O O . ILE A 1 376 ? 36.149 -3.209 -44.478 1.00 69.81 376 ILE A O 1
ATOM 2971 N N . VAL A 1 377 ? 36.047 -4.123 -46.527 1.00 71.81 377 VAL A N 1
ATOM 2972 C CA . VAL A 1 377 ? 34.622 -3.813 -46.745 1.00 71.81 377 VAL A CA 1
ATOM 2973 C C . VAL A 1 377 ? 33.726 -4.581 -45.772 1.00 71.81 377 VAL A C 1
ATOM 2975 O O . VAL A 1 377 ? 32.870 -3.970 -45.140 1.00 71.81 377 VAL A O 1
ATOM 2978 N N . ILE A 1 378 ? 33.948 -5.886 -45.581 1.00 73.38 378 ILE A N 1
ATOM 2979 C CA . ILE A 1 378 ? 33.169 -6.704 -44.635 1.00 73.38 378 ILE A CA 1
ATOM 2980 C C . ILE A 1 378 ? 33.352 -6.185 -43.205 1.00 73.38 378 ILE A C 1
ATOM 2982 O O . ILE A 1 378 ? 32.375 -6.017 -42.477 1.00 73.38 378 ILE A O 1
ATOM 2986 N N . THR A 1 379 ? 34.585 -5.850 -42.816 1.00 69.88 379 THR A N 1
ATOM 2987 C CA . THR A 1 379 ? 34.865 -5.276 -41.492 1.00 69.88 379 THR A CA 1
ATOM 2988 C C . THR A 1 379 ? 34.185 -3.914 -41.324 1.00 69.88 379 THR A C 1
ATOM 2990 O O . THR A 1 379 ? 33.588 -3.656 -40.279 1.00 69.88 379 THR A O 1
ATOM 2993 N N . GLY A 1 380 ? 34.187 -3.072 -42.364 1.00 73.00 380 GLY A N 1
ATOM 2994 C CA . GLY A 1 380 ? 33.490 -1.784 -42.377 1.00 73.00 380 GLY A CA 1
ATOM 2995 C C . GLY A 1 380 ? 31.966 -1.911 -42.281 1.00 73.00 380 GLY A C 1
ATOM 2996 O O . GLY A 1 380 ? 31.339 -1.166 -41.529 1.00 73.00 380 GLY A O 1
ATOM 2997 N N . MET A 1 381 ? 31.361 -2.881 -42.974 1.00 67.81 381 MET A N 1
ATOM 2998 C CA . MET A 1 381 ? 29.915 -3.138 -42.916 1.00 67.81 381 MET A CA 1
ATOM 2999 C C . MET A 1 381 ? 29.485 -3.705 -41.558 1.00 67.81 381 MET A C 1
ATOM 3001 O O . MET A 1 381 ? 28.475 -3.267 -41.005 1.00 67.81 381 MET A O 1
ATOM 3005 N N . CYS A 1 382 ? 30.272 -4.618 -40.981 1.00 66.62 382 CYS A N 1
ATOM 3006 C CA . CYS A 1 382 ? 30.037 -5.132 -39.632 1.00 66.62 382 CYS A CA 1
ATOM 3007 C C . CYS A 1 382 ? 30.154 -4.024 -38.575 1.00 66.62 382 CYS A C 1
ATOM 3009 O O . CYS A 1 382 ? 29.293 -3.921 -37.701 1.00 66.62 382 CYS A O 1
ATOM 3011 N N . ALA A 1 383 ? 31.160 -3.149 -38.692 1.00 64.25 383 ALA A N 1
ATOM 3012 C CA . ALA A 1 383 ? 31.298 -1.980 -37.829 1.00 64.25 383 ALA A CA 1
ATOM 3013 C C . ALA A 1 383 ? 30.097 -1.030 -37.978 1.00 64.25 383 ALA A C 1
ATOM 3015 O O . ALA A 1 383 ? 29.511 -0.621 -36.979 1.00 64.25 383 ALA A O 1
ATOM 3016 N N . TYR A 1 384 ? 29.669 -0.733 -39.210 1.00 62.47 384 TYR A N 1
ATOM 3017 C CA . TYR A 1 384 ? 28.523 0.141 -39.477 1.00 62.47 384 TYR A CA 1
ATOM 3018 C C . TYR A 1 384 ? 27.210 -0.396 -38.884 1.00 62.47 384 TYR A C 1
ATOM 3020 O O . TYR A 1 384 ? 26.477 0.352 -38.231 1.00 62.47 384 TYR A O 1
ATOM 3028 N N . GLY A 1 385 ? 26.927 -1.693 -39.056 1.00 64.56 385 GLY A N 1
ATOM 3029 C CA . GLY A 1 385 ? 25.753 -2.343 -38.465 1.00 64.56 385 GLY A CA 1
ATOM 3030 C C . GLY A 1 385 ? 25.761 -2.278 -36.935 1.00 64.56 385 GLY A C 1
ATOM 3031 O O . GLY A 1 385 ? 24.749 -1.939 -36.322 1.00 64.56 385 GLY A O 1
ATOM 3032 N N . TYR A 1 386 ? 26.930 -2.501 -36.329 1.00 59.38 386 TYR A N 1
ATOM 3033 C CA . TYR A 1 386 ? 27.118 -2.458 -34.881 1.00 59.38 386 TYR A CA 1
ATOM 3034 C C . TYR A 1 386 ? 26.988 -1.033 -34.298 1.00 59.38 386 TYR A C 1
ATOM 3036 O O . TYR A 1 386 ? 26.321 -0.846 -33.280 1.00 59.38 386 TYR A O 1
ATOM 3044 N N . PHE A 1 387 ? 27.531 -0.000 -34.963 1.00 54.78 387 PHE A N 1
ATOM 3045 C CA . PHE A 1 387 ? 27.441 1.404 -34.515 1.00 54.78 387 PHE A CA 1
ATOM 3046 C C . PHE A 1 387 ? 26.027 2.000 -34.597 1.00 54.78 387 PHE A C 1
ATOM 3048 O O . PHE A 1 387 ? 25.714 2.936 -33.865 1.00 54.78 387 PHE A O 1
ATOM 3055 N N . ARG A 1 388 ? 25.141 1.450 -35.435 1.00 64.00 388 ARG A N 1
ATOM 3056 C CA . ARG A 1 388 ? 23.726 1.859 -35.526 1.00 64.00 388 ARG A CA 1
ATOM 3057 C C . ARG A 1 388 ? 22.835 1.264 -34.425 1.00 64.00 388 ARG A C 1
ATOM 3059 O O . ARG A 1 388 ? 21.618 1.418 -34.493 1.00 64.00 388 ARG A O 1
ATOM 3066 N N . GLY A 1 389 ? 23.404 0.578 -33.429 1.00 46.03 389 GLY A N 1
ATOM 3067 C CA . GLY A 1 389 ? 22.653 0.028 -32.292 1.00 46.03 389 GLY A CA 1
ATOM 3068 C C . GLY A 1 389 ? 21.764 -1.168 -32.646 1.00 46.03 389 GLY A C 1
ATOM 3069 O O . GLY A 1 389 ? 21.002 -1.648 -31.809 1.00 46.03 389 GLY A O 1
ATOM 3070 N N . LYS A 1 390 ? 21.866 -1.688 -33.874 1.00 48.78 390 LYS A N 1
ATOM 3071 C CA . LYS A 1 390 ? 21.244 -2.950 -34.265 1.00 48.78 390 LYS A CA 1
ATOM 3072 C C . LYS A 1 390 ? 22.279 -4.043 -34.035 1.00 48.78 390 LYS A C 1
ATOM 3074 O O . LYS A 1 390 ? 23.165 -4.245 -34.856 1.00 48.78 390 LYS A O 1
ATOM 3079 N N . GLY A 1 391 ? 22.198 -4.730 -32.894 1.00 45.97 391 GLY A N 1
ATOM 3080 C CA . GLY A 1 391 ? 23.024 -5.916 -32.650 1.00 45.97 391 GLY A CA 1
ATOM 3081 C C . GLY A 1 391 ? 22.951 -6.887 -33.837 1.00 45.97 391 GLY A C 1
ATOM 3082 O O . GLY A 1 391 ? 21.943 -6.928 -34.542 1.00 45.97 391 GLY A O 1
ATOM 3083 N N . ILE A 1 392 ? 24.006 -7.673 -34.063 1.00 46.19 392 ILE A N 1
ATOM 3084 C CA . ILE A 1 392 ? 24.145 -8.564 -35.235 1.00 46.19 392 ILE A CA 1
ATOM 3085 C C . ILE A 1 392 ? 22.924 -9.496 -35.406 1.00 46.19 392 ILE A C 1
ATOM 3087 O O . ILE A 1 392 ? 22.509 -9.766 -36.529 1.00 46.19 392 ILE A O 1
ATOM 3091 N N . GLY A 1 393 ? 22.268 -9.899 -34.309 1.00 43.69 393 GLY A N 1
ATOM 3092 C CA . GLY A 1 393 ? 21.017 -10.671 -34.349 1.00 43.69 393 GLY A CA 1
ATOM 3093 C C . GLY A 1 393 ? 19.807 -9.916 -34.925 1.00 43.69 393 GLY A C 1
ATOM 3094 O O . GLY A 1 393 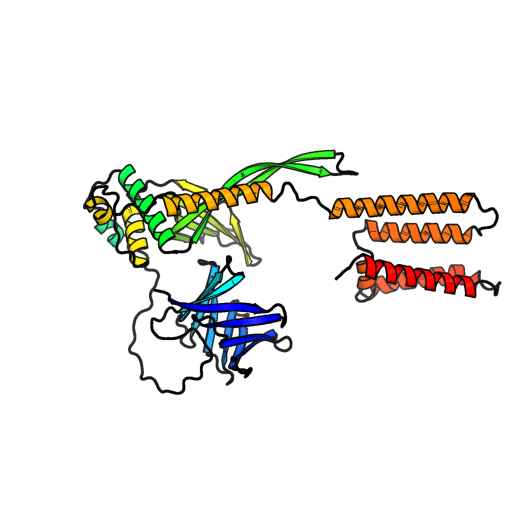? 18.964 -10.523 -35.578 1.00 43.69 393 GLY A O 1
ATOM 3095 N N . ASN A 1 394 ? 19.741 -8.591 -34.769 1.00 38.88 394 ASN A N 1
ATOM 3096 C CA . ASN A 1 394 ? 18.662 -7.763 -35.313 1.00 38.88 394 ASN A CA 1
ATOM 3097 C C . ASN A 1 394 ? 18.868 -7.431 -36.795 1.00 38.88 394 ASN A C 1
ATOM 3099 O O . ASN A 1 394 ? 17.890 -7.221 -37.503 1.00 38.88 394 ASN A O 1
ATOM 3103 N N . LEU A 1 395 ? 20.106 -7.443 -37.299 1.00 39.81 395 LEU A N 1
ATOM 3104 C CA . LEU A 1 395 ? 20.367 -7.358 -38.740 1.00 39.81 395 LEU A CA 1
ATOM 3105 C C . LEU A 1 395 ? 19.826 -8.596 -39.479 1.00 39.81 395 LEU A C 1
ATOM 3107 O O . LEU A 1 395 ? 19.422 -8.485 -40.625 1.00 39.81 395 LEU A O 1
ATOM 3111 N N . ILE A 1 396 ? 19.761 -9.748 -38.802 1.00 42.94 396 ILE A N 1
ATOM 3112 C CA . ILE A 1 396 ? 19.256 -11.014 -39.354 1.00 42.94 396 ILE A CA 1
ATOM 3113 C C . ILE A 1 396 ? 17.733 -11.143 -39.159 1.00 42.94 396 ILE A C 1
ATOM 3115 O O . ILE A 1 396 ? 17.046 -11.610 -40.059 1.00 42.94 396 ILE A O 1
ATOM 3119 N N . TYR A 1 397 ? 17.169 -10.656 -38.046 1.00 35.47 397 TYR A N 1
ATOM 3120 C CA . TYR A 1 397 ? 15.710 -10.660 -37.823 1.00 35.47 397 TYR A CA 1
ATOM 3121 C C . TYR A 1 397 ? 14.966 -9.594 -38.653 1.00 35.47 397 TYR A C 1
ATOM 3123 O O . TYR A 1 397 ? 13.838 -9.807 -39.096 1.00 35.47 397 TYR A O 1
ATOM 3131 N N . THR A 1 398 ? 15.624 -8.468 -38.953 1.00 37.78 398 THR A N 1
ATOM 3132 C CA . THR A 1 398 ? 15.099 -7.443 -39.876 1.00 37.78 398 THR A CA 1
ATOM 3133 C C . THR A 1 398 ? 15.089 -7.943 -41.335 1.00 37.78 398 THR A C 1
ATOM 3135 O O . THR A 1 398 ? 14.429 -7.355 -42.171 1.00 37.78 398 THR A O 1
ATOM 3138 N N . VAL A 1 399 ? 15.736 -9.065 -41.675 1.00 36.84 399 VAL A N 1
ATOM 3139 C CA . VAL A 1 399 ? 15.621 -9.676 -43.020 1.00 36.84 399 VAL A CA 1
ATOM 3140 C C . VAL A 1 399 ? 14.316 -10.470 -43.181 1.00 36.84 399 VAL A C 1
ATOM 3142 O O . VAL A 1 399 ? 13.884 -10.718 -44.300 1.00 36.84 399 VAL A O 1
ATOM 3145 N N . THR A 1 400 ? 13.642 -10.827 -42.083 1.00 35.94 400 THR A N 1
ATOM 3146 C CA . THR A 1 400 ? 12.400 -11.620 -42.122 1.00 35.94 400 THR A CA 1
ATOM 3147 C C . THR A 1 400 ? 11.109 -10.806 -41.990 1.00 35.94 400 THR A C 1
ATOM 3149 O O . THR A 1 400 ? 10.038 -11.396 -42.053 1.00 35.94 400 THR A O 1
ATOM 3152 N N . ASN A 1 401 ? 11.177 -9.480 -41.803 1.00 38.56 401 ASN A N 1
ATOM 3153 C CA . ASN A 1 401 ? 9.988 -8.621 -41.674 1.00 38.56 401 ASN A CA 1
ATOM 3154 C C . ASN A 1 401 ? 10.297 -7.153 -42.034 1.00 38.56 401 ASN A C 1
ATOM 3156 O O . ASN A 1 401 ? 10.373 -6.290 -41.158 1.00 38.56 401 ASN A O 1
ATOM 3160 N N . VAL A 1 402 ? 10.509 -6.866 -43.322 1.00 39.12 402 VAL A N 1
ATOM 3161 C CA . VAL A 1 402 ? 10.738 -5.502 -43.831 1.00 39.12 402 VAL A CA 1
ATOM 3162 C C . VAL A 1 402 ? 9.856 -5.210 -45.038 1.00 39.12 402 VAL A C 1
ATOM 3164 O O . VAL A 1 402 ? 9.650 -6.064 -45.891 1.00 39.12 402 VAL A O 1
ATOM 3167 N N . ASP A 1 403 ? 9.361 -3.975 -45.049 1.00 44.47 403 ASP A N 1
ATOM 3168 C CA . ASP A 1 403 ? 8.518 -3.337 -46.056 1.00 44.47 403 ASP A CA 1
ATOM 3169 C C . ASP A 1 403 ? 9.207 -3.281 -47.439 1.00 44.47 403 ASP A C 1
ATOM 3171 O O . ASP A 1 403 ? 10.424 -3.079 -47.541 1.00 44.47 403 ASP A O 1
ATOM 3175 N N . ASP A 1 404 ? 8.430 -3.422 -48.517 1.00 38.38 404 ASP A N 1
ATOM 3176 C CA . ASP A 1 404 ? 8.903 -3.757 -49.878 1.00 38.38 404 ASP A CA 1
ATOM 3177 C C . ASP A 1 404 ? 9.934 -2.774 -50.476 1.00 38.38 404 ASP A C 1
ATOM 3179 O O . ASP A 1 404 ? 10.695 -3.113 -51.388 1.00 38.38 404 ASP A O 1
ATOM 3183 N N . ARG A 1 405 ? 10.013 -1.544 -49.952 1.00 41.31 405 ARG A N 1
ATOM 3184 C CA . ARG A 1 405 ? 10.937 -0.504 -50.435 1.00 41.31 405 ARG A CA 1
ATOM 3185 C C . ARG A 1 405 ? 12.397 -0.739 -50.048 1.00 41.31 405 ARG A C 1
ATOM 3187 O O . ARG A 1 405 ? 13.279 -0.459 -50.857 1.00 41.31 405 ARG A O 1
ATOM 3194 N N . ASP A 1 406 ? 12.670 -1.283 -48.868 1.00 42.69 406 ASP A N 1
ATOM 3195 C CA . ASP A 1 406 ? 14.051 -1.502 -48.409 1.00 42.69 406 ASP A CA 1
ATOM 3196 C C . ASP A 1 406 ? 14.655 -2.779 -49.018 1.00 42.69 406 ASP A C 1
ATOM 3198 O O . ASP A 1 406 ? 15.855 -2.833 -49.311 1.00 42.69 406 ASP A O 1
ATOM 3202 N N . ILE A 1 407 ? 13.807 -3.770 -49.323 1.00 45.06 407 ILE A N 1
ATOM 3203 C CA . ILE A 1 407 ? 14.177 -4.949 -50.118 1.00 45.06 407 ILE A CA 1
ATOM 3204 C C . ILE A 1 407 ? 14.584 -4.515 -51.531 1.00 45.06 407 ILE A C 1
ATOM 3206 O O . ILE A 1 407 ? 15.605 -4.977 -52.042 1.00 45.06 407 ILE A O 1
ATOM 3210 N N . PHE A 1 408 ? 13.862 -3.565 -52.137 1.00 42.34 408 PHE A N 1
ATOM 3211 C CA . PHE A 1 408 ? 14.189 -3.049 -53.466 1.00 42.34 408 PHE A CA 1
ATOM 3212 C C . PHE A 1 408 ? 15.580 -2.397 -53.519 1.00 42.34 408 PHE A C 1
ATOM 3214 O O . PHE A 1 408 ? 16.334 -2.653 -54.456 1.00 42.34 408 PHE A O 1
ATOM 3221 N N . TYR A 1 409 ? 15.982 -1.626 -52.500 1.00 48.03 409 TYR A N 1
ATOM 3222 C CA . TYR A 1 409 ? 17.313 -1.003 -52.467 1.00 48.03 409 TYR A CA 1
ATOM 3223 C C . TYR A 1 409 ? 18.448 -1.991 -52.178 1.00 48.03 409 TYR A C 1
ATOM 3225 O O . TYR A 1 409 ? 19.516 -1.871 -52.783 1.00 48.03 409 TYR A O 1
ATOM 3233 N N . MET A 1 410 ? 18.242 -2.993 -51.314 1.00 43.41 410 MET A N 1
ATOM 3234 C CA . MET A 1 410 ? 19.259 -4.030 -51.081 1.00 43.41 410 MET A CA 1
ATOM 3235 C C . MET A 1 410 ? 19.415 -4.968 -52.282 1.00 43.41 410 MET A C 1
ATOM 3237 O O . MET A 1 410 ? 20.542 -5.308 -52.643 1.00 43.41 410 MET A O 1
ATOM 3241 N N . VAL A 1 411 ? 18.315 -5.335 -52.947 1.00 48.16 411 VAL A N 1
ATOM 3242 C CA . VAL A 1 411 ? 18.339 -6.139 -54.177 1.00 48.16 411 VAL A CA 1
ATOM 3243 C C . VAL A 1 411 ? 18.928 -5.331 -55.333 1.00 48.16 411 VAL A C 1
ATOM 3245 O O . VAL A 1 411 ? 19.773 -5.852 -56.053 1.00 48.16 411 VAL A O 1
ATOM 3248 N N . ALA A 1 412 ? 18.602 -4.043 -55.471 1.00 49.06 412 ALA A N 1
ATOM 3249 C CA . ALA A 1 412 ? 19.215 -3.176 -56.476 1.00 49.06 412 ALA A CA 1
ATOM 3250 C C . ALA A 1 412 ? 20.719 -2.969 -56.230 1.00 49.06 412 ALA A C 1
ATOM 3252 O O . ALA A 1 412 ? 21.495 -3.004 -57.182 1.00 49.06 412 ALA A O 1
ATOM 3253 N N . ALA A 1 413 ? 21.162 -2.821 -54.977 1.00 53.66 413 ALA A N 1
ATOM 3254 C CA . ALA A 1 413 ? 22.584 -2.725 -54.643 1.00 53.66 413 ALA A CA 1
ATOM 3255 C C . ALA A 1 413 ? 23.322 -4.053 -54.880 1.00 53.66 413 ALA A C 1
ATOM 3257 O O . ALA A 1 413 ? 24.417 -4.052 -55.439 1.00 53.66 413 ALA A O 1
ATOM 3258 N N . GLY A 1 414 ? 22.706 -5.186 -54.524 1.00 53.50 414 GLY A N 1
ATOM 3259 C CA . GLY A 1 414 ? 23.245 -6.524 -54.769 1.00 53.50 414 GLY A CA 1
ATOM 3260 C C . GLY A 1 414 ? 23.331 -6.871 -56.257 1.00 53.50 414 GLY A C 1
ATOM 3261 O O . GLY A 1 414 ? 24.365 -7.358 -56.704 1.00 53.50 414 GLY A O 1
ATOM 3262 N N . ILE A 1 415 ? 22.294 -6.556 -57.041 1.00 51.00 415 ILE A N 1
ATOM 3263 C CA . ILE A 1 415 ? 22.252 -6.760 -58.498 1.00 51.00 415 ILE A CA 1
ATOM 3264 C C . ILE A 1 415 ? 23.209 -5.801 -59.205 1.00 51.00 415 ILE A C 1
ATOM 3266 O O . ILE A 1 415 ? 23.937 -6.231 -60.092 1.00 51.00 415 ILE A O 1
ATOM 3270 N N . SER A 1 416 ? 23.277 -4.530 -58.799 1.00 47.91 416 SER A N 1
ATOM 3271 C CA . SER A 1 416 ? 24.237 -3.576 -59.366 1.00 47.91 416 SER A CA 1
ATOM 3272 C C . SER A 1 416 ? 25.676 -4.020 -59.078 1.00 47.91 416 SER A C 1
ATOM 3274 O O . SER A 1 416 ? 26.508 -4.014 -59.978 1.00 47.91 416 SER A O 1
ATOM 3276 N N . PHE A 1 417 ? 25.958 -4.551 -57.882 1.00 51.34 417 PHE A N 1
ATOM 3277 C CA . PHE A 1 417 ? 27.256 -5.143 -57.543 1.00 51.34 417 PHE A CA 1
ATOM 3278 C C . PHE A 1 417 ? 27.559 -6.418 -58.355 1.00 51.34 417 PHE A C 1
ATOM 3280 O O . PHE A 1 417 ? 28.665 -6.566 -58.877 1.00 51.34 417 PHE A O 1
ATOM 3287 N N . PHE A 1 418 ? 26.577 -7.310 -58.535 1.00 45.03 418 PHE A N 1
ATOM 3288 C CA . PHE A 1 418 ? 26.722 -8.532 -59.339 1.00 45.03 418 PHE A CA 1
ATOM 3289 C C . PHE A 1 418 ? 26.867 -8.254 -60.838 1.00 45.03 418 PHE A C 1
ATOM 3291 O O . PHE A 1 418 ? 27.607 -8.960 -61.512 1.00 45.03 418 PHE A O 1
ATOM 3298 N N . LEU A 1 419 ? 26.211 -7.227 -61.376 1.00 50.00 419 LEU A N 1
ATOM 3299 C CA . LEU A 1 419 ? 26.341 -6.838 -62.781 1.00 50.00 419 LEU A CA 1
ATOM 3300 C C . LEU A 1 419 ? 27.649 -6.084 -63.039 1.00 50.00 419 LEU A C 1
ATOM 3302 O O . LEU A 1 419 ? 28.268 -6.286 -64.081 1.00 50.00 419 LEU A O 1
ATOM 3306 N N . HIS A 1 420 ? 28.119 -5.276 -62.082 1.00 48.59 420 HIS A N 1
ATOM 3307 C CA . HIS A 1 420 ? 29.380 -4.545 -62.222 1.00 48.59 420 HIS A CA 1
ATOM 3308 C C . HIS A 1 420 ? 30.613 -5.456 -62.079 1.00 48.59 420 HIS A C 1
ATOM 3310 O O . HIS A 1 420 ? 31.615 -5.242 -62.760 1.00 48.59 420 HIS A O 1
ATOM 3316 N N . TYR A 1 421 ? 30.541 -6.504 -61.246 1.00 46.31 421 TYR A N 1
ATOM 3317 C CA . TYR A 1 421 ? 31.675 -7.409 -60.991 1.00 46.31 421 TYR A CA 1
ATOM 3318 C C . TYR A 1 421 ? 31.526 -8.820 -61.575 1.00 46.31 421 TYR A C 1
ATOM 3320 O O . TYR A 1 421 ? 32.528 -9.476 -61.848 1.00 46.31 421 TYR A O 1
ATOM 3328 N N . GLY A 1 422 ? 30.312 -9.292 -61.856 1.00 46.00 422 GLY A N 1
ATOM 3329 C CA . GLY A 1 422 ? 30.088 -10.564 -62.551 1.00 46.00 422 GLY A CA 1
ATOM 3330 C C . GLY A 1 422 ? 30.585 -10.539 -63.998 1.00 46.00 422 GLY A C 1
ATOM 3331 O O . GLY A 1 422 ? 31.076 -11.549 -64.493 1.00 46.00 422 GLY A O 1
ATOM 3332 N N . TYR A 1 423 ? 30.574 -9.367 -64.646 1.00 42.84 423 TYR A N 1
ATOM 3333 C CA . TYR A 1 423 ? 31.096 -9.205 -66.007 1.00 42.84 423 TYR A CA 1
ATOM 3334 C C . TYR A 1 423 ? 32.632 -9.322 -66.087 1.00 42.84 423 TYR A C 1
ATOM 3336 O O . TYR A 1 423 ? 33.179 -9.598 -67.151 1.00 42.84 423 TYR A O 1
ATOM 3344 N N . THR A 1 424 ? 33.347 -9.167 -64.965 1.00 46.28 424 THR A N 1
ATOM 3345 C CA . THR A 1 424 ? 34.814 -9.308 -64.909 1.00 46.28 424 THR A CA 1
ATOM 3346 C C . THR A 1 424 ? 35.291 -10.702 -64.477 1.00 46.28 424 THR A C 1
ATOM 3348 O O . THR A 1 424 ? 36.473 -11.003 -64.628 1.00 46.28 424 THR A O 1
ATOM 3351 N N . ILE A 1 425 ? 34.401 -11.597 -64.022 1.00 45.94 425 ILE A N 1
ATOM 3352 C CA . ILE A 1 425 ? 34.747 -12.940 -63.501 1.00 45.94 425 ILE A CA 1
ATOM 3353 C C . ILE A 1 425 ? 34.384 -14.051 -64.515 1.00 45.94 425 ILE A C 1
ATOM 3355 O O . ILE A 1 425 ? 34.024 -15.169 -64.166 1.00 45.94 425 ILE A O 1
ATOM 3359 N N . SER A 1 426 ? 34.523 -13.784 -65.817 1.00 42.25 426 SER A N 1
ATOM 3360 C CA . SER A 1 426 ? 34.391 -14.820 -66.862 1.00 42.25 426 SER A CA 1
ATOM 3361 C C . SER A 1 426 ? 35.693 -15.597 -67.132 1.00 42.25 426 SER A C 1
ATOM 3363 O O . SER A 1 426 ? 35.745 -16.398 -68.066 1.00 42.25 426 SER A O 1
ATOM 3365 N N . VAL A 1 427 ? 36.764 -15.406 -66.354 1.00 49.06 427 VAL A N 1
ATOM 3366 C CA . VAL A 1 427 ? 38.030 -16.123 -66.581 1.00 49.06 427 VAL A CA 1
ATOM 3367 C C . VAL A 1 427 ? 38.704 -16.465 -65.251 1.00 49.06 427 VAL A C 1
ATOM 3369 O O . VAL A 1 427 ? 39.476 -15.672 -64.733 1.00 49.06 427 VAL A O 1
ATOM 3372 N N . THR A 1 428 ? 38.388 -17.631 -64.670 1.00 47.12 428 THR A N 1
ATOM 3373 C CA . THR A 1 428 ? 39.335 -18.613 -64.072 1.00 47.12 428 THR A CA 1
ATOM 3374 C C . THR A 1 428 ? 38.608 -19.628 -63.172 1.00 47.12 428 THR A C 1
ATOM 3376 O O . THR A 1 428 ? 37.999 -19.298 -62.160 1.00 47.12 428 THR A O 1
ATOM 3379 N N . ARG A 1 429 ? 38.719 -20.918 -63.519 1.00 45.00 429 ARG A N 1
ATOM 3380 C CA . ARG A 1 429 ? 38.068 -22.079 -62.868 1.00 45.00 429 ARG A CA 1
ATOM 3381 C C . ARG A 1 429 ? 38.625 -22.468 -61.478 1.00 45.00 429 ARG A C 1
ATOM 3383 O O . ARG A 1 429 ? 38.305 -23.544 -60.989 1.00 45.00 429 ARG A O 1
ATOM 3390 N N . GLN A 1 430 ? 39.456 -21.644 -60.833 1.00 46.81 430 GLN A N 1
ATOM 3391 C CA . GLN A 1 430 ? 40.237 -22.050 -59.647 1.00 46.81 430 GLN A CA 1
ATOM 3392 C C . GLN A 1 430 ? 39.682 -21.599 -58.278 1.00 46.81 430 GLN A C 1
ATOM 3394 O O . GLN A 1 430 ? 40.245 -21.974 -57.255 1.00 46.81 430 GLN A O 1
ATOM 3399 N N . PHE A 1 431 ? 38.573 -20.855 -58.213 1.00 50.41 431 PHE A N 1
ATOM 3400 C CA . PHE A 1 431 ? 38.127 -20.210 -56.959 1.00 50.41 431 PHE A CA 1
ATOM 3401 C C . PHE A 1 431 ? 36.983 -20.900 -56.195 1.00 50.41 431 PHE A C 1
ATOM 3403 O O . PHE A 1 431 ? 36.598 -20.447 -55.120 1.00 50.41 431 PHE A O 1
ATOM 3410 N N . VAL A 1 432 ? 36.449 -22.015 -56.697 1.00 52.12 432 VAL A N 1
ATOM 3411 C CA . VAL A 1 432 ? 35.342 -22.737 -56.037 1.00 52.12 432 VAL A CA 1
ATOM 3412 C C . VAL A 1 432 ? 35.737 -23.356 -54.676 1.00 52.12 432 VAL A C 1
ATOM 3414 O O . VAL A 1 432 ? 34.955 -23.234 -53.732 1.00 52.12 432 VAL A O 1
ATOM 3417 N N . PRO A 1 433 ? 36.932 -23.957 -54.490 1.00 48.41 433 PRO A N 1
ATOM 3418 C CA . PRO A 1 433 ? 37.273 -24.618 -53.222 1.00 48.41 433 PRO A CA 1
ATOM 3419 C C . PRO A 1 433 ? 37.466 -23.655 -52.038 1.00 48.41 433 PRO A C 1
ATOM 3421 O O . PRO A 1 433 ? 37.076 -23.962 -50.912 1.00 48.41 433 PRO A O 1
ATOM 3424 N N . SER A 1 434 ? 38.031 -22.470 -52.277 1.00 46.12 434 SER A N 1
ATOM 3425 C CA . SER A 1 434 ? 38.293 -21.456 -51.243 1.00 46.12 434 SER A CA 1
ATOM 3426 C C . SER A 1 434 ? 37.016 -20.765 -50.756 1.00 46.12 434 SER A C 1
ATOM 3428 O O . SER A 1 434 ? 36.917 -20.402 -49.584 1.00 46.12 434 SER A O 1
ATOM 3430 N N . LEU A 1 435 ? 36.006 -20.656 -51.622 1.00 46.03 435 LEU A N 1
ATOM 3431 C CA . LEU A 1 435 ? 34.687 -20.128 -51.272 1.00 46.03 435 LEU A CA 1
ATOM 3432 C C . LEU A 1 435 ? 33.909 -21.092 -50.359 1.00 46.03 435 LEU A C 1
ATOM 3434 O O . LEU A 1 435 ? 33.284 -20.661 -49.390 1.00 46.03 435 LEU A O 1
ATOM 3438 N N . ILE A 1 436 ? 34.026 -22.402 -50.605 1.00 58.91 436 ILE A N 1
ATOM 3439 C CA . ILE A 1 436 ? 33.435 -23.445 -49.752 1.00 58.91 436 ILE A CA 1
ATOM 3440 C C . ILE A 1 436 ? 34.131 -23.478 -48.384 1.00 58.91 436 ILE A C 1
ATOM 3442 O O . ILE A 1 436 ? 33.458 -23.524 -47.355 1.00 58.91 436 ILE A O 1
ATOM 3446 N N . ALA A 1 437 ? 35.463 -23.372 -48.344 1.00 55.41 437 ALA A N 1
ATOM 3447 C CA . ALA A 1 437 ? 36.212 -23.324 -47.087 1.00 55.41 437 ALA A CA 1
ATOM 3448 C C . ALA A 1 437 ? 35.836 -22.107 -46.217 1.00 55.41 437 ALA A C 1
ATOM 3450 O O . ALA A 1 437 ? 35.679 -22.240 -45.002 1.00 55.41 437 ALA A O 1
ATOM 3451 N N . GLY A 1 438 ? 35.624 -20.937 -46.834 1.00 57.94 438 GLY A N 1
ATOM 3452 C CA . GLY A 1 438 ? 35.157 -19.735 -46.137 1.00 57.94 438 GLY A CA 1
ATOM 3453 C C . GLY A 1 438 ? 33.754 -19.900 -45.544 1.00 57.94 438 GLY A C 1
ATOM 3454 O O . GLY A 1 438 ? 33.528 -19.548 -44.385 1.00 57.94 438 GLY A O 1
ATOM 3455 N N . ALA A 1 439 ? 32.824 -20.501 -46.291 1.00 56.69 439 ALA A N 1
ATOM 3456 C CA . ALA A 1 439 ? 31.471 -20.770 -45.800 1.00 56.69 439 ALA A CA 1
ATOM 3457 C C . ALA A 1 439 ? 31.464 -21.757 -44.617 1.00 56.69 439 ALA A C 1
ATOM 3459 O O . ALA A 1 439 ? 30.761 -21.537 -43.630 1.00 56.69 439 ALA A O 1
ATOM 3460 N N . VAL A 1 440 ? 32.299 -22.801 -44.673 1.00 63.19 440 VAL A N 1
ATOM 3461 C CA . VAL A 1 440 ? 32.426 -23.801 -43.600 1.00 63.19 440 VAL A CA 1
ATOM 3462 C C . VAL A 1 440 ? 33.018 -23.190 -42.328 1.00 63.19 440 VAL A C 1
ATOM 3464 O O . VAL A 1 440 ? 32.470 -23.389 -41.245 1.00 63.19 440 VAL A O 1
ATOM 3467 N N . LEU A 1 441 ? 34.083 -22.389 -42.436 1.00 54.62 441 LEU A N 1
ATOM 3468 C CA . LEU A 1 441 ? 34.687 -21.718 -41.277 1.00 54.62 441 LEU A CA 1
ATOM 3469 C C . LEU A 1 441 ? 33.724 -20.725 -40.617 1.00 54.62 441 LEU A C 1
ATOM 3471 O O . LEU A 1 441 ? 33.629 -20.681 -39.391 1.00 54.62 441 LEU A O 1
ATOM 3475 N N . THR A 1 442 ? 32.946 -19.995 -41.419 1.00 55.97 442 THR A N 1
ATOM 3476 C CA . THR A 1 442 ? 31.927 -19.066 -40.908 1.00 55.97 442 THR A CA 1
ATOM 3477 C C . THR A 1 442 ? 30.810 -19.817 -40.168 1.00 55.97 442 THR A C 1
ATOM 3479 O O . THR A 1 442 ? 30.378 -19.387 -39.098 1.00 55.97 442 THR A O 1
ATOM 3482 N N . GLY A 1 443 ? 30.394 -20.985 -40.675 1.00 57.38 443 GLY A N 1
ATOM 3483 C CA . GLY A 1 443 ? 29.430 -21.863 -40.002 1.00 57.38 443 GLY A CA 1
ATOM 3484 C C . GLY A 1 443 ? 29.951 -22.467 -38.690 1.00 57.38 443 GLY A C 1
ATOM 3485 O O . GLY A 1 443 ? 29.208 -22.555 -37.712 1.00 57.38 443 GLY A O 1
ATOM 3486 N N . ILE A 1 444 ? 31.236 -22.827 -38.624 1.00 57.00 444 ILE A N 1
ATOM 3487 C CA . ILE A 1 444 ? 31.863 -23.357 -37.401 1.00 57.00 444 ILE A CA 1
ATOM 3488 C C . ILE A 1 444 ? 31.988 -22.263 -36.334 1.00 57.00 444 ILE A C 1
ATOM 3490 O O . ILE A 1 444 ? 31.619 -22.495 -35.182 1.00 57.00 444 ILE A O 1
ATOM 3494 N N . SER A 1 445 ? 32.420 -21.051 -36.699 1.00 46.19 445 SER A N 1
ATOM 3495 C CA . SER A 1 445 ? 32.438 -19.914 -35.767 1.00 46.19 445 SER A CA 1
ATOM 3496 C C . SER A 1 445 ? 31.043 -19.597 -35.219 1.00 46.19 445 SER A C 1
ATOM 3498 O O . SER A 1 445 ? 30.907 -19.317 -34.030 1.00 46.19 445 SER A O 1
ATOM 3500 N N . PHE A 1 446 ? 29.996 -19.727 -36.042 1.00 46.94 446 PHE A N 1
ATOM 3501 C CA . PHE A 1 446 ? 28.607 -19.550 -35.613 1.00 46.94 446 PHE A CA 1
ATOM 3502 C C . PHE A 1 446 ? 28.168 -20.587 -34.561 1.00 46.94 446 PHE A C 1
ATOM 3504 O O . PHE A 1 446 ? 27.525 -20.235 -33.570 1.00 46.94 446 PHE A O 1
ATOM 3511 N N . LEU A 1 447 ? 28.552 -21.856 -34.732 1.00 45.81 447 LEU A N 1
ATOM 3512 C CA . LEU A 1 447 ? 28.245 -22.926 -33.774 1.00 45.81 447 LEU A CA 1
ATOM 3513 C C . LEU A 1 447 ? 28.993 -22.755 -32.445 1.00 45.81 447 LEU A C 1
ATOM 3515 O O . LEU A 1 447 ? 28.400 -22.940 -31.381 1.00 45.81 447 LEU A O 1
ATOM 3519 N N . VAL A 1 448 ? 30.262 -22.345 -32.497 1.00 54.19 448 VAL A N 1
ATOM 3520 C CA . VAL A 1 448 ? 31.094 -22.130 -31.303 1.00 54.19 448 VAL A CA 1
ATOM 3521 C C . VAL A 1 448 ? 30.603 -20.927 -30.489 1.00 54.19 448 VAL A C 1
ATOM 3523 O O . VAL A 1 448 ? 30.456 -21.031 -29.272 1.00 54.19 448 VAL A O 1
ATOM 3526 N N . SER A 1 449 ? 30.254 -19.807 -31.131 1.00 40.97 449 SER A N 1
ATOM 3527 C CA . SER A 1 449 ? 29.712 -18.635 -30.426 1.00 40.97 449 SER A CA 1
ATOM 3528 C C . SER A 1 449 ? 28.368 -18.917 -29.752 1.00 40.97 449 SER A C 1
ATOM 3530 O O . SER A 1 449 ? 28.107 -18.396 -28.669 1.00 40.97 449 SER A O 1
ATOM 3532 N N . ARG A 1 450 ? 27.528 -19.781 -30.337 1.00 42.41 450 ARG A N 1
ATOM 3533 C CA . ARG A 1 450 ? 26.242 -20.160 -29.736 1.00 42.41 450 ARG A CA 1
ATOM 3534 C C . ARG A 1 450 ? 26.408 -21.036 -28.489 1.00 42.41 450 ARG A C 1
ATOM 3536 O O . ARG A 1 450 ? 25.599 -20.923 -27.576 1.00 42.41 450 ARG A O 1
ATOM 3543 N N . TYR A 1 451 ? 27.452 -21.865 -28.441 1.00 42.91 451 TYR A N 1
ATOM 3544 C CA . TYR A 1 451 ? 27.731 -22.759 -27.310 1.00 42.91 451 TYR A CA 1
ATOM 3545 C C . TYR A 1 451 ? 28.483 -22.085 -26.153 1.00 42.91 451 TYR A C 1
ATOM 3547 O O . TYR A 1 451 ? 28.327 -22.501 -25.010 1.00 42.91 451 TYR A O 1
ATOM 3555 N N . ILE A 1 452 ? 29.286 -21.051 -26.427 1.00 48.00 452 ILE A N 1
ATOM 3556 C CA . ILE A 1 452 ? 30.068 -20.348 -25.394 1.00 48.00 452 ILE A CA 1
ATOM 3557 C C . ILE A 1 452 ? 29.253 -19.235 -24.715 1.00 48.00 452 ILE A C 1
ATOM 3559 O O . ILE A 1 452 ? 29.430 -18.985 -23.527 1.00 48.00 452 ILE A O 1
ATOM 3563 N N . VAL A 1 453 ? 28.353 -18.567 -25.445 1.00 42.09 453 VAL A N 1
ATOM 3564 C CA . VAL A 1 453 ? 27.613 -17.395 -24.930 1.00 42.09 453 VAL A CA 1
ATOM 3565 C C . VAL A 1 453 ? 26.348 -17.783 -24.149 1.00 42.09 453 VAL A C 1
ATOM 3567 O O . VAL A 1 453 ? 25.843 -16.981 -23.370 1.00 42.09 453 VAL A O 1
ATOM 3570 N N . TYR A 1 454 ? 25.873 -19.022 -24.288 1.00 40.03 454 TYR A N 1
ATOM 3571 C CA . TYR A 1 454 ? 24.759 -19.559 -23.505 1.00 40.03 454 TYR A CA 1
ATOM 3572 C C . TYR A 1 454 ? 25.104 -20.945 -22.941 1.00 40.03 454 TYR A C 1
ATOM 3574 O O . TYR A 1 454 ? 24.688 -21.957 -23.513 1.00 40.03 454 TYR A O 1
ATOM 3582 N N . PRO A 1 455 ? 25.853 -21.034 -21.828 1.00 32.66 455 PRO A N 1
ATOM 3583 C CA . PRO A 1 455 ? 25.792 -22.233 -21.010 1.00 32.66 455 PRO A CA 1
ATOM 3584 C C . PRO A 1 455 ? 24.402 -22.308 -20.358 1.00 32.66 455 PRO A C 1
ATOM 3586 O O . PRO A 1 455 ? 23.806 -21.280 -20.032 1.00 32.66 455 PRO A O 1
ATOM 3589 N N . LYS A 1 456 ? 23.877 -23.529 -20.241 1.00 39.41 456 LYS A N 1
ATOM 3590 C CA . LYS A 1 456 ? 22.652 -23.823 -19.486 1.00 39.41 456 LYS A CA 1
ATOM 3591 C C . LYS A 1 456 ? 22.729 -23.325 -18.050 1.00 39.41 456 LYS A C 1
ATOM 3593 O O . LYS A 1 456 ? 23.837 -23.415 -17.472 1.00 39.41 456 LYS A O 1
#

Sequence (456 aa):
MHMKQGTSYKNPLTGGTDHYDESGRLTGTSYENKLTGGVDHYDSQGNKTGTSYRNHMTGGVDHYGADGTKKGSSYHNHMTGGTDYYGSDGQKKGSAYHNSITGGTDYYSDDSYGAVPSYQNSGTKQPQPKPYYTHNSSSVSQNELNAVRNNTSYTEEDAKQYAVYAASLMIQRGIAFDGSVTETAERTAVHRHGPLNLFSSKKKEKIEIPSDRYFLLKSDTETDNHIDSGNGEREDHSLTVLSAEGNVLLGEYREYYRSNGRYEKRDTTWTPLKASGYITLIDLYLKNHGIPMNIGTYMSHGGSSVYKPDDFWKQKYLDDLNRERQNLQKKHVTGNDMSYLNWWAGVIWYLACAVLSFVIGYGSRSVPLMILKHAIVITGMCAYGYFRGKGIGNLIYTVTNVDDRDIFYMVAAGISFFLHYGYTISVTRQFVPSLIAGAVLTGISFLVSRYIVYPK

Foldseek 3Di:
DWDFFWKWDQDPVVRWIWIAGPVRHTQWIWDQDPVVRWIWIAGPVGHTFWIWDQDPVVRWIWIAGPVRHTQWIWDQDPQQRWIWIAGPVRHTQWIWDQDPVVRIIITIGPDPDDDDPSSPDDPDDDDDDDDDDDDDPDPCDVVNLVVVLPDDDDDLVLLLLVLLQLLLVCLVVVPDFSFFDWDWDWDFDWDQDDPPSPDTDTDTDTDTAGPFTWHFLDKDKDWDPPPDDDFWTKIWMWTFIQTNSSWTWIWIWMWIQGPVRDTDIDDTDIDTDRSSSCQSSSQVVCVVVVNPDGSVNVPVCPPPPPSRPPCVSSVVRVVVSVVSRVCVVVVPVPPPCVVVVVLVVVVVVLVVVVVVLVVVVVPDPPDPPVVSVVVVVVSVVQVVCVVVVQPPVNVVVCVVDDDPVVVVVVVVVVVVVCVVCVVVPPDDPPCVVVVVVVVVVVVVVVVVCVPPVDDD

pLDDT: mean 72.61, std 19.48, range [25.45, 96.06]

Radius of gyration: 33.63 Å; chains: 1; bounding box: 89×61×100 Å